Protein AF-D1C598-F1 (afdb_monomer_lite)

Organism: Sphaerobacter thermophilus (strain ATCC 49802 / DSM 20745 / KCCM 41009 / NCIMB 13125 / S 6022) (NCBI:txid479434)

Secondary structure (DSSP, 8-state):
-PPPSEEEEEE-TTS-B--EEEEEEPTT---EEEESS-EEEEEEE-HHHHHHHHHSSSPEEEEEE--TT-EEES-SEEEEPTT--EEEEEEE--SS-SSSEEEEEEEEEETTEEEEEEEEEEEEEEEEE-S--HHHH--SS-SSHHHH--B---HHHHHHH-SB-SSHHHHIIIIIHHHH-B--STTS-----HHHHHHHHHHHHTT-SPTT--HHHHHHHHHHGGGSHHHHHHHHHHHHS--HHHHHHHHHHHHHHHS---EEEEEEEEPTT-TTHHHHHHH--EEEEEEEEEESSSSEEEEEEE-TTS-SHHHHHT-EEEEETTTTEEEBTTTB-TT--SEEEEEEEHHHHHS--B-HHHHHHHHHH-GGGGT--GGG--S--STHHHHHHHHHHHHSTTS----

pLDDT: mean 83.51, std 17.12, range [23.81, 98.12]

Sequence (407 aa):
MGRSPLALAVTGADGAPLTRLRYANTPGTPAFRYHPDRIHVTATLGDVLATEGAGSQRGVQVRLTVPRGWLTLPGTTRFLPAGESSVSWTVYPRGLPGDYTVPLRVEVLRDGRVAASAETSVAVTVEAYSQFDPARHSLPFANTVADLGVVRPDPALFARTYRLTLLPQAFFRGLYGAVVLLGGESGAPHGGLCTGMARAALEQSLDALPPGANLLNEVIILHGRQLTDRALLSSAPWFFWPGPARAFRRFRADLLSSGRSDRCWDIGVPRPWRRDIARALVGEGHTVVPYGFRQESPDRVEVLVWDPNHPTGPGAAASILTLDLHGDTYGYRHRAALGERRTTIIAVRQAAYRRGRTALLASAASLLLYPASVGLTRRRLTIGGAVIAGATGITLAAARVTRRVAA

Radius of gyration: 28.73 Å; chains: 1; bounding box: 69×37×94 Å

Structure (mmCIF, N/CA/C/O backbone):
data_AF-D1C598-F1
#
_entry.id   AF-D1C598-F1
#
loop_
_atom_site.group_PDB
_atom_site.id
_atom_site.type_symbol
_atom_site.label_atom_id
_atom_site.label_alt_id
_atom_site.label_comp_id
_atom_site.label_asym_id
_atom_site.label_entity_id
_atom_site.label_seq_id
_atom_site.pdbx_PDB_ins_code
_atom_site.Cartn_x
_atom_site.Cartn_y
_atom_site.Cartn_z
_atom_site.occupancy
_atom_site.B_iso_or_equiv
_atom_site.auth_seq_id
_atom_site.auth_comp_id
_atom_site.auth_asym_id
_atom_site.auth_atom_id
_atom_site.pdbx_PDB_model_num
ATOM 1 N N . MET A 1 1 ? -39.957 11.927 28.111 1.00 38.91 1 MET A N 1
ATOM 2 C CA . MET A 1 1 ? -38.920 11.127 27.422 1.00 38.91 1 MET A CA 1
ATOM 3 C C . MET A 1 1 ? -38.295 10.206 28.457 1.00 38.91 1 MET A C 1
ATOM 5 O O . MET A 1 1 ? -37.627 10.704 29.353 1.00 38.91 1 MET A O 1
ATOM 9 N N . GLY A 1 2 ? -38.609 8.908 28.432 1.00 46.25 2 GLY A N 1
ATOM 10 C CA . GLY A 1 2 ? -38.077 7.959 29.418 1.00 46.25 2 GLY A CA 1
ATOM 11 C C . GLY A 1 2 ? -36.571 7.780 29.228 1.00 46.25 2 GLY A C 1
ATOM 12 O O . GLY A 1 2 ? -36.128 7.541 28.106 1.00 46.25 2 GLY A O 1
ATOM 13 N N . ARG A 1 3 ? -35.779 7.937 30.295 1.00 55.53 3 ARG A N 1
ATOM 14 C CA . ARG A 1 3 ? -34.347 7.599 30.272 1.00 55.53 3 ARG A CA 1
ATOM 15 C C . ARG A 1 3 ? -34.201 6.113 29.937 1.00 55.53 3 ARG A C 1
ATOM 17 O O . ARG A 1 3 ? -34.933 5.297 30.493 1.00 55.53 3 ARG A O 1
ATOM 24 N N . SER A 1 4 ? -33.269 5.777 29.039 1.00 65.94 4 SER A N 1
ATOM 25 C CA . SER A 1 4 ? -32.923 4.379 28.757 1.00 65.94 4 SER A CA 1
ATOM 26 C C . SER A 1 4 ? -32.610 3.673 30.080 1.00 65.94 4 SER A C 1
ATOM 28 O O . SER A 1 4 ? -31.831 4.216 30.868 1.00 65.94 4 SER A O 1
ATOM 30 N N . PRO A 1 5 ? -33.191 2.491 30.350 1.00 82.31 5 PRO A N 1
ATOM 31 C CA . PRO A 1 5 ? -32.990 1.790 31.615 1.00 82.31 5 PRO A CA 1
ATOM 32 C C . PRO A 1 5 ? -31.537 1.322 31.797 1.00 82.31 5 PRO A C 1
ATOM 34 O O . PRO A 1 5 ? -31.142 0.966 32.902 1.00 82.31 5 PRO A O 1
ATOM 37 N N . LEU A 1 6 ? -30.732 1.351 30.734 1.00 87.88 6 LEU A N 1
ATOM 38 C CA . LEU A 1 6 ? -29.313 1.029 30.741 1.00 87.88 6 LEU A CA 1
ATOM 39 C C . LEU A 1 6 ? -28.566 1.983 29.799 1.00 87.88 6 LEU A C 1
ATOM 41 O O . LEU A 1 6 ? -28.979 2.181 28.652 1.00 87.88 6 LEU A O 1
ATOM 45 N N . ALA A 1 7 ? -27.467 2.555 30.278 1.00 91.44 7 ALA A N 1
ATOM 46 C CA . ALA A 1 7 ? -26.546 3.377 29.501 1.00 91.44 7 ALA A CA 1
ATOM 47 C C . ALA A 1 7 ? -25.154 2.736 29.481 1.00 91.44 7 ALA A C 1
ATOM 49 O O . ALA A 1 7 ? -24.753 2.088 30.447 1.00 91.44 7 ALA A O 1
ATOM 50 N N . LEU A 1 8 ? -24.421 2.924 28.383 1.00 94.69 8 LEU A N 1
ATOM 51 C CA . LEU A 1 8 ? -23.086 2.368 28.182 1.00 94.69 8 LEU A CA 1
ATOM 52 C C . LEU A 1 8 ? -22.125 3.476 27.752 1.00 94.69 8 LEU A C 1
ATOM 54 O O . LEU A 1 8 ? -22.383 4.176 26.774 1.00 94.69 8 LEU A O 1
ATOM 58 N N . ALA A 1 9 ? -21.018 3.617 28.470 1.00 95.69 9 ALA A N 1
ATOM 59 C CA . ALA A 1 9 ? -19.952 4.560 28.168 1.00 95.69 9 ALA A CA 1
ATOM 60 C C . ALA A 1 9 ? -18.643 3.814 27.902 1.00 95.69 9 ALA A C 1
ATOM 62 O O . ALA A 1 9 ? -18.332 2.830 28.576 1.00 95.69 9 ALA A O 1
ATOM 63 N N . VAL A 1 10 ? -17.872 4.302 26.930 1.00 97.19 10 VAL A N 1
ATOM 64 C CA . VAL A 1 10 ? -16.530 3.802 26.616 1.00 97.19 10 VAL A CA 1
ATOM 65 C C . VAL A 1 10 ? -15.549 4.946 26.781 1.00 97.19 10 VAL A C 1
ATOM 67 O O . VAL A 1 10 ? -15.744 6.013 26.195 1.00 97.19 10 VAL A O 1
ATOM 70 N N . THR A 1 11 ? -14.502 4.730 27.566 1.00 97.19 11 THR A N 1
ATOM 71 C CA . THR A 1 11 ? -13.485 5.742 27.841 1.00 97.19 11 THR A CA 1
ATOM 72 C C . THR A 1 11 ? -12.070 5.205 27.658 1.00 97.19 11 THR A C 1
ATOM 74 O O . THR A 1 11 ? -11.814 3.997 27.720 1.00 97.19 11 THR A O 1
ATOM 77 N N . GLY A 1 12 ? -11.140 6.119 27.378 1.00 93.88 12 GLY A N 1
ATOM 78 C CA . GLY A 1 12 ? -9.707 5.852 27.392 1.00 93.88 12 GLY A CA 1
ATOM 79 C C . GLY A 1 12 ? -9.161 5.725 28.816 1.00 93.88 12 GLY A C 1
ATOM 80 O O . GLY A 1 12 ? -9.871 5.925 29.800 1.00 93.88 12 GLY A O 1
ATOM 81 N N . ALA A 1 13 ? -7.869 5.411 28.932 1.00 85.81 13 ALA A N 1
ATOM 82 C CA . ALA A 1 13 ? -7.179 5.333 30.226 1.00 85.81 13 ALA A CA 1
ATOM 83 C C . ALA A 1 13 ? -7.094 6.688 30.961 1.00 85.81 13 ALA A C 1
ATOM 85 O O . ALA A 1 13 ? -6.858 6.722 32.163 1.00 85.81 13 ALA A O 1
ATOM 86 N N . ASP A 1 14 ? -7.277 7.788 30.235 1.00 87.62 14 ASP A N 1
ATOM 87 C CA . ASP A 1 14 ? -7.369 9.163 30.730 1.00 87.62 14 ASP A CA 1
ATOM 88 C C . ASP A 1 14 ? -8.791 9.551 31.184 1.00 87.62 14 ASP A C 1
ATOM 90 O O . ASP A 1 14 ? -9.007 10.664 31.656 1.00 87.62 14 ASP A O 1
ATOM 94 N N . GLY A 1 15 ? -9.768 8.647 31.044 1.00 87.94 15 GLY A N 1
ATOM 95 C CA . GLY A 1 15 ? -11.169 8.884 31.385 1.00 87.94 15 GLY A CA 1
ATOM 96 C C . GLY A 1 15 ? -11.966 9.643 30.319 1.00 87.94 15 GLY A C 1
ATOM 97 O O . GLY A 1 15 ? -13.174 9.812 30.486 1.00 87.94 15 GLY A O 1
ATOM 98 N N . ALA A 1 16 ? -11.345 10.059 29.210 1.00 92.62 16 ALA A N 1
ATOM 99 C CA . ALA A 1 16 ? -12.038 10.761 28.134 1.00 92.62 16 ALA A CA 1
ATOM 100 C C . ALA A 1 16 ? -12.917 9.799 27.308 1.00 92.62 16 ALA A C 1
ATOM 102 O O . ALA A 1 16 ? -12.537 8.636 27.126 1.00 92.62 16 ALA A O 1
ATOM 103 N N . PRO A 1 17 ? -14.072 10.246 26.771 1.00 94.75 17 PRO A N 1
ATOM 104 C CA . PRO A 1 17 ? -14.890 9.435 25.874 1.00 94.75 17 PRO A CA 1
ATOM 105 C C . PRO A 1 17 ? -14.090 8.932 24.671 1.00 94.75 17 PRO A C 1
ATOM 107 O O . PRO A 1 17 ? -13.451 9.712 23.965 1.00 94.75 17 PRO A O 1
ATOM 110 N N . LEU A 1 18 ? -14.154 7.627 24.415 1.00 95.19 18 LEU A N 1
ATOM 111 C CA . LEU A 1 18 ? -13.424 6.988 23.329 1.00 95.19 18 LEU A CA 1
ATOM 112 C C . LEU A 1 18 ? -14.386 6.543 22.231 1.00 95.19 18 LEU A C 1
ATOM 114 O O . LEU A 1 18 ? -15.134 5.581 22.384 1.00 95.19 18 LEU A O 1
ATOM 118 N N . THR A 1 19 ? -14.316 7.217 21.089 1.00 93.88 19 THR A N 1
ATOM 119 C CA . THR A 1 19 ? -15.120 6.887 19.902 1.00 93.88 19 THR A CA 1
ATOM 120 C C . THR A 1 19 ? -14.336 6.103 18.855 1.00 93.88 19 THR A C 1
ATOM 122 O O . THR A 1 19 ? -14.935 5.529 17.944 1.00 93.88 19 THR A O 1
ATOM 125 N N . ARG A 1 20 ? -13.000 6.058 18.969 1.00 95.62 20 ARG A N 1
ATOM 126 C CA . ARG A 1 20 ? -12.125 5.439 17.974 1.00 95.62 20 ARG A CA 1
ATOM 127 C C . ARG A 1 20 ? -10.887 4.791 18.584 1.00 95.62 20 ARG A C 1
ATOM 129 O O . ARG A 1 20 ? -10.188 5.399 19.386 1.00 95.62 20 ARG A O 1
ATOM 136 N N . LEU A 1 21 ? -10.587 3.583 18.123 1.00 96.44 21 LEU A N 1
ATOM 137 C CA . LEU A 1 21 ? -9.339 2.866 18.349 1.00 96.44 21 LEU A CA 1
ATOM 138 C C . LEU A 1 21 ? -8.456 2.939 17.103 1.00 96.44 21 LEU A C 1
ATOM 140 O O . LEU A 1 21 ? -8.947 2.892 15.975 1.00 96.44 21 LEU A O 1
ATOM 144 N N . ARG A 1 22 ? -7.138 2.979 17.298 1.00 96.62 22 ARG A N 1
ATOM 145 C CA . ARG A 1 22 ? -6.170 2.811 16.208 1.00 96.62 22 ARG A CA 1
ATOM 146 C C . ARG A 1 22 ? -5.479 1.461 16.328 1.00 96.62 22 ARG A C 1
ATOM 148 O O . ARG A 1 22 ? -4.822 1.207 17.330 1.00 96.62 22 ARG A O 1
ATOM 155 N N . TYR A 1 23 ? -5.582 0.621 15.306 1.00 96.94 23 TYR A N 1
ATOM 156 C CA . TYR A 1 23 ? -4.812 -0.612 15.179 1.00 96.94 23 TYR A CA 1
ATOM 157 C C . TYR A 1 23 ? -3.626 -0.367 14.249 1.00 96.94 23 TYR A C 1
ATOM 159 O O . TYR A 1 23 ? -3.822 -0.164 13.051 1.00 96.94 23 TYR A O 1
ATOM 167 N N . ALA A 1 24 ? -2.412 -0.344 14.802 1.00 96.69 24 ALA A N 1
ATOM 168 C CA . ALA A 1 24 ? -1.221 0.045 14.057 1.00 96.69 24 ALA A CA 1
ATOM 169 C C . ALA A 1 24 ? 0.032 -0.731 14.455 1.00 96.69 24 ALA A C 1
ATOM 171 O O . ALA A 1 24 ? 0.164 -1.177 15.598 1.00 96.69 24 ALA A O 1
ATOM 172 N N . ASN A 1 25 ? 0.968 -0.848 13.515 1.00 95.06 25 ASN A N 1
ATOM 173 C CA . ASN A 1 25 ? 2.358 -1.179 13.803 1.00 95.06 25 ASN A CA 1
ATOM 174 C C . ASN A 1 25 ? 3.224 0.086 13.846 1.00 95.06 25 ASN A C 1
ATOM 176 O O . ASN A 1 25 ? 2.827 1.169 13.417 1.00 95.06 25 ASN A O 1
ATOM 180 N N . THR A 1 26 ? 4.437 -0.062 14.369 1.00 88.00 26 THR A N 1
ATOM 181 C CA . THR A 1 26 ? 5.490 0.943 14.190 1.00 88.00 26 THR A CA 1
ATOM 182 C C . THR A 1 26 ? 6.153 0.716 12.824 1.00 88.00 26 THR A C 1
ATOM 184 O O . THR A 1 26 ? 6.305 -0.444 12.433 1.00 88.00 26 THR A O 1
ATOM 187 N N . PRO A 1 27 ? 6.566 1.770 12.091 1.00 80.06 27 PRO A N 1
ATOM 188 C CA . PRO A 1 27 ? 7.313 1.610 10.844 1.00 80.06 27 PRO A CA 1
ATOM 189 C C . PRO A 1 27 ? 8.461 0.602 10.968 1.00 80.06 27 PRO A C 1
ATOM 191 O O . PRO A 1 27 ? 9.236 0.643 11.923 1.00 80.06 27 PRO A O 1
ATOM 194 N N . GLY A 1 28 ? 8.528 -0.337 10.022 1.00 69.69 28 GLY A N 1
ATOM 195 C CA . GLY A 1 28 ? 9.521 -1.411 9.992 1.00 69.69 28 GLY A CA 1
ATOM 196 C C . GLY A 1 28 ? 9.345 -2.551 10.997 1.00 69.69 28 GLY A C 1
ATOM 197 O O . GLY A 1 28 ? 10.156 -3.477 10.972 1.00 69.69 28 GLY A O 1
ATOM 198 N N . THR A 1 29 ? 8.307 -2.553 11.843 1.00 81.94 29 THR A N 1
ATOM 199 C CA . THR A 1 29 ? 8.044 -3.665 12.771 1.00 81.94 29 THR A CA 1
ATOM 200 C C . THR A 1 29 ? 6.800 -4.461 12.364 1.00 81.94 29 THR A C 1
ATOM 202 O O . THR A 1 29 ? 5.806 -3.882 11.935 1.00 81.94 29 THR A O 1
ATOM 205 N N . PRO A 1 30 ? 6.787 -5.797 12.509 1.00 83.38 30 PRO A N 1
ATOM 206 C CA . PRO A 1 30 ? 5.591 -6.603 12.245 1.00 83.38 30 PRO A CA 1
ATOM 207 C C . PRO A 1 30 ? 4.564 -6.559 13.388 1.00 83.38 30 PRO A C 1
ATOM 209 O O . PRO A 1 30 ? 3.509 -7.178 13.291 1.00 83.38 30 PRO A O 1
ATOM 212 N N . ALA A 1 31 ? 4.878 -5.890 14.501 1.00 90.38 31 ALA A N 1
ATOM 213 C CA . ALA A 1 31 ? 4.077 -5.939 15.715 1.00 90.38 31 ALA A CA 1
ATOM 214 C C . ALA A 1 31 ? 2.943 -4.908 15.670 1.00 90.38 31 ALA A C 1
ATOM 216 O O . ALA A 1 31 ? 3.176 -3.710 15.832 1.00 90.38 31 ALA A O 1
ATOM 217 N N . PHE A 1 32 ? 1.712 -5.390 15.496 1.00 94.62 32 PHE A N 1
ATOM 218 C CA . PHE A 1 32 ? 0.503 -4.571 15.548 1.00 94.62 32 PHE A CA 1
ATOM 219 C C . PHE A 1 32 ? -0.125 -4.575 16.939 1.00 94.62 32 PHE A C 1
ATOM 221 O O . PHE A 1 32 ? -0.185 -5.608 17.610 1.00 94.62 32 PHE A O 1
ATOM 228 N N . ARG A 1 33 ? -0.656 -3.425 17.349 1.00 95.12 33 ARG A N 1
ATOM 229 C CA . ARG A 1 33 ? -1.389 -3.265 18.607 1.00 95.12 33 ARG A CA 1
ATOM 230 C C . ARG A 1 33 ? -2.468 -2.199 18.484 1.00 95.12 33 ARG A C 1
ATOM 232 O O . ARG A 1 33 ? -2.413 -1.338 17.604 1.00 95.12 33 ARG A O 1
ATOM 239 N N . TYR A 1 34 ? -3.435 -2.265 19.389 1.00 96.25 34 TYR A N 1
ATOM 240 C CA . TYR A 1 34 ? -4.419 -1.206 19.548 1.00 96.25 34 TYR A CA 1
ATOM 241 C C . TYR A 1 34 ? -3.844 -0.045 20.357 1.00 96.25 34 TYR A C 1
ATOM 243 O O . TYR A 1 34 ? -2.989 -0.226 21.225 1.00 96.25 34 TYR A O 1
ATOM 251 N N . HIS A 1 35 ? -4.335 1.147 20.045 1.00 94.62 35 HIS A N 1
ATOM 252 C CA . HIS A 1 35 ? -4.045 2.392 20.724 1.00 94.62 35 HIS A CA 1
ATOM 253 C C . HIS A 1 35 ? -5.368 3.117 21.038 1.00 94.62 35 HIS A C 1
ATOM 255 O O . HIS A 1 35 ? -6.092 3.449 20.092 1.00 94.62 35 HIS A O 1
ATOM 261 N N . PRO A 1 36 ? -5.670 3.374 22.328 1.00 94.88 36 PRO A N 1
ATOM 262 C CA . PRO A 1 36 ? -4.969 2.829 23.501 1.00 94.88 36 PRO A CA 1
ATOM 263 C C . PRO A 1 36 ? -5.017 1.286 23.562 1.00 94.88 36 PRO A C 1
ATOM 265 O O . PRO A 1 36 ? -5.830 0.647 22.896 1.00 94.88 36 PRO A O 1
ATOM 268 N N . ASP A 1 37 ? -4.114 0.688 24.340 1.00 94.31 37 ASP A N 1
ATOM 269 C CA . ASP A 1 37 ? -3.998 -0.769 24.534 1.00 94.31 37 ASP A CA 1
ATOM 270 C C . ASP A 1 37 ? -5.020 -1.330 25.539 1.00 94.31 37 ASP A C 1
ATOM 272 O O . ASP A 1 37 ? -5.243 -2.542 25.610 1.00 94.31 37 ASP A O 1
ATOM 276 N N . ARG A 1 38 ? -5.661 -0.433 26.292 1.00 95.44 38 ARG A N 1
ATOM 277 C CA . ARG A 1 38 ? -6.778 -0.700 27.194 1.00 95.44 38 ARG A CA 1
ATOM 278 C C . ARG A 1 38 ? -7.837 0.390 27.085 1.00 95.44 38 ARG A C 1
ATOM 280 O O . ARG A 1 38 ? -7.517 1.560 26.881 1.00 95.44 38 ARG A O 1
ATOM 287 N N . ILE A 1 39 ? -9.086 -0.011 27.266 1.00 96.88 39 ILE A N 1
ATOM 288 C CA . ILE A 1 39 ? -10.255 0.866 27.331 1.00 96.88 39 ILE A CA 1
ATOM 289 C C . ILE A 1 39 ? -11.077 0.510 28.564 1.00 96.88 39 ILE A C 1
ATOM 291 O O . ILE A 1 39 ? -11.006 -0.618 29.063 1.00 96.88 39 ILE A O 1
ATOM 295 N N . HIS A 1 40 ? -11.885 1.450 29.025 1.00 97.44 40 HIS A N 1
ATOM 296 C CA . HIS A 1 40 ? -12.841 1.216 30.093 1.00 97.44 40 HIS A CA 1
ATOM 297 C C . HIS A 1 40 ? -14.250 1.235 29.526 1.00 97.44 40 HIS A C 1
ATOM 299 O O . HIS A 1 40 ? -14.606 2.103 28.733 1.00 97.44 40 HIS A O 1
ATOM 305 N N . VAL A 1 41 ? -15.041 0.242 29.914 1.00 97.25 41 VAL A N 1
ATOM 306 C CA . VAL A 1 41 ? -16.451 0.144 29.545 1.00 97.25 41 VAL A CA 1
ATOM 307 C C . VAL A 1 41 ? -17.248 0.217 30.831 1.00 97.25 41 VAL A C 1
ATOM 309 O O . VAL A 1 41 ? -17.055 -0.625 31.703 1.00 97.25 41 VAL A O 1
ATOM 312 N N . THR A 1 42 ? -18.124 1.208 30.947 1.00 96.12 42 THR A N 1
ATOM 313 C CA . THR A 1 42 ? -18.947 1.435 32.138 1.00 96.12 42 THR A CA 1
ATOM 314 C C . THR A 1 42 ? -20.411 1.350 31.753 1.00 96.12 42 THR A C 1
ATOM 316 O O . THR A 1 42 ? -20.865 2.077 30.870 1.00 96.12 42 THR A O 1
ATOM 319 N N . ALA A 1 43 ? -21.150 0.468 32.415 1.00 94.81 43 ALA A N 1
ATOM 320 C CA . ALA A 1 43 ? -22.594 0.385 32.293 1.00 94.81 43 ALA A CA 1
ATOM 321 C C . ALA A 1 43 ? -23.255 1.050 33.501 1.00 94.81 43 ALA A C 1
ATOM 323 O O . ALA A 1 43 ? -22.897 0.737 34.635 1.00 94.81 43 ALA A O 1
ATOM 324 N N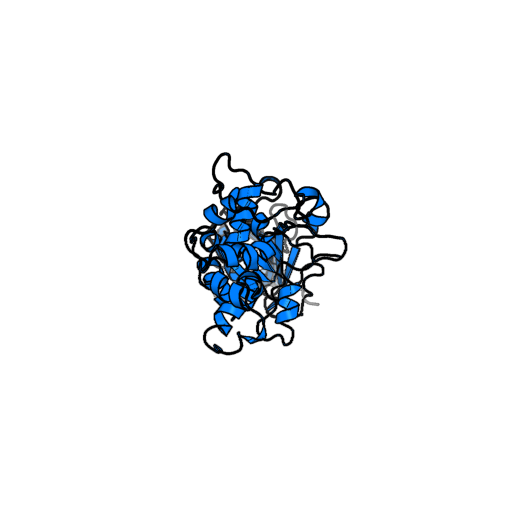 . THR A 1 44 ? -24.234 1.917 33.251 1.00 92.81 44 THR A N 1
ATOM 325 C CA . THR A 1 44 ? -25.022 2.604 34.282 1.00 92.81 44 THR A CA 1
ATOM 326 C C . THR A 1 44 ? -26.478 2.178 34.168 1.00 92.81 44 THR A C 1
ATOM 328 O O . THR A 1 44 ? -27.099 2.341 33.116 1.00 92.81 44 THR A O 1
ATOM 331 N N . LEU A 1 45 ? -27.020 1.614 35.242 1.00 88.19 45 LEU A N 1
ATOM 332 C CA . LEU A 1 45 ? -28.406 1.177 35.342 1.00 88.19 45 LEU A CA 1
ATOM 333 C C . LEU A 1 45 ? -29.275 2.360 35.781 1.00 88.19 45 LEU A C 1
ATOM 335 O O . LEU A 1 45 ? -28.914 3.105 36.688 1.00 88.19 45 LEU A O 1
ATOM 339 N N . GLY A 1 46 ? -30.428 2.527 35.136 1.00 81.31 46 GLY A N 1
ATOM 340 C CA . GLY A 1 46 ? -31.436 3.496 35.551 1.00 81.31 46 GLY A CA 1
ATOM 341 C C . GLY A 1 46 ? -32.119 3.085 36.856 1.00 81.31 46 GLY A C 1
ATOM 342 O O . GLY A 1 46 ? -32.155 1.903 37.206 1.00 81.31 46 GLY A O 1
ATOM 343 N N . ASP A 1 47 ? -32.713 4.065 37.539 1.00 70.25 47 ASP A N 1
ATOM 344 C CA . ASP A 1 47 ? -33.246 3.924 38.901 1.00 70.25 47 ASP A CA 1
ATOM 345 C C . ASP A 1 47 ? -34.202 2.737 39.066 1.00 70.25 47 ASP A C 1
ATOM 347 O O . ASP A 1 47 ? -34.115 2.035 40.066 1.00 70.25 47 ASP A O 1
ATOM 351 N N . VAL A 1 48 ? -35.048 2.447 38.069 1.00 65.38 48 VAL A N 1
ATOM 352 C CA . VAL A 1 48 ? -35.990 1.308 38.081 1.00 65.38 48 VAL A CA 1
ATOM 353 C C . VAL A 1 48 ? -35.261 -0.038 38.175 1.00 65.38 48 VAL A C 1
ATOM 355 O O . VAL A 1 48 ? -35.646 -0.905 38.954 1.00 65.38 48 VAL A O 1
ATOM 358 N N . LEU A 1 49 ? -34.166 -0.215 37.427 1.00 66.38 49 LEU A N 1
ATOM 359 C CA . LEU A 1 49 ? -33.393 -1.457 37.475 1.00 66.38 49 LEU A CA 1
ATOM 360 C C . LEU A 1 49 ? -32.550 -1.573 38.752 1.00 66.38 49 LEU A C 1
ATOM 362 O O . LEU A 1 49 ? -32.312 -2.696 39.204 1.00 66.38 49 LEU A O 1
ATOM 366 N N . ALA A 1 50 ? -32.115 -0.438 39.308 1.00 61.38 50 ALA A N 1
ATOM 367 C CA . ALA A 1 50 ? -31.291 -0.364 40.513 1.00 61.38 50 ALA A CA 1
ATOM 368 C C . ALA A 1 50 ? -32.105 -0.555 41.811 1.00 61.38 50 ALA A C 1
ATOM 370 O O . ALA A 1 50 ? -31.663 -1.262 42.715 1.00 61.38 50 ALA A O 1
ATOM 371 N N . THR A 1 51 ? -33.309 0.025 41.899 1.00 58.19 51 THR A N 1
ATOM 372 C CA . THR A 1 51 ? -34.174 -0.031 43.098 1.00 58.19 51 THR A CA 1
ATOM 373 C C . THR A 1 51 ? -34.921 -1.352 43.253 1.00 58.19 51 THR A C 1
ATOM 375 O O . THR A 1 51 ? -35.051 -1.835 44.374 1.00 58.19 51 THR A O 1
ATOM 378 N N . GLU A 1 52 ? -35.332 -2.013 42.167 1.00 55.12 52 GLU A N 1
ATOM 379 C CA . GLU A 1 52 ? -35.912 -3.366 42.252 1.00 55.12 52 GLU A CA 1
ATOM 380 C C . GLU A 1 52 ? -34.909 -4.407 42.787 1.00 55.12 52 GLU A C 1
ATOM 382 O O . GLU A 1 52 ? -35.306 -5.375 43.432 1.00 55.12 52 GLU A O 1
ATOM 387 N N . GLY A 1 53 ? -33.604 -4.185 42.583 1.00 51.75 53 GLY A N 1
ATOM 388 C CA . GLY A 1 53 ? -32.539 -5.010 43.160 1.00 51.75 53 GLY A CA 1
ATOM 389 C C . GLY A 1 53 ? -32.326 -4.792 44.662 1.00 51.75 53 GLY A C 1
ATOM 390 O O . GLY A 1 53 ? -31.755 -5.656 45.317 1.00 51.75 53 GLY A O 1
ATOM 391 N N . ALA A 1 54 ? -32.804 -3.679 45.232 1.00 51.12 54 ALA A N 1
ATOM 392 C CA . ALA A 1 54 ? -32.711 -3.408 46.669 1.00 51.12 54 ALA A CA 1
ATOM 393 C C . ALA A 1 54 ? -33.710 -4.240 47.496 1.00 51.12 54 ALA A C 1
ATOM 395 O O . ALA A 1 54 ? -33.462 -4.504 48.671 1.00 51.12 54 ALA A O 1
ATOM 396 N N . GLY A 1 55 ? -34.817 -4.684 46.884 1.00 49.47 55 GLY A N 1
ATOM 397 C CA . GLY A 1 55 ? -35.808 -5.566 47.515 1.00 49.47 55 GLY A CA 1
ATOM 398 C C . GLY A 1 55 ? -35.445 -7.055 47.467 1.00 49.47 55 GLY A C 1
ATOM 399 O O . GLY A 1 55 ? -35.949 -7.841 48.267 1.00 49.47 55 GLY A O 1
ATOM 400 N N . SER A 1 56 ? -34.551 -7.460 46.559 1.00 53.12 56 SER A N 1
ATOM 401 C CA . SER A 1 56 ? -34.071 -8.836 46.426 1.00 53.12 56 SER A CA 1
ATOM 402 C C . SER A 1 56 ? -32.656 -8.970 46.991 1.00 53.12 56 SER A C 1
ATOM 404 O O . SER A 1 56 ? -31.735 -8.343 46.487 1.00 53.12 56 SER A O 1
ATOM 406 N N . GLN A 1 57 ? -32.414 -9.862 47.957 1.00 49.97 57 GLN A N 1
ATOM 407 C CA . GLN A 1 57 ? -31.050 -10.146 48.456 1.00 49.97 57 GLN A CA 1
ATOM 408 C C . GLN A 1 57 ? -30.073 -10.695 47.386 1.00 49.97 57 GLN A C 1
ATOM 410 O O . GLN A 1 57 ? -28.900 -10.927 47.675 1.00 49.97 57 GLN A O 1
ATOM 415 N N . ARG A 1 58 ? -30.530 -10.937 46.150 1.00 56.34 58 ARG A N 1
ATOM 416 C CA . ARG A 1 58 ? -29.707 -11.430 45.041 1.00 56.34 58 ARG A CA 1
ATOM 417 C C . ARG A 1 58 ? -29.254 -10.264 44.165 1.00 56.34 58 ARG A C 1
ATOM 419 O O . ARG A 1 58 ? -30.079 -9.573 43.579 1.00 56.34 58 ARG A O 1
ATOM 426 N N . GLY A 1 59 ? -27.937 -10.084 44.058 1.00 65.38 59 GLY A N 1
ATOM 427 C CA . GLY A 1 59 ? -27.335 -9.124 43.132 1.00 65.38 59 GLY A CA 1
ATOM 428 C C . GLY A 1 59 ? -27.721 -9.402 41.677 1.00 65.38 59 GLY A C 1
ATOM 429 O O . GLY A 1 59 ? -27.992 -10.541 41.291 1.00 65.38 59 GLY A O 1
ATOM 430 N N . VAL A 1 60 ? -27.734 -8.353 40.858 1.00 81.62 60 VAL A N 1
ATOM 431 C CA . VAL A 1 60 ? -28.104 -8.447 39.443 1.00 81.62 60 VAL A CA 1
ATOM 432 C C . VAL A 1 60 ? -26.885 -8.871 38.630 1.00 81.62 60 VAL A C 1
ATOM 434 O O . VAL A 1 60 ? -25.798 -8.315 38.785 1.00 81.62 60 VAL A O 1
ATOM 437 N N . GLN A 1 61 ? -27.042 -9.853 37.746 1.00 90.00 61 GLN A N 1
ATOM 438 C CA . GLN A 1 61 ? -25.949 -10.284 36.883 1.00 90.00 61 GLN A CA 1
ATOM 439 C C . GLN A 1 61 ? -25.865 -9.364 35.661 1.00 90.00 61 GLN A C 1
ATOM 441 O O . GLN A 1 61 ? -26.853 -9.143 34.968 1.00 90.00 61 GLN A O 1
ATOM 446 N N . VAL A 1 62 ? -24.678 -8.846 35.364 1.00 92.50 62 VAL A N 1
ATOM 447 C CA . VAL A 1 62 ? -24.422 -7.993 34.200 1.00 92.50 62 VAL A CA 1
ATOM 448 C C . VAL A 1 62 ? -23.355 -8.646 33.329 1.00 92.50 62 VAL A C 1
ATOM 450 O O . VAL A 1 62 ? -22.308 -9.079 33.818 1.00 92.50 62 VAL A O 1
ATOM 453 N N . ARG A 1 63 ? -23.626 -8.753 32.028 1.00 95.81 63 ARG A N 1
ATOM 454 C CA . ARG A 1 63 ? -22.768 -9.412 31.043 1.00 95.81 63 ARG A CA 1
ATOM 455 C C . ARG A 1 63 ? -22.322 -8.422 29.975 1.00 95.81 63 ARG A C 1
ATOM 457 O O . ARG A 1 63 ? -23.155 -7.864 29.273 1.00 95.81 63 ARG A O 1
ATOM 464 N N . LEU A 1 64 ? -21.013 -8.272 29.818 1.00 97.25 64 LEU A N 1
ATOM 465 C CA . LEU A 1 64 ? -20.372 -7.570 28.715 1.00 97.25 64 LEU A CA 1
ATOM 466 C C . LEU A 1 64 ? -20.008 -8.566 27.606 1.00 97.25 64 LEU A C 1
ATOM 468 O O . LEU A 1 64 ? -19.338 -9.570 27.847 1.00 97.25 64 LEU A O 1
ATOM 472 N N . THR A 1 65 ? -20.407 -8.249 26.381 1.00 96.88 65 THR A N 1
ATOM 473 C CA . THR A 1 65 ? -19.988 -8.929 25.157 1.00 96.88 65 THR A CA 1
ATOM 474 C C . THR A 1 65 ? -19.011 -8.032 24.407 1.00 96.88 65 THR A C 1
ATOM 476 O O . THR A 1 65 ? -19.334 -6.891 24.073 1.00 96.88 65 THR A O 1
ATOM 479 N N . VAL A 1 66 ? -17.818 -8.565 24.147 1.00 95.38 66 VAL A N 1
ATOM 480 C CA . VAL A 1 66 ? -16.740 -7.923 23.380 1.00 95.38 66 VAL A CA 1
ATOM 481 C C . VAL A 1 66 ? -16.365 -8.794 22.178 1.00 95.38 66 VAL A C 1
ATOM 483 O O . VAL A 1 66 ? -16.689 -9.988 22.171 1.00 95.38 66 VAL A O 1
ATOM 486 N N . PRO A 1 67 ? -15.654 -8.253 21.172 1.00 94.44 67 PRO A N 1
ATOM 487 C CA . PRO A 1 67 ? -15.125 -9.059 20.082 1.00 94.44 67 PRO A CA 1
ATOM 488 C C . PRO A 1 67 ? -14.299 -10.247 20.554 1.00 94.44 67 PRO A C 1
ATOM 490 O O . PRO A 1 67 ? -13.586 -10.202 21.560 1.00 94.44 67 PRO A O 1
ATOM 493 N N . ARG A 1 68 ? -14.341 -11.314 19.757 1.00 91.06 68 ARG A N 1
ATOM 494 C CA . ARG A 1 68 ? -13.577 -12.528 20.023 1.00 91.06 68 ARG A CA 1
ATOM 495 C C . ARG A 1 68 ? -12.085 -12.209 20.167 1.00 91.06 68 ARG A C 1
ATOM 497 O O . ARG A 1 68 ? -11.479 -11.605 19.288 1.00 91.06 68 ARG A O 1
ATOM 504 N N . GLY A 1 69 ? -11.492 -12.683 21.260 1.00 90.69 69 GLY A N 1
ATOM 505 C CA . GLY A 1 69 ? -10.065 -12.532 21.555 1.00 90.69 69 GLY A CA 1
ATOM 506 C C . GLY A 1 69 ? -9.710 -11.289 22.372 1.00 90.69 69 GLY A C 1
ATOM 507 O O . GLY A 1 69 ? -8.596 -11.227 22.890 1.00 90.69 69 GLY A O 1
ATOM 508 N N . TRP A 1 70 ? -10.632 -10.335 22.541 1.00 95.31 70 TRP A N 1
ATOM 509 C CA . TRP A 1 70 ? -10.443 -9.236 23.486 1.00 95.31 70 TRP A CA 1
ATOM 510 C C . TRP A 1 70 ? -10.509 -9.773 24.914 1.00 95.31 70 TRP A C 1
ATOM 512 O O . TRP A 1 70 ? -11.316 -10.651 25.221 1.00 95.31 70 TRP A O 1
ATOM 522 N N . LEU A 1 71 ? -9.642 -9.257 25.785 1.00 96.12 71 LEU A N 1
ATOM 523 C CA . LEU A 1 71 ? -9.634 -9.654 27.190 1.00 96.12 71 LEU A CA 1
ATOM 524 C C . LEU A 1 71 ? -10.402 -8.645 28.027 1.00 96.12 71 LEU A C 1
ATOM 526 O O . LEU A 1 71 ? -10.284 -7.443 27.816 1.00 96.12 71 LEU A O 1
ATOM 530 N N . THR A 1 72 ? -11.134 -9.136 29.017 1.00 97.12 72 THR A N 1
ATOM 531 C CA . THR A 1 72 ? -11.893 -8.312 29.959 1.00 97.12 72 THR A CA 1
ATOM 532 C C . THR A 1 72 ? -11.461 -8.647 31.376 1.00 97.12 72 THR A C 1
ATOM 534 O O . THR A 1 72 ? -11.465 -9.822 31.745 1.00 97.12 72 THR A O 1
ATOM 537 N N . LEU A 1 73 ? -11.140 -7.638 32.180 1.00 95.50 73 LEU A N 1
ATOM 538 C CA . LEU A 1 73 ? -10.912 -7.784 33.613 1.00 95.50 73 LEU A CA 1
ATOM 539 C C . LEU A 1 73 ? -12.077 -7.163 34.396 1.00 95.50 73 LEU A C 1
ATOM 541 O O . LEU A 1 73 ? -12.515 -6.063 34.044 1.00 95.50 73 LEU A O 1
ATOM 545 N N . PRO A 1 74 ? -12.575 -7.838 35.451 1.00 92.62 74 PRO A N 1
ATOM 546 C CA . PRO A 1 74 ? -12.132 -9.147 35.965 1.00 92.62 74 PRO A CA 1
ATOM 547 C C . PRO A 1 74 ? -12.743 -10.362 35.233 1.00 92.62 74 PRO A C 1
ATOM 549 O O . PRO A 1 74 ? -12.473 -11.501 35.589 1.00 92.62 74 PRO A O 1
ATOM 552 N N . GLY A 1 75 ? -13.573 -10.132 34.220 1.00 93.88 75 GLY A N 1
ATOM 553 C CA . GLY A 1 75 ? -14.243 -11.152 33.415 1.00 93.88 75 GLY A CA 1
ATOM 554 C C . GLY A 1 75 ? -15.422 -10.524 32.677 1.00 93.88 75 GLY A C 1
ATOM 555 O O . GLY A 1 75 ? -15.759 -9.368 32.928 1.00 93.88 75 GLY A O 1
ATOM 556 N N . THR A 1 76 ? -16.072 -11.256 31.777 1.00 94.19 76 THR A N 1
ATOM 557 C CA . THR A 1 76 ? -17.204 -10.728 30.992 1.00 94.19 76 THR A CA 1
ATOM 558 C C . THR A 1 76 ? -18.488 -10.610 31.806 1.00 94.19 76 THR A C 1
ATOM 560 O O . THR A 1 76 ? -19.385 -9.855 31.450 1.00 94.19 76 THR A O 1
ATOM 563 N N . THR A 1 77 ? -18.595 -11.347 32.908 1.00 94.19 77 THR A N 1
ATOM 564 C CA . THR A 1 77 ? -19.774 -11.369 33.772 1.00 94.19 77 THR A CA 1
ATOM 565 C C . THR A 1 77 ? -19.429 -10.820 35.144 1.00 94.19 77 THR A C 1
ATOM 567 O O . THR A 1 77 ? -18.406 -11.168 35.732 1.00 94.19 77 THR A O 1
ATOM 570 N N . ARG A 1 78 ? -20.301 -9.958 35.658 1.00 91.38 78 ARG A N 1
ATOM 571 C CA . ARG A 1 78 ? -20.204 -9.346 36.980 1.00 91.38 78 ARG A CA 1
ATOM 572 C C . ARG A 1 78 ? -21.533 -9.502 37.701 1.00 91.38 78 ARG A C 1
ATOM 574 O O . ARG A 1 78 ? -22.577 -9.571 37.061 1.00 91.38 78 ARG A O 1
ATOM 581 N N . PHE A 1 79 ? -21.478 -9.527 39.022 1.00 87.44 79 PHE A N 1
ATOM 582 C CA . PHE A 1 79 ? -22.652 -9.354 39.864 1.00 87.44 79 PHE A CA 1
ATOM 583 C C . PHE A 1 79 ? -22.589 -7.950 40.441 1.00 87.44 79 PHE A C 1
ATOM 585 O O . PHE A 1 79 ? -21.562 -7.569 41.000 1.00 87.44 79 PHE A O 1
ATOM 592 N N . LEU A 1 80 ? -23.658 -7.189 40.244 1.00 85.12 80 LEU A N 1
ATOM 593 C CA . LEU A 1 80 ? -23.827 -5.861 40.801 1.00 85.12 80 LEU A CA 1
ATOM 594 C C . LEU A 1 80 ? -24.532 -6.002 42.161 1.00 85.12 80 LEU A C 1
ATOM 596 O O . LEU A 1 80 ? -25.649 -6.537 42.195 1.00 85.12 80 LEU A O 1
ATOM 600 N N . PRO A 1 81 ? -23.892 -5.598 43.272 1.00 78.00 81 PRO A N 1
ATOM 601 C CA . PRO A 1 81 ? -24.521 -5.585 44.587 1.00 78.00 81 PRO A CA 1
ATOM 602 C C . PRO A 1 81 ? -25.763 -4.691 44.624 1.00 78.00 81 PRO A C 1
ATOM 604 O O . PRO A 1 81 ? -25.893 -3.740 43.852 1.00 78.00 81 PRO A O 1
ATOM 607 N N . ALA A 1 82 ? -26.672 -4.980 45.554 1.00 71.94 82 ALA A N 1
ATOM 608 C CA . ALA A 1 82 ? -27.821 -4.119 45.804 1.00 71.94 82 ALA A CA 1
ATOM 609 C C . ALA A 1 82 ? -27.357 -2.705 46.204 1.00 71.94 82 ALA A C 1
ATOM 611 O O . ALA A 1 82 ? -26.478 -2.554 47.050 1.00 71.94 82 ALA A O 1
ATOM 612 N N . GLY A 1 83 ? -27.952 -1.675 45.595 1.00 72.56 83 GLY A N 1
ATOM 613 C CA . GLY A 1 83 ? -27.619 -0.269 45.851 1.00 72.56 83 GLY A CA 1
ATOM 614 C C . GLY A 1 83 ? -26.515 0.317 44.962 1.00 72.56 83 GLY A C 1
ATOM 615 O O . GLY A 1 83 ? -26.385 1.538 44.906 1.00 72.56 83 GLY A O 1
ATOM 616 N N . GLU A 1 84 ? -25.768 -0.500 44.216 1.00 83.00 84 GLU A N 1
ATOM 617 C CA . GLU A 1 84 ? -24.869 0.007 43.176 1.00 83.00 84 GLU A CA 1
ATOM 618 C C . GLU A 1 84 ? -25.632 0.237 41.863 1.00 83.00 84 GLU A C 1
ATOM 620 O O . GLU A 1 84 ? -26.474 -0.565 41.458 1.00 83.00 84 GLU A O 1
ATOM 625 N N . SER A 1 85 ? -25.326 1.337 41.171 1.00 87.12 85 SER A N 1
ATOM 626 C CA . SER A 1 85 ? -25.965 1.713 39.900 1.00 87.12 85 SER A CA 1
ATOM 627 C C . SER A 1 85 ? -25.031 1.608 38.695 1.00 87.12 85 SER A C 1
ATOM 629 O O . SER A 1 85 ? -25.461 1.841 37.566 1.00 87.12 85 SER A O 1
ATOM 631 N N . SER A 1 86 ? -23.763 1.239 38.896 1.00 90.94 86 SER A N 1
ATOM 632 C CA . SER A 1 86 ? -22.784 1.160 37.813 1.00 90.94 86 SER A CA 1
ATOM 633 C C . SER A 1 86 ? -21.810 0.004 37.965 1.00 90.94 86 SER A C 1
ATOM 635 O O . SER A 1 86 ? -21.346 -0.277 39.064 1.00 90.94 86 SER A O 1
ATOM 637 N N . VAL A 1 87 ? -21.423 -0.596 36.842 1.00 92.88 87 VAL A N 1
ATOM 638 C CA . VAL A 1 87 ? -20.356 -1.599 36.769 1.00 92.88 87 VAL A CA 1
ATOM 639 C C . VAL A 1 87 ? -19.391 -1.256 35.645 1.00 92.88 87 VAL A C 1
ATOM 641 O O . VAL A 1 87 ? -19.810 -0.853 34.559 1.00 92.88 87 VAL A O 1
ATOM 644 N N . SER A 1 88 ? -18.100 -1.458 35.901 1.00 94.25 88 SER A N 1
ATOM 645 C CA . SER A 1 88 ? -17.038 -1.150 34.947 1.00 94.25 88 SER A CA 1
ATOM 646 C C . SER A 1 88 ? -16.156 -2.357 34.653 1.00 94.25 88 SER A C 1
ATOM 648 O O . SER A 1 88 ? -15.878 -3.183 35.527 1.00 94.25 88 SER A O 1
ATOM 650 N N . TRP A 1 89 ? -15.670 -2.411 33.417 1.00 97.06 89 TRP A N 1
ATOM 651 C CA . TRP A 1 89 ? -14.680 -3.368 32.940 1.00 97.06 89 TRP A CA 1
ATOM 652 C C . TRP A 1 89 ? -13.457 -2.641 32.406 1.00 97.06 89 TRP A C 1
ATOM 654 O O . TRP A 1 89 ? -13.577 -1.610 31.743 1.00 97.06 89 TRP A O 1
ATOM 664 N N . THR A 1 90 ? -12.288 -3.240 32.612 1.00 97.44 90 THR A N 1
ATOM 665 C CA . THR A 1 90 ? -11.096 -2.911 31.825 1.00 97.44 90 THR A CA 1
ATOM 666 C C . THR A 1 90 ? -10.997 -3.913 30.688 1.00 97.44 90 THR A C 1
ATOM 668 O O . THR A 1 90 ? -10.923 -5.121 30.921 1.00 97.44 90 THR A O 1
ATOM 671 N N . VAL A 1 91 ? -11.004 -3.420 29.456 1.00 97.38 91 VAL A N 1
ATOM 672 C CA . VAL A 1 91 ? -10.969 -4.234 28.243 1.00 97.38 91 VAL A CA 1
ATOM 673 C C . VAL A 1 91 ? -9.643 -4.003 27.530 1.00 97.38 91 VAL A C 1
ATOM 675 O O . VAL A 1 91 ? -9.228 -2.863 27.351 1.00 97.38 91 VAL A O 1
ATOM 678 N N . TYR A 1 92 ? -8.986 -5.080 27.109 1.00 97.12 92 TYR A N 1
ATOM 679 C CA . TYR A 1 92 ? -7.750 -5.058 26.329 1.00 97.12 92 TYR A CA 1
ATOM 680 C C . TYR A 1 92 ? -8.049 -5.551 24.912 1.00 97.12 92 TYR A C 1
ATOM 682 O O . TYR A 1 92 ? -8.162 -6.770 24.702 1.00 97.12 92 TYR A O 1
ATOM 690 N N . PRO A 1 93 ? -8.189 -4.634 23.940 1.00 96.19 93 PRO A N 1
ATOM 691 C CA . PRO A 1 93 ? -8.347 -4.988 22.540 1.00 96.19 93 PRO A CA 1
ATOM 692 C C . PRO A 1 93 ? -7.173 -5.825 22.022 1.00 96.19 93 PRO A C 1
ATOM 694 O O . PRO A 1 93 ? -6.005 -5.513 22.265 1.00 96.19 93 PRO A O 1
ATOM 697 N N . ARG A 1 94 ? -7.470 -6.910 21.300 1.00 93.75 94 ARG A N 1
ATOM 698 C CA . ARG A 1 94 ? -6.466 -7.836 20.747 1.00 93.75 94 ARG A CA 1
ATOM 699 C C . ARG A 1 94 ? -6.902 -8.411 19.405 1.00 93.75 94 ARG A C 1
ATOM 701 O O . ARG A 1 94 ? -8.080 -8.385 19.060 1.00 93.75 94 ARG A O 1
ATOM 708 N N . GLY A 1 95 ? -5.929 -8.953 18.675 1.00 91.44 95 GLY A N 1
ATOM 709 C CA . GLY A 1 95 ? -6.144 -9.570 17.366 1.00 91.44 95 GLY A CA 1
ATOM 710 C C . GLY A 1 95 ? -6.392 -8.557 16.247 1.00 91.44 95 GLY A C 1
ATOM 711 O O . GLY A 1 95 ? -6.555 -7.361 16.485 1.00 91.44 95 GLY A O 1
ATOM 712 N N . LEU A 1 96 ? -6.393 -9.045 15.008 1.00 90.50 96 LEU A N 1
ATOM 713 C CA . LEU A 1 96 ? -6.734 -8.226 13.848 1.00 90.50 96 LEU A CA 1
ATOM 714 C C . LEU A 1 96 ? -8.196 -7.747 13.964 1.00 90.50 96 LEU A C 1
ATOM 716 O O . LEU A 1 96 ? -9.056 -8.576 14.276 1.00 90.50 96 LEU A O 1
ATOM 720 N N . PRO A 1 97 ? -8.504 -6.462 13.698 1.00 91.06 97 PRO A N 1
ATOM 721 C CA . PRO A 1 97 ? -9.884 -5.996 13.630 1.00 91.06 97 PRO A CA 1
ATOM 722 C C . PRO A 1 97 ? -10.669 -6.798 12.586 1.00 91.06 97 PRO A C 1
ATOM 724 O O . PRO A 1 97 ? -10.236 -6.916 11.437 1.00 91.06 97 PRO A O 1
ATOM 727 N N . GLY A 1 98 ? -11.810 -7.360 12.994 1.00 85.62 98 GLY A N 1
ATOM 728 C CA . GLY A 1 98 ? -12.731 -8.040 12.078 1.00 85.62 98 GLY A CA 1
ATOM 729 C C . GLY A 1 98 ? -13.534 -7.064 11.215 1.00 85.62 98 GLY A C 1
ATOM 730 O O . GLY A 1 98 ? -13.909 -7.411 10.100 1.00 85.62 98 GLY A O 1
ATOM 731 N N . ASP A 1 99 ? -13.743 -5.848 11.723 1.00 90.69 99 ASP A N 1
ATOM 732 C CA . ASP A 1 99 ? -14.471 -4.759 11.076 1.00 90.69 99 ASP A CA 1
ATOM 733 C C . ASP A 1 99 ? -13.902 -3.397 11.532 1.00 90.69 99 ASP A C 1
ATOM 735 O O . ASP A 1 99 ? -13.086 -3.324 12.458 1.00 90.69 99 ASP A O 1
ATOM 739 N N . TYR A 1 100 ? -14.334 -2.319 10.884 1.00 93.69 100 TYR A N 1
ATOM 740 C CA . TYR A 1 100 ? -13.975 -0.926 11.164 1.00 93.69 100 TYR A CA 1
ATOM 741 C C . TYR A 1 100 ? -14.911 -0.274 12.184 1.00 93.69 100 TYR A C 1
ATOM 743 O O . TYR A 1 100 ? -14.710 0.872 12.578 1.00 93.69 100 TYR A O 1
ATOM 751 N N . THR A 1 101 ? -15.941 -0.991 12.621 1.00 94.00 101 THR A N 1
ATOM 752 C CA . THR A 1 101 ? -16.821 -0.600 13.720 1.00 94.00 101 THR A CA 1
ATOM 753 C C . THR A 1 101 ? -17.031 -1.810 14.612 1.00 94.00 101 THR A C 1
ATOM 755 O O . THR A 1 101 ? -17.476 -2.864 14.169 1.00 94.00 101 THR A O 1
ATOM 758 N N . VAL A 1 102 ? -16.646 -1.671 15.874 1.00 92.31 102 VAL A N 1
ATOM 759 C CA . VAL A 1 102 ? -16.629 -2.759 16.842 1.00 92.31 102 VAL A CA 1
ATOM 760 C C . VAL A 1 102 ? -17.799 -2.594 17.806 1.00 92.31 102 VAL A C 1
ATOM 762 O O . VAL A 1 102 ? -17.791 -1.623 18.567 1.00 92.31 102 VAL A O 1
ATOM 765 N N . PRO A 1 103 ? -18.777 -3.516 17.815 1.00 93.62 103 PRO A N 1
ATOM 766 C CA . PRO A 1 103 ? -19.879 -3.462 18.762 1.00 93.62 103 PRO A CA 1
ATOM 767 C C . PRO A 1 103 ? -19.427 -3.920 20.154 1.00 93.62 103 PRO A C 1
ATOM 769 O O . PRO A 1 103 ? -18.682 -4.892 20.312 1.00 93.62 103 PRO A O 1
ATOM 772 N N . LEU A 1 104 ? -19.915 -3.219 21.171 1.00 95.50 104 LEU A N 1
ATOM 773 C CA . LEU A 1 104 ? -19.793 -3.548 22.584 1.00 95.50 104 LEU A CA 1
ATOM 774 C C . LEU A 1 104 ? -21.200 -3.565 23.164 1.00 95.50 104 LEU A C 1
ATOM 776 O O . LEU A 1 104 ? -21.900 -2.553 23.142 1.00 95.50 104 LEU A O 1
ATOM 780 N N . ARG A 1 105 ? -21.614 -4.714 23.692 1.00 96.69 105 ARG A N 1
ATOM 781 C CA . ARG A 1 105 ? -22.975 -4.910 24.192 1.00 96.69 105 ARG A CA 1
ATOM 782 C C . ARG A 1 105 ? -22.949 -5.290 25.655 1.00 96.69 105 ARG A C 1
ATOM 784 O O . ARG A 1 105 ? -22.211 -6.191 26.046 1.00 96.69 105 ARG A O 1
ATOM 791 N N . VAL A 1 106 ? -23.785 -4.639 26.449 1.00 96.44 106 VAL A N 1
ATOM 792 C CA . VAL A 1 106 ? -24.029 -5.002 27.841 1.00 96.44 106 VAL A CA 1
ATOM 793 C C . VAL A 1 106 ? -25.461 -5.479 27.993 1.00 96.44 106 VAL A C 1
ATOM 795 O O . VAL A 1 106 ? -26.389 -4.887 27.449 1.00 96.44 106 VAL A O 1
ATOM 798 N N . GLU A 1 107 ? -25.632 -6.557 28.745 1.00 94.94 107 GLU A N 1
ATOM 799 C CA . GLU A 1 107 ? -26.922 -7.145 29.073 1.00 94.94 107 GLU A CA 1
ATOM 800 C C . GLU A 1 107 ? -27.052 -7.299 30.580 1.00 94.94 107 GLU A C 1
ATOM 802 O O . GLU A 1 107 ? -26.134 -7.761 31.258 1.00 94.94 107 GLU A O 1
ATOM 807 N N . VAL A 1 108 ? -28.219 -6.943 31.093 1.00 91.12 108 VAL A N 1
ATOM 808 C CA . VAL A 1 108 ? -28.614 -7.170 32.477 1.00 91.12 108 VAL A CA 1
ATOM 809 C C . VAL A 1 108 ? -29.461 -8.437 32.507 1.00 91.12 108 VAL A C 1
ATOM 811 O O . VAL A 1 108 ? -30.480 -8.521 31.821 1.00 91.12 108 VAL A O 1
ATOM 814 N N . LEU A 1 109 ? -29.025 -9.428 33.278 1.00 88.94 109 LEU A N 1
ATOM 815 C CA . LEU A 1 109 ? -29.660 -10.732 33.423 1.00 88.94 109 LEU A CA 1
ATOM 816 C C . LEU A 1 109 ? -30.366 -10.825 34.781 1.00 88.94 109 LEU A C 1
ATOM 818 O O . LEU A 1 109 ? -29.764 -10.580 35.829 1.00 88.94 109 LEU A O 1
ATOM 822 N N . ARG A 1 110 ? -31.637 -11.228 34.756 1.00 81.56 110 ARG A N 1
ATOM 823 C CA . ARG A 1 110 ? -32.454 -11.542 35.934 1.00 81.56 110 ARG A CA 1
ATOM 824 C C . ARG A 1 110 ? -33.081 -12.913 35.741 1.00 81.56 110 ARG A C 1
ATOM 826 O O . ARG A 1 110 ? -33.665 -13.173 34.692 1.00 81.56 110 ARG A O 1
ATOM 833 N N . ASP A 1 111 ? -32.881 -13.807 36.705 1.00 79.50 111 ASP A N 1
ATOM 834 C CA . ASP A 1 111 ? -33.332 -15.206 36.638 1.00 79.50 111 ASP A CA 1
ATOM 835 C C . ASP A 1 111 ? -32.960 -15.900 35.312 1.00 79.50 111 ASP A C 1
ATOM 837 O O . ASP A 1 111 ? -33.740 -16.635 34.707 1.00 79.50 111 ASP A O 1
ATOM 841 N N . GLY A 1 112 ? -31.753 -15.607 34.813 1.00 77.94 112 GLY A N 1
ATOM 842 C CA . GLY A 1 112 ? -31.231 -16.147 33.554 1.00 77.94 112 GLY A CA 1
ATOM 843 C C . GLY A 1 112 ? -31.813 -15.530 32.274 1.00 77.94 112 GLY A C 1
ATOM 844 O O . GLY A 1 112 ? -31.419 -15.941 31.183 1.00 77.94 112 GLY A O 1
ATOM 845 N N . ARG A 1 113 ? -32.709 -14.538 32.366 1.00 84.00 113 ARG A N 1
ATOM 846 C CA . ARG A 1 113 ? -33.313 -13.833 31.221 1.00 84.00 113 ARG A CA 1
ATOM 847 C C . ARG A 1 113 ? -32.771 -12.413 31.080 1.00 84.00 113 ARG A C 1
ATOM 849 O O . ARG A 1 113 ? -32.472 -11.755 32.071 1.00 84.00 113 ARG A O 1
ATOM 856 N N . VAL A 1 114 ? -32.661 -11.929 29.842 1.00 89.06 114 VAL A N 1
ATOM 857 C CA . VAL A 1 114 ? -32.238 -10.548 29.551 1.00 89.06 114 VAL A CA 1
ATOM 858 C C . VAL A 1 114 ? -33.368 -9.590 29.926 1.00 89.06 114 VAL A C 1
ATOM 860 O O . VAL A 1 114 ? -34.421 -9.601 29.297 1.00 89.06 114 VAL A O 1
ATOM 863 N N . ALA A 1 115 ? -33.144 -8.773 30.952 1.00 87.56 115 ALA A N 1
ATOM 864 C CA . ALA A 1 115 ? -34.079 -7.751 31.421 1.00 87.56 115 ALA A CA 1
ATOM 865 C C . ALA A 1 115 ? -33.862 -6.402 30.717 1.00 87.56 115 ALA A C 1
ATOM 867 O O . ALA A 1 115 ? -34.809 -5.655 30.492 1.00 87.56 115 ALA A O 1
ATOM 868 N N . ALA A 1 116 ? -32.614 -6.094 30.358 1.00 89.69 116 ALA A N 1
ATOM 869 C CA . ALA A 1 116 ? -32.254 -4.912 29.585 1.00 89.69 116 ALA A CA 1
ATOM 870 C C . ALA A 1 116 ? -30.960 -5.154 28.805 1.00 89.69 116 ALA A C 1
ATOM 872 O O . ALA A 1 116 ? -30.116 -5.954 29.215 1.00 89.69 116 ALA A O 1
ATOM 873 N N . SER A 1 117 ? -30.783 -4.430 27.703 1.00 93.25 117 SER A N 1
ATOM 874 C CA . SER A 1 117 ? -29.547 -4.437 26.925 1.00 93.25 117 SER A CA 1
ATOM 875 C C . SER A 1 117 ? -29.227 -3.049 26.392 1.00 93.25 117 SER A C 1
ATOM 877 O O . SER A 1 117 ? -30.132 -2.305 26.022 1.00 93.25 117 SER A O 1
ATOM 879 N N . ALA A 1 118 ? -27.942 -2.733 26.315 1.00 94.94 118 ALA A N 1
ATOM 880 C CA . ALA A 1 118 ? -27.424 -1.525 25.700 1.00 94.94 118 ALA A CA 1
ATOM 881 C C . ALA A 1 118 ? -26.256 -1.908 24.800 1.00 94.94 118 ALA A C 1
ATOM 883 O O . ALA A 1 118 ? -25.469 -2.798 25.129 1.00 94.94 118 ALA A O 1
ATOM 884 N N . GLU A 1 119 ? -26.142 -1.227 23.672 1.00 95.00 119 GLU A N 1
ATOM 885 C CA . GLU A 1 119 ? -25.064 -1.429 22.719 1.00 95.00 119 GLU A CA 1
ATOM 886 C C . GLU A 1 119 ? -24.451 -0.080 22.368 1.00 95.00 119 GLU A C 1
ATOM 888 O O . GLU A 1 119 ? -25.142 0.932 22.255 1.00 95.00 119 GLU A O 1
ATOM 893 N N . THR A 1 120 ? -23.135 -0.076 22.228 1.00 94.69 120 THR A N 1
ATOM 894 C CA . THR A 1 120 ? -22.371 1.035 21.677 1.00 94.69 120 THR A CA 1
ATOM 895 C C . THR A 1 120 ? -21.341 0.478 20.714 1.00 94.69 120 THR A C 1
ATOM 897 O O . THR A 1 120 ? -21.067 -0.723 20.705 1.00 94.69 120 THR A O 1
ATOM 900 N N . SER A 1 121 ? -20.747 1.342 19.906 1.00 94.31 121 SER A N 1
ATOM 901 C CA . SER A 1 121 ? -19.738 0.934 18.945 1.00 94.31 121 SER A CA 1
ATOM 902 C C . SER A 1 121 ? -18.529 1.847 18.982 1.00 94.31 121 SER A C 1
ATOM 904 O O . SER A 1 121 ? -18.667 3.062 19.109 1.00 94.31 121 SER A O 1
ATOM 906 N N . VAL A 1 122 ? -17.350 1.260 18.801 1.00 95.12 122 VAL A N 1
ATOM 907 C CA . VAL A 1 122 ? -16.086 1.989 18.693 1.00 95.12 122 VAL A CA 1
ATOM 908 C C . VAL A 1 122 ? -15.559 1.840 17.271 1.00 95.12 122 VAL A C 1
ATOM 910 O O . VAL A 1 122 ? -15.405 0.722 16.779 1.00 95.12 122 VAL A O 1
ATOM 913 N N . ALA A 1 123 ? -15.280 2.955 16.599 1.00 96.94 123 ALA A N 1
ATOM 914 C CA . ALA A 1 123 ? -14.670 2.930 15.274 1.00 96.94 123 ALA A CA 1
ATOM 915 C C . ALA A 1 123 ? -13.222 2.424 15.358 1.00 96.94 123 ALA A C 1
ATOM 917 O O . ALA A 1 123 ? -12.538 2.643 16.357 1.00 96.94 123 ALA A O 1
ATOM 918 N N . VAL A 1 124 ? -12.716 1.789 14.304 1.00 97.31 124 VAL A N 1
ATOM 919 C CA . VAL A 1 124 ? -11.328 1.325 14.232 1.00 97.31 124 VAL A CA 1
ATOM 920 C C . VAL A 1 124 ? -10.659 1.880 12.982 1.00 97.31 124 VAL A C 1
ATOM 922 O O . VAL A 1 124 ? -11.057 1.564 11.864 1.00 97.31 124 VAL A O 1
ATOM 925 N N . THR A 1 125 ? -9.595 2.660 13.168 1.00 97.69 125 THR A N 1
ATOM 926 C CA . THR A 1 125 ? -8.658 2.982 12.086 1.00 97.69 125 THR A CA 1
ATOM 927 C C . THR A 1 125 ? -7.570 1.919 12.043 1.00 97.69 125 THR A C 1
ATOM 929 O O . THR A 1 125 ? -6.890 1.680 13.042 1.00 97.69 125 THR A O 1
ATOM 932 N N . VAL A 1 126 ? -7.369 1.310 10.878 1.00 97.19 126 VAL A N 1
ATOM 933 C CA . VAL A 1 126 ? -6.237 0.420 10.613 1.00 97.19 126 VAL A CA 1
ATOM 934 C C . VAL A 1 126 ? -5.144 1.220 9.923 1.00 97.19 126 VAL A C 1
ATOM 936 O O . VAL A 1 126 ? -5.342 1.708 8.810 1.00 97.19 126 VAL A O 1
ATOM 939 N N . GLU A 1 127 ? -3.986 1.317 10.563 1.00 96.88 127 GLU A N 1
ATOM 940 C CA . GLU A 1 127 ? -2.774 1.859 9.956 1.00 96.88 127 GLU A CA 1
ATOM 941 C C . GLU A 1 127 ? -1.729 0.758 9.859 1.00 96.88 127 GLU A C 1
ATOM 943 O O . GLU A 1 127 ? -1.530 -0.011 10.795 1.00 96.88 127 GLU A O 1
ATOM 948 N N . ALA A 1 128 ? -1.046 0.663 8.728 1.00 95.94 128 ALA A N 1
ATOM 949 C CA . ALA A 1 128 ? 0.085 -0.241 8.616 1.00 95.94 128 ALA A CA 1
ATOM 950 C C . ALA A 1 128 ? 1.213 0.413 7.843 1.00 95.94 128 ALA A C 1
ATOM 952 O O . ALA A 1 128 ? 0.975 1.086 6.843 1.00 95.94 128 ALA A O 1
ATOM 953 N N . TYR A 1 129 ? 2.435 0.144 8.275 1.00 96.00 129 TYR A N 1
ATOM 954 C CA . TYR A 1 129 ? 3.657 0.675 7.699 1.00 96.00 129 TYR A CA 1
ATOM 955 C C . TYR A 1 129 ? 4.598 -0.478 7.349 1.00 96.00 129 TYR A C 1
ATOM 957 O O . TYR A 1 129 ? 4.700 -1.465 8.074 1.00 96.00 129 TYR A O 1
ATOM 965 N N . SER A 1 130 ? 5.268 -0.368 6.212 1.00 95.44 130 SER A N 1
ATOM 966 C CA . SER A 1 130 ? 6.280 -1.315 5.754 1.00 95.44 130 SER A CA 1
ATOM 967 C C . SER A 1 130 ? 7.652 -1.002 6.359 1.00 95.44 130 SER A C 1
ATOM 969 O O . SER A 1 130 ? 7.803 -0.076 7.156 1.00 95.44 130 SER A O 1
ATOM 971 N N . GLN A 1 131 ? 8.673 -1.743 5.931 1.00 94.38 131 GLN A N 1
ATOM 972 C CA . GLN A 1 131 ? 10.076 -1.435 6.208 1.00 94.38 131 GLN A CA 1
ATOM 973 C C . GLN A 1 131 ? 10.597 -0.191 5.479 1.00 94.38 131 GLN A C 1
ATOM 975 O O . GLN A 1 131 ? 11.641 0.343 5.841 1.00 94.38 131 GLN A O 1
ATOM 980 N N . PHE A 1 132 ? 9.899 0.262 4.439 1.00 94.75 132 PHE A N 1
ATOM 981 C CA . PHE A 1 132 ? 10.318 1.424 3.678 1.00 94.75 132 PHE A CA 1
ATOM 982 C C . PHE A 1 132 ? 10.034 2.710 4.467 1.00 94.75 132 PHE A C 1
ATOM 984 O O . PHE A 1 132 ? 8.899 3.162 4.570 1.00 94.75 132 PHE A O 1
ATOM 991 N N . ASP A 1 133 ? 11.089 3.298 5.015 1.00 92.19 133 ASP A N 1
ATOM 992 C CA . ASP A 1 133 ? 11.126 4.666 5.537 1.00 92.19 133 ASP A CA 1
ATOM 993 C C . ASP A 1 133 ? 11.609 5.652 4.448 1.00 92.19 133 ASP A C 1
ATOM 995 O O . ASP A 1 133 ? 12.781 5.579 4.061 1.00 92.19 133 ASP A O 1
ATOM 999 N N . PRO A 1 134 ? 10.761 6.577 3.953 1.00 91.06 134 PRO A N 1
ATOM 1000 C CA . PRO A 1 134 ? 11.170 7.595 2.989 1.00 91.06 134 PRO A CA 1
ATOM 1001 C C . PRO A 1 134 ? 12.346 8.459 3.456 1.00 91.06 134 PRO A C 1
ATOM 1003 O O . PRO A 1 134 ? 13.1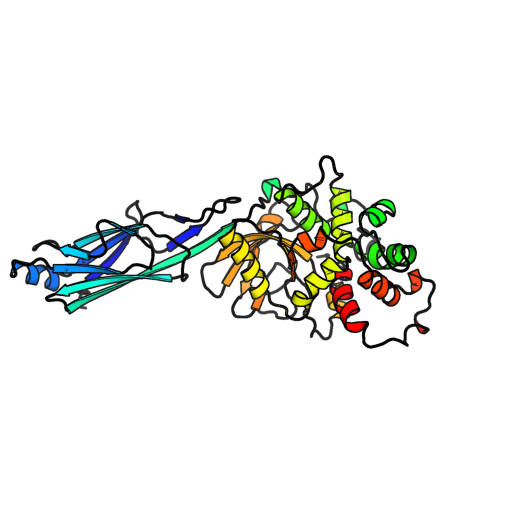63 8.846 2.629 1.00 91.06 134 PRO A O 1
ATOM 1006 N N . ALA A 1 135 ? 12.493 8.742 4.751 1.00 89.12 135 ALA A N 1
ATOM 1007 C CA . ALA A 1 135 ? 13.603 9.560 5.240 1.00 89.12 135 ALA A CA 1
ATOM 1008 C C . ALA A 1 135 ? 14.960 8.845 5.115 1.00 89.12 135 ALA A C 1
ATOM 1010 O O . ALA A 1 135 ? 15.993 9.499 4.999 1.00 89.12 135 ALA A O 1
ATOM 1011 N N . ARG A 1 136 ? 14.964 7.505 5.125 1.00 90.56 136 ARG A N 1
ATOM 1012 C CA . ARG A 1 136 ? 16.184 6.677 5.100 1.00 90.56 136 ARG A CA 1
ATOM 1013 C C . ARG A 1 136 ? 16.474 6.043 3.746 1.00 90.56 136 ARG A C 1
ATOM 1015 O O . ARG A 1 136 ? 17.636 5.834 3.412 1.00 90.56 136 ARG A O 1
ATOM 1022 N N . HIS A 1 137 ? 15.433 5.691 2.993 1.00 93.19 137 HIS A N 1
ATOM 1023 C CA . HIS A 1 137 ? 15.552 4.894 1.767 1.00 93.19 137 HIS A CA 1
ATOM 1024 C C . HIS A 1 137 ? 15.247 5.684 0.491 1.00 93.19 137 HIS A C 1
ATOM 1026 O O . HIS A 1 137 ? 15.281 5.110 -0.597 1.00 93.19 137 HIS A O 1
ATOM 1032 N N . SER A 1 138 ? 14.934 6.981 0.599 1.00 91.38 138 SER A N 1
ATOM 1033 C CA . SER A 1 138 ? 14.867 7.845 -0.582 1.00 91.38 138 SER A CA 1
ATOM 1034 C C . SER A 1 138 ? 16.222 7.915 -1.272 1.00 91.38 138 SER A C 1
ATOM 1036 O O . SER A 1 138 ? 17.269 7.966 -0.628 1.00 91.38 138 SER A O 1
ATOM 1038 N N . LEU A 1 139 ? 16.185 7.979 -2.600 1.00 91.00 139 LEU A N 1
ATOM 1039 C CA . LEU A 1 139 ? 17.368 8.286 -3.392 1.00 91.00 139 LEU A CA 1
ATOM 1040 C C . LEU A 1 139 ? 17.682 9.789 -3.296 1.00 91.00 139 LEU A C 1
ATOM 1042 O O . LEU A 1 139 ? 16.756 10.591 -3.158 1.00 91.00 139 LEU A O 1
ATOM 1046 N N . PRO A 1 140 ? 18.960 10.191 -3.408 1.00 88.81 140 PRO A N 1
ATOM 1047 C CA . PRO A 1 140 ? 19.375 11.587 -3.254 1.00 88.81 140 PRO A CA 1
ATOM 1048 C C . PRO A 1 140 ? 19.062 12.471 -4.475 1.00 88.81 140 PRO A C 1
ATOM 1050 O O . PRO A 1 140 ? 19.477 13.622 -4.514 1.00 88.81 140 PRO A O 1
ATOM 1053 N N . PHE A 1 141 ? 18.364 11.937 -5.476 1.00 89.50 141 PHE A N 1
ATOM 1054 C CA . PHE A 1 141 ? 18.022 12.606 -6.729 1.00 89.50 141 PHE A CA 1
ATOM 1055 C C . PHE A 1 141 ? 16.567 12.308 -7.098 1.00 89.50 141 PHE A C 1
ATOM 1057 O O . PHE A 1 141 ? 16.056 11.223 -6.806 1.00 89.50 141 PHE A O 1
ATOM 1064 N N . ALA A 1 142 ? 15.908 13.257 -7.758 1.00 89.19 142 ALA A N 1
ATOM 1065 C CA . ALA A 1 142 ? 14.608 13.075 -8.386 1.00 89.19 142 ALA A CA 1
ATOM 1066 C C . ALA A 1 142 ? 14.748 12.523 -9.813 1.00 89.19 142 ALA A C 1
ATOM 1068 O O . ALA A 1 142 ? 15.795 12.607 -10.451 1.00 89.19 142 ALA A O 1
ATOM 1069 N N . ASN A 1 143 ? 13.664 11.957 -10.340 1.00 88.19 143 ASN A N 1
ATOM 1070 C CA . ASN A 1 143 ? 13.584 11.487 -11.722 1.00 88.19 143 ASN A CA 1
ATOM 1071 C C . ASN A 1 143 ? 13.459 12.668 -12.708 1.00 88.19 143 ASN A C 1
ATOM 1073 O O . ASN A 1 143 ? 12.425 12.860 -13.351 1.00 88.19 143 ASN A O 1
ATOM 1077 N N . THR A 1 144 ? 14.501 13.490 -12.798 1.00 85.38 144 THR A N 1
ATOM 1078 C CA . THR A 1 144 ? 14.562 14.681 -13.649 1.00 85.38 144 THR A CA 1
ATOM 1079 C C . THR A 1 144 ? 15.924 14.773 -14.329 1.00 85.38 144 THR A C 1
ATOM 1081 O O . THR A 1 144 ? 16.925 14.276 -13.820 1.00 85.38 144 THR A O 1
ATOM 1084 N N . VAL A 1 145 ? 15.981 15.443 -15.484 1.00 86.12 145 VAL A N 1
ATOM 1085 C CA . VAL A 1 145 ? 17.260 15.735 -16.158 1.00 86.12 145 VAL A CA 1
ATOM 1086 C C . VAL A 1 145 ? 18.135 16.663 -15.304 1.00 86.12 145 VAL A C 1
ATOM 1088 O O . VAL A 1 145 ? 19.354 16.570 -15.378 1.00 86.12 145 VAL A O 1
ATOM 1091 N N . ALA A 1 146 ? 17.531 17.531 -14.486 1.00 86.19 146 ALA A N 1
ATOM 1092 C CA . ALA A 1 146 ? 18.263 18.437 -13.601 1.00 86.19 146 ALA A CA 1
ATOM 1093 C C . ALA A 1 146 ? 19.083 17.680 -12.543 1.00 86.19 146 ALA A C 1
ATOM 1095 O O . ALA A 1 146 ? 20.233 18.038 -12.304 1.00 86.19 146 ALA A O 1
ATOM 1096 N N . ASP A 1 147 ? 18.524 16.610 -11.974 1.00 87.06 147 ASP A N 1
ATOM 1097 C CA . ASP A 1 147 ? 19.179 15.860 -10.898 1.00 87.06 147 ASP A CA 1
ATOM 1098 C C . ASP A 1 147 ? 20.040 14.705 -11.429 1.00 87.06 147 ASP A C 1
ATOM 1100 O O . ASP A 1 147 ? 21.099 14.407 -10.881 1.00 87.06 147 ASP A O 1
ATOM 1104 N N . LEU A 1 148 ? 19.593 14.031 -12.495 1.00 87.25 148 LEU A N 1
ATOM 1105 C CA . LEU A 1 148 ? 20.253 12.836 -13.041 1.00 87.25 148 LEU A CA 1
ATOM 1106 C C . LEU A 1 148 ? 21.189 13.127 -14.218 1.00 87.25 148 LEU A C 1
ATOM 1108 O O . LEU A 1 148 ? 21.962 12.255 -14.621 1.00 87.25 148 LEU A O 1
ATOM 1112 N N . GLY A 1 149 ? 21.098 14.319 -14.805 1.00 88.06 149 GLY A N 1
ATOM 1113 C CA . GLY A 1 149 ? 21.697 14.615 -16.099 1.00 88.06 149 GLY A CA 1
ATOM 1114 C C . GLY A 1 149 ? 21.034 13.850 -17.250 1.00 88.06 149 GLY A C 1
ATOM 1115 O O . GLY A 1 149 ? 20.002 13.187 -17.111 1.00 88.06 149 GLY A O 1
ATOM 1116 N N . VAL A 1 150 ? 21.644 13.951 -18.433 1.00 89.12 150 VAL A N 1
ATOM 1117 C CA . VAL A 1 150 ? 21.232 13.163 -19.601 1.00 89.12 150 VAL A CA 1
ATOM 1118 C C . VAL A 1 150 ? 21.753 11.738 -19.443 1.00 89.12 150 VAL A C 1
ATOM 1120 O O . VAL A 1 150 ? 22.962 11.511 -19.465 1.00 89.12 150 VAL A O 1
ATOM 1123 N N . VAL A 1 151 ? 20.846 10.766 -19.356 1.00 89.69 151 VAL A N 1
ATOM 1124 C CA . VAL A 1 151 ? 21.200 9.343 -19.290 1.00 89.69 151 VAL A CA 1
ATOM 1125 C C . VAL A 1 151 ? 21.017 8.722 -20.661 1.00 89.69 151 VAL A C 1
ATOM 1127 O O . VAL A 1 151 ? 19.933 8.775 -21.242 1.00 89.69 151 VAL A O 1
ATOM 1130 N N . ARG A 1 152 ? 22.081 8.108 -21.181 1.00 90.44 152 ARG A N 1
ATOM 1131 C CA . ARG A 1 152 ? 22.055 7.358 -22.439 1.00 90.44 152 ARG A CA 1
ATOM 1132 C C . ARG A 1 152 ? 22.202 5.856 -22.179 1.00 90.44 152 ARG A C 1
ATOM 1134 O O . ARG A 1 152 ? 22.799 5.465 -21.179 1.00 90.44 152 ARG A O 1
ATOM 1141 N N . PRO A 1 153 ? 21.689 5.004 -23.081 1.00 88.81 153 PRO A N 1
ATOM 1142 C CA . PRO A 1 153 ? 21.888 3.562 -22.994 1.00 88.81 153 PRO A CA 1
ATOM 1143 C C . PRO A 1 153 ? 23.380 3.209 -23.036 1.00 88.81 153 PRO A C 1
ATOM 1145 O O . PRO A 1 153 ? 24.083 3.590 -23.970 1.00 88.81 153 PRO A O 1
ATOM 1148 N N . ASP A 1 154 ? 23.841 2.446 -22.048 1.00 94.69 154 ASP A N 1
ATOM 1149 C CA . ASP A 1 154 ? 25.228 1.985 -21.932 1.00 94.69 154 ASP A CA 1
ATOM 1150 C C . ASP A 1 154 ? 25.323 0.477 -22.275 1.00 94.69 154 ASP A C 1
ATOM 1152 O O . ASP A 1 154 ? 24.581 -0.325 -21.684 1.00 94.69 154 ASP A O 1
ATOM 1156 N N . PRO A 1 155 ? 26.203 0.058 -23.212 1.00 96.19 155 PRO A N 1
ATOM 1157 C CA . PRO A 1 155 ? 26.397 -1.352 -23.565 1.00 96.19 155 PRO A CA 1
ATOM 1158 C C . PRO A 1 155 ? 26.826 -2.257 -22.398 1.00 96.19 155 PRO A C 1
ATOM 1160 O O . PRO A 1 155 ? 26.367 -3.398 -22.305 1.00 96.19 155 PRO A O 1
ATOM 1163 N N . ALA A 1 156 ? 27.671 -1.770 -21.488 1.00 96.50 156 ALA A N 1
ATOM 1164 C CA . ALA A 1 156 ? 28.115 -2.512 -20.313 1.00 96.50 156 ALA A CA 1
ATOM 1165 C C . ALA A 1 156 ? 26.955 -2.731 -19.331 1.00 96.50 156 ALA A C 1
ATOM 1167 O O . ALA A 1 156 ? 26.757 -3.844 -18.835 1.00 96.50 156 ALA A O 1
ATOM 1168 N N . LEU A 1 157 ? 26.123 -1.709 -19.098 1.00 96.31 157 LEU A N 1
ATOM 1169 C CA . LEU A 1 157 ? 24.922 -1.853 -18.264 1.00 96.31 157 LEU A CA 1
ATOM 1170 C C . LEU A 1 157 ? 23.872 -2.757 -18.922 1.00 96.31 157 LEU A C 1
ATOM 1172 O O . LEU A 1 157 ? 23.235 -3.557 -18.233 1.00 96.31 157 LEU A O 1
ATOM 1176 N N . PHE A 1 158 ? 23.738 -2.717 -20.248 1.00 96.69 158 PHE A N 1
ATOM 1177 C CA . PHE A 1 158 ? 22.883 -3.644 -20.991 1.00 96.69 158 PHE A CA 1
ATOM 1178 C C . PHE A 1 158 ? 23.324 -5.103 -20.803 1.00 96.69 158 PHE A C 1
ATOM 1180 O O . PHE A 1 158 ? 22.495 -5.955 -20.476 1.00 96.69 158 PHE A O 1
ATOM 1187 N N . ALA A 1 159 ? 24.624 -5.393 -20.915 1.00 96.00 159 ALA A N 1
ATOM 1188 C CA . ALA A 1 159 ? 25.177 -6.730 -20.680 1.00 96.00 159 ALA A CA 1
ATOM 1189 C C . ALA A 1 159 ? 25.035 -7.187 -19.211 1.00 96.00 159 ALA A C 1
ATOM 1191 O O . ALA A 1 159 ? 24.791 -8.363 -18.920 1.00 96.00 159 ALA A O 1
ATOM 1192 N N . ARG A 1 160 ? 25.115 -6.260 -18.246 1.00 94.69 160 ARG A N 1
ATOM 1193 C CA . ARG A 1 160 ? 24.792 -6.549 -16.834 1.00 94.69 160 ARG A CA 1
ATOM 1194 C C . ARG A 1 160 ? 23.298 -6.821 -16.628 1.00 94.69 160 ARG A C 1
ATOM 1196 O O . ARG A 1 160 ? 22.937 -7.665 -15.805 1.00 94.69 160 ARG A O 1
ATOM 1203 N N . THR A 1 161 ? 22.433 -6.169 -17.398 1.00 95.75 161 THR A N 1
ATOM 1204 C CA . THR A 1 161 ? 20.975 -6.332 -17.328 1.00 95.75 161 THR A CA 1
ATOM 1205 C C . THR A 1 161 ? 20.538 -7.675 -17.912 1.00 95.75 161 THR A C 1
ATOM 1207 O O . THR A 1 161 ? 19.846 -8.439 -17.233 1.00 95.75 161 THR A O 1
ATOM 1210 N N . TYR A 1 162 ? 21.001 -8.022 -19.116 1.00 96.50 162 TYR A N 1
ATOM 1211 C CA . TYR A 1 162 ? 20.562 -9.216 -19.839 1.00 96.50 162 TYR A CA 1
ATOM 1212 C C . TYR A 1 162 ? 21.700 -10.194 -20.115 1.00 96.50 162 TYR A C 1
ATOM 1214 O O . TYR A 1 162 ? 22.783 -9.827 -20.547 1.00 96.50 162 TYR A O 1
ATOM 1222 N N . ARG A 1 163 ? 21.414 -11.477 -19.907 1.00 94.88 163 ARG A N 1
ATOM 1223 C CA . ARG A 1 163 ? 22.228 -12.616 -20.326 1.00 94.88 163 ARG A CA 1
ATOM 1224 C C . ARG A 1 163 ? 21.808 -13.126 -21.707 1.00 94.88 163 ARG A C 1
ATOM 1226 O O . ARG A 1 163 ? 22.655 -13.617 -22.439 1.00 94.88 163 ARG A O 1
ATOM 1233 N N . LEU A 1 164 ? 20.518 -13.044 -22.047 1.00 95.56 164 LEU A N 1
ATOM 1234 C CA . LEU A 1 164 ? 19.983 -13.578 -23.302 1.00 95.56 164 LEU A CA 1
ATOM 1235 C C . LEU A 1 164 ? 18.905 -12.658 -23.888 1.00 95.56 164 LEU A C 1
ATOM 1237 O O . LEU A 1 164 ? 17.928 -12.324 -23.215 1.00 95.56 164 LEU A O 1
ATOM 1241 N N . THR A 1 165 ? 19.084 -12.275 -25.152 1.00 94.38 165 THR A N 1
ATOM 1242 C CA . THR A 1 165 ? 18.180 -11.416 -25.936 1.00 94.38 165 THR A CA 1
ATOM 1243 C C . THR A 1 165 ? 18.183 -11.869 -27.398 1.00 94.38 165 THR A C 1
ATOM 1245 O O . THR A 1 165 ? 19.130 -12.528 -27.831 1.00 94.38 165 THR A O 1
ATOM 1248 N N . LEU A 1 166 ? 17.139 -11.535 -28.161 1.00 91.06 166 LEU A N 1
ATOM 1249 C CA . LEU A 1 166 ? 17.133 -11.739 -29.616 1.00 91.06 166 LEU A CA 1
ATOM 1250 C C . LEU A 1 166 ? 17.726 -10.500 -30.285 1.00 91.06 166 LEU A C 1
ATOM 1252 O O . LEU A 1 166 ? 17.333 -9.387 -29.950 1.00 91.06 166 LEU A O 1
ATOM 1256 N N . LEU A 1 167 ? 18.642 -10.689 -31.239 1.00 90.88 167 LEU A N 1
ATOM 1257 C CA . LEU A 1 167 ? 19.303 -9.595 -31.968 1.00 90.88 167 LEU A CA 1
ATOM 1258 C C . LEU A 1 167 ? 19.776 -8.462 -31.021 1.00 90.88 167 LEU A C 1
ATOM 1260 O O . LEU A 1 167 ? 19.273 -7.338 -31.101 1.00 90.88 167 LEU A O 1
ATOM 1264 N N . PRO A 1 168 ? 20.742 -8.732 -30.116 1.00 92.31 168 PRO A N 1
ATOM 1265 C CA . PRO A 1 168 ? 21.066 -7.854 -28.987 1.00 92.31 168 PRO A CA 1
ATOM 1266 C C . PRO A 1 168 ? 21.354 -6.401 -29.380 1.00 92.31 168 PRO A C 1
ATOM 1268 O O . PRO A 1 168 ? 20.893 -5.479 -28.714 1.00 92.31 168 PRO A O 1
ATOM 1271 N N . GLN A 1 169 ? 22.063 -6.184 -30.492 1.00 93.31 169 GLN A N 1
ATOM 1272 C CA . GLN A 1 169 ? 22.374 -4.841 -30.995 1.00 93.31 169 GLN A CA 1
ATOM 1273 C C . GLN A 1 169 ? 21.116 -4.068 -31.413 1.00 93.31 169 GLN A C 1
ATOM 1275 O O . GLN A 1 169 ? 20.995 -2.874 -31.136 1.00 93.31 169 GLN A O 1
ATOM 1280 N N . ALA A 1 170 ? 20.163 -4.744 -32.055 1.00 88.12 170 ALA A N 1
ATOM 1281 C CA . ALA A 1 170 ? 18.916 -4.135 -32.494 1.00 88.12 170 ALA A CA 1
ATOM 1282 C C . ALA A 1 170 ? 17.957 -3.872 -31.331 1.00 88.12 170 ALA A C 1
ATOM 1284 O O . ALA A 1 170 ? 17.261 -2.855 -31.332 1.00 88.12 170 ALA A O 1
ATOM 1285 N N . PHE A 1 171 ? 17.938 -4.754 -30.327 1.00 89.56 171 PHE A N 1
ATOM 1286 C CA . PHE A 1 171 ? 17.192 -4.531 -29.091 1.00 89.56 171 PHE A CA 1
ATOM 1287 C C . PHE A 1 171 ? 17.789 -3.375 -28.274 1.00 89.56 171 PHE A C 1
ATOM 1289 O O . PHE A 1 171 ? 17.045 -2.506 -27.819 1.00 89.56 171 PHE A O 1
ATOM 1296 N N . PHE A 1 172 ? 19.122 -3.313 -28.168 1.00 91.81 172 PHE A N 1
ATOM 1297 C CA . PHE A 1 172 ? 19.858 -2.227 -27.516 1.00 91.81 172 PHE A CA 1
ATOM 1298 C C . PHE A 1 172 ? 19.561 -0.865 -28.155 1.00 91.81 172 PHE A C 1
ATOM 1300 O O . PHE A 1 172 ? 19.176 0.068 -27.457 1.00 91.81 172 PHE A O 1
ATOM 1307 N N . ARG A 1 173 ? 19.683 -0.758 -29.487 1.00 87.62 173 ARG A N 1
ATOM 1308 C CA . ARG A 1 173 ? 19.381 0.476 -30.241 1.00 87.62 173 ARG A CA 1
ATOM 1309 C C . ARG A 1 173 ? 17.882 0.784 -30.327 1.00 87.62 173 ARG A C 1
ATOM 1311 O O . ARG A 1 173 ? 17.510 1.920 -30.594 1.00 87.62 173 ARG A O 1
ATOM 1318 N N . GLY A 1 174 ? 17.039 -0.234 -30.169 1.00 86.06 174 GLY A N 1
ATOM 1319 C CA . GLY A 1 174 ? 15.587 -0.142 -30.240 1.00 86.06 174 GLY A CA 1
ATOM 1320 C C . GLY A 1 174 ? 14.961 0.086 -28.868 1.00 86.06 174 GLY A C 1
ATOM 1321 O O . GLY A 1 174 ? 15.147 1.130 -28.243 1.00 86.06 174 GLY A O 1
ATOM 1322 N N . LEU A 1 175 ? 14.183 -0.896 -28.411 1.00 83.81 175 LEU A N 1
ATOM 1323 C CA . LEU A 1 175 ? 13.322 -0.758 -27.241 1.00 83.81 175 LEU A CA 1
ATOM 1324 C C . LEU A 1 175 ? 14.083 -0.482 -25.939 1.00 83.81 175 LEU A C 1
ATOM 1326 O O . LEU A 1 175 ? 13.649 0.370 -25.171 1.00 83.81 175 LEU A O 1
ATOM 1330 N N . TYR A 1 176 ? 15.215 -1.151 -25.694 1.00 88.06 176 TYR A N 1
ATOM 1331 C CA . TYR A 1 176 ? 16.018 -0.869 -24.499 1.00 88.06 176 TYR A CA 1
ATOM 1332 C C . TYR A 1 176 ? 16.510 0.578 -24.504 1.00 88.06 176 TYR A C 1
ATOM 1334 O O . TYR A 1 176 ? 16.378 1.282 -23.503 1.00 88.06 176 TYR A O 1
ATOM 1342 N N . GLY A 1 177 ? 17.023 1.027 -25.651 1.00 86.69 177 GLY A N 1
ATOM 1343 C CA . GLY A 1 177 ? 17.541 2.373 -25.799 1.00 86.69 177 GLY A CA 1
ATOM 1344 C C . GLY A 1 177 ? 16.474 3.438 -25.570 1.00 86.69 177 GLY A C 1
ATOM 1345 O O . GLY A 1 177 ? 16.718 4.415 -24.872 1.00 86.69 177 GLY A O 1
ATOM 1346 N N . ALA A 1 178 ? 15.266 3.209 -26.085 1.00 81.06 178 ALA A N 1
ATOM 1347 C CA . ALA A 1 178 ? 14.133 4.104 -25.882 1.00 81.06 178 ALA A CA 1
ATOM 1348 C C . ALA A 1 178 ? 13.640 4.156 -24.426 1.00 81.06 178 ALA A C 1
ATOM 1350 O O . ALA A 1 178 ? 13.124 5.187 -24.006 1.00 81.06 178 ALA A O 1
ATOM 1351 N N . VAL A 1 179 ? 13.771 3.058 -23.677 1.00 82.88 179 VAL A N 1
ATOM 1352 C CA . VAL A 1 179 ? 13.322 2.963 -22.281 1.00 82.88 179 VAL A CA 1
ATOM 1353 C C . VAL A 1 179 ? 14.323 3.600 -21.317 1.00 82.88 179 VAL A C 1
ATOM 1355 O O . VAL A 1 179 ? 13.915 4.320 -20.418 1.00 82.88 179 VAL A O 1
ATOM 1358 N N . VAL A 1 180 ? 15.624 3.360 -21.502 1.00 86.50 180 VAL A N 1
ATOM 1359 C CA . VAL A 1 180 ? 16.676 3.849 -20.586 1.00 86.50 180 VAL A CA 1
ATOM 1360 C C . VAL A 1 180 ? 17.056 5.312 -20.831 1.00 86.50 180 VAL A C 1
ATOM 1362 O O . VAL A 1 180 ? 17.636 5.951 -19.956 1.00 86.50 180 VAL A O 1
ATOM 1365 N N . LEU A 1 181 ? 16.743 5.858 -22.005 1.00 85.50 181 LEU A N 1
ATOM 1366 C CA . LEU A 1 181 ? 17.060 7.244 -22.331 1.00 85.50 181 LEU A CA 1
ATOM 1367 C C . LEU A 1 181 ? 16.324 8.229 -21.403 1.00 85.50 181 LEU A C 1
ATOM 1369 O O . LEU A 1 181 ? 15.095 8.251 -21.361 1.00 85.50 181 LEU A O 1
ATOM 1373 N N . LEU A 1 182 ? 17.083 9.113 -20.755 1.00 82.69 182 LEU A N 1
ATOM 1374 C CA . LEU A 1 182 ? 16.589 10.302 -20.061 1.00 82.69 182 LEU A CA 1
ATOM 1375 C C . LEU A 1 182 ? 17.214 11.542 -20.713 1.00 82.69 182 LEU A C 1
ATOM 1377 O O . LEU A 1 182 ? 18.426 11.728 -20.648 1.00 82.69 182 LEU A O 1
ATOM 1381 N N . GLY A 1 183 ? 16.394 12.378 -21.351 1.00 73.88 183 GLY A N 1
ATOM 1382 C CA . GLY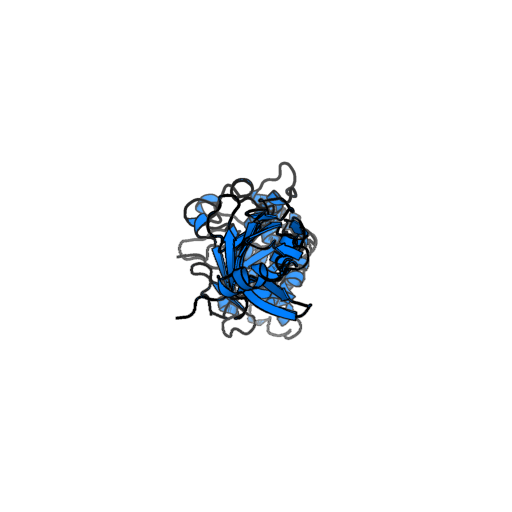 A 1 183 ? 16.818 13.612 -22.029 1.00 73.88 183 GLY A CA 1
ATOM 1383 C C . GLY A 1 183 ? 16.319 13.735 -23.477 1.00 73.88 183 GLY A C 1
ATOM 1384 O O . GLY A 1 183 ? 15.855 12.761 -24.068 1.00 73.88 183 GLY A O 1
ATOM 1385 N N . GLY A 1 184 ? 16.404 14.947 -24.039 1.00 63.28 184 GLY A N 1
ATOM 1386 C CA . GLY A 1 184 ? 16.019 15.291 -25.415 1.00 63.28 184 GLY A CA 1
ATOM 1387 C C . GLY A 1 184 ? 16.062 16.808 -25.665 1.00 63.28 184 GLY A C 1
ATOM 1388 O O . GLY A 1 184 ? 16.110 17.578 -24.710 1.00 63.28 184 GLY A O 1
ATOM 1389 N N . GLU A 1 185 ? 16.059 17.239 -26.932 1.00 53.50 185 GLU A N 1
AT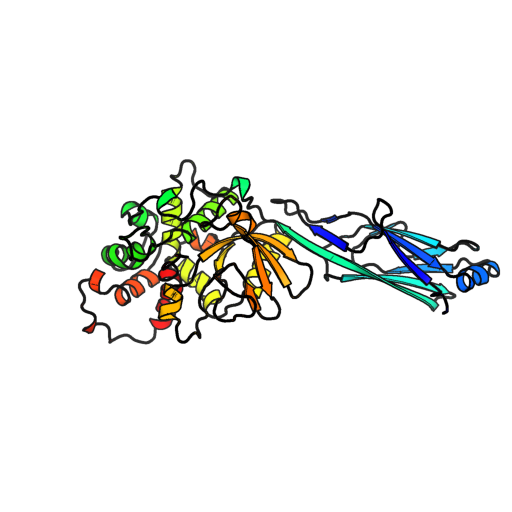OM 1390 C CA . GLU A 1 185 ? 15.874 18.656 -27.295 1.00 53.50 185 GLU A CA 1
ATOM 1391 C C . GLU A 1 185 ? 14.486 19.155 -26.851 1.00 53.50 185 GLU A C 1
ATOM 1393 O O . GLU A 1 185 ? 13.543 18.362 -26.741 1.00 53.50 185 GLU A O 1
ATOM 1398 N N . SER A 1 186 ? 14.346 20.462 -26.602 1.00 42.81 186 SER A N 1
ATOM 1399 C CA . SER A 1 186 ? 13.076 21.102 -26.231 1.00 42.81 186 SER A CA 1
ATOM 1400 C C . SER A 1 186 ? 11.938 20.653 -27.160 1.00 42.81 186 SER A C 1
ATOM 1402 O O . SER A 1 186 ? 11.932 20.965 -28.346 1.00 42.81 186 SER A O 1
ATOM 1404 N N . GLY A 1 187 ? 10.973 19.896 -26.623 1.00 42.47 187 GLY A N 1
ATOM 1405 C CA . GLY A 1 187 ? 9.827 19.358 -27.374 1.00 42.47 187 GLY A CA 1
ATOM 1406 C C . GLY A 1 187 ? 9.876 17.855 -27.696 1.00 42.47 187 GLY A C 1
ATOM 1407 O O . GLY A 1 187 ? 8.839 17.283 -28.045 1.00 42.47 187 GLY A O 1
ATOM 1408 N N . ALA A 1 188 ? 11.012 17.174 -27.514 1.00 42.66 188 ALA A N 1
ATOM 1409 C CA . ALA A 1 188 ? 11.097 15.713 -27.580 1.00 42.66 188 ALA A CA 1
ATOM 1410 C C . ALA A 1 188 ? 10.667 15.066 -26.241 1.00 42.66 188 ALA A C 1
ATOM 1412 O O . ALA A 1 188 ? 10.853 15.656 -25.174 1.00 42.66 188 ALA A O 1
ATOM 1413 N N . PRO A 1 189 ? 10.066 13.857 -26.244 1.00 44.50 189 PRO A N 1
ATOM 1414 C CA . PRO A 1 189 ? 9.666 13.188 -25.009 1.00 44.50 189 PRO A CA 1
ATOM 1415 C C . PRO A 1 189 ? 10.881 12.941 -24.109 1.00 44.50 189 PRO A C 1
ATOM 1417 O O . PRO A 1 189 ? 11.810 12.240 -24.497 1.00 44.50 189 PRO A O 1
ATOM 1420 N N . HIS A 1 190 ? 10.842 13.496 -22.901 1.00 57.59 190 HIS A N 1
ATOM 1421 C CA . HIS A 1 190 ? 11.806 13.201 -21.853 1.00 57.59 190 HIS A CA 1
ATOM 1422 C C . HIS A 1 190 ? 11.409 11.832 -21.287 1.00 57.59 190 HIS A C 1
ATOM 1424 O O . HIS A 1 190 ? 10.298 11.688 -20.772 1.00 57.59 190 HIS A O 1
ATOM 1430 N N . GLY A 1 191 ? 12.242 10.805 -21.480 1.00 62.31 191 GLY A N 1
ATOM 1431 C CA . GLY A 1 191 ? 12.057 9.522 -20.796 1.00 62.31 191 GLY A CA 1
ATOM 1432 C C . GLY A 1 191 ? 12.192 9.680 -19.278 1.00 62.31 191 GLY A C 1
ATOM 1433 O O . GLY A 1 191 ? 12.345 10.789 -18.770 1.00 62.31 191 GLY A O 1
ATOM 1434 N N . GLY A 1 192 ? 12.118 8.584 -18.530 1.00 76.00 192 GLY A N 1
ATOM 1435 C CA . GLY A 1 192 ? 12.193 8.631 -17.072 1.00 76.00 192 GLY A CA 1
ATOM 1436 C C . GLY A 1 192 ? 12.646 7.304 -16.497 1.00 76.00 192 GLY A C 1
ATOM 1437 O O . GLY A 1 192 ? 12.179 6.257 -16.926 1.00 76.00 192 GLY A O 1
ATOM 1438 N N . LEU A 1 193 ? 13.511 7.354 -15.489 1.00 87.25 193 LEU A N 1
ATOM 1439 C CA . LEU A 1 193 ? 14.030 6.192 -14.774 1.00 87.25 193 LEU A CA 1
ATOM 1440 C C . LEU A 1 193 ? 13.187 5.838 -13.537 1.00 87.25 193 LEU A C 1
ATOM 1442 O O . LEU A 1 193 ? 13.644 5.069 -12.691 1.00 87.25 193 LEU A O 1
ATOM 1446 N N . CYS A 1 194 ? 11.950 6.345 -13.425 1.00 89.12 194 CYS A N 1
ATOM 1447 C CA . CYS A 1 194 ? 11.100 6.188 -12.237 1.00 89.12 194 CYS A CA 1
ATOM 1448 C C . CYS A 1 194 ? 10.947 4.726 -11.788 1.00 89.12 194 CYS A C 1
ATOM 1450 O O . CYS A 1 194 ? 11.093 4.446 -10.600 1.00 89.12 194 CYS A O 1
ATOM 1452 N N . THR A 1 195 ? 10.772 3.775 -12.717 1.00 90.88 195 THR A N 1
ATOM 1453 C CA . THR A 1 195 ? 10.748 2.339 -12.387 1.00 90.88 195 THR A CA 1
ATOM 1454 C C . THR A 1 195 ? 12.050 1.893 -11.734 1.00 90.88 195 THR A C 1
ATOM 1456 O O . THR A 1 195 ? 12.025 1.210 -10.720 1.00 90.88 195 THR A O 1
ATOM 1459 N N . GLY A 1 196 ? 13.203 2.299 -12.271 1.00 93.38 196 GLY A N 1
ATOM 1460 C CA . GLY A 1 196 ? 14.499 1.912 -11.719 1.00 93.38 196 GLY A CA 1
ATOM 1461 C C . GLY A 1 196 ? 14.729 2.521 -10.347 1.00 93.38 196 GLY A C 1
ATOM 1462 O O . GLY A 1 196 ? 15.206 1.839 -9.450 1.00 93.38 196 GLY A O 1
ATOM 1463 N N . MET A 1 197 ? 14.317 3.774 -10.170 1.00 95.06 197 MET A N 1
ATOM 1464 C CA . MET A 1 197 ? 14.431 4.499 -8.910 1.00 95.06 197 MET A CA 1
ATOM 1465 C C . MET A 1 197 ? 13.552 3.902 -7.812 1.00 95.06 197 MET A C 1
ATOM 1467 O O . MET A 1 197 ? 14.053 3.604 -6.735 1.00 95.06 197 MET A O 1
ATOM 1471 N N . ALA A 1 198 ? 12.271 3.647 -8.091 1.00 95.50 198 ALA A N 1
ATOM 1472 C CA . ALA A 1 198 ? 11.367 2.959 -7.166 1.00 95.50 198 ALA A CA 1
ATOM 1473 C C . ALA A 1 198 ? 11.900 1.583 -6.767 1.00 95.50 198 ALA A C 1
ATOM 1475 O O . ALA A 1 198 ? 11.903 1.223 -5.590 1.00 95.50 198 ALA A O 1
ATOM 1476 N N . ARG A 1 199 ? 12.407 0.828 -7.743 1.00 95.94 199 ARG A N 1
ATOM 1477 C CA . ARG A 1 199 ? 12.968 -0.501 -7.504 1.00 95.94 199 ARG A CA 1
ATOM 1478 C C . ARG A 1 199 ? 14.267 -0.422 -6.699 1.00 95.94 199 ARG A C 1
ATOM 1480 O O . ARG A 1 199 ? 14.424 -1.227 -5.792 1.00 95.94 1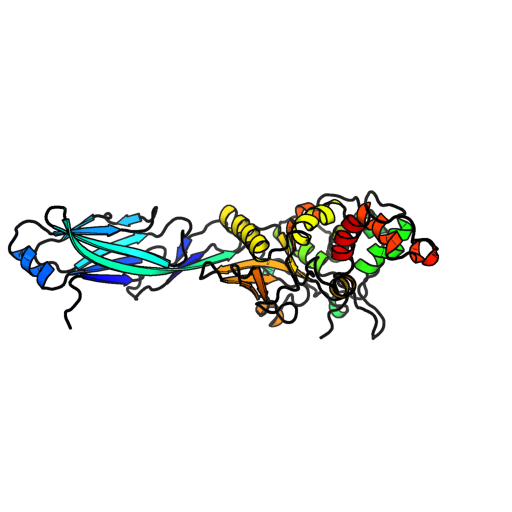99 ARG A O 1
ATOM 1487 N N . ALA A 1 200 ? 15.160 0.527 -6.979 1.00 95.69 200 ALA A N 1
ATOM 1488 C CA . ALA A 1 200 ? 16.416 0.710 -6.246 1.00 95.69 200 ALA A CA 1
ATOM 1489 C C . ALA A 1 200 ? 16.181 1.177 -4.803 1.00 95.69 200 ALA A C 1
ATOM 1491 O O . ALA A 1 200 ? 16.766 0.615 -3.882 1.00 95.69 200 ALA A O 1
ATOM 1492 N N . ALA A 1 201 ? 15.271 2.132 -4.594 1.00 95.62 201 ALA A N 1
ATOM 1493 C CA . ALA A 1 201 ? 14.865 2.573 -3.262 1.00 95.62 201 ALA A CA 1
ATOM 1494 C C . ALA A 1 201 ? 14.272 1.402 -2.454 1.00 95.62 201 ALA A C 1
ATOM 1496 O O . ALA A 1 201 ? 14.583 1.207 -1.278 1.00 95.62 201 ALA A O 1
ATOM 1497 N N . LEU A 1 202 ? 13.454 0.561 -3.098 1.00 96.06 202 LEU A N 1
ATOM 1498 C CA . LEU A 1 202 ? 12.929 -0.642 -2.462 1.00 96.06 202 LEU A CA 1
ATOM 1499 C C . LEU A 1 202 ? 14.041 -1.653 -2.127 1.00 96.06 202 LEU A C 1
ATOM 1501 O O . LEU A 1 202 ? 14.016 -2.196 -1.026 1.00 96.06 202 LEU A O 1
ATOM 1505 N N . GLU A 1 203 ? 15.029 -1.880 -3.005 1.00 95.12 203 GLU A N 1
ATOM 1506 C CA . GLU A 1 203 ? 16.208 -2.712 -2.682 1.00 95.12 203 GLU A CA 1
ATOM 1507 C C . GLU A 1 203 ? 16.991 -2.162 -1.486 1.00 95.12 203 GLU A C 1
ATOM 1509 O O . GLU A 1 203 ? 17.443 -2.949 -0.657 1.00 95.12 203 GLU A O 1
ATOM 1514 N N . GLN A 1 204 ? 17.118 -0.835 -1.367 1.00 93.62 204 GLN A N 1
ATOM 1515 C CA . GLN A 1 204 ? 17.763 -0.197 -0.219 1.00 93.62 204 GLN A CA 1
ATOM 1516 C C . GLN A 1 204 ? 17.019 -0.533 1.077 1.00 93.62 204 GLN A C 1
ATOM 1518 O O . GLN A 1 204 ? 17.641 -0.963 2.037 1.00 93.62 204 GLN A O 1
ATOM 1523 N N . SER A 1 205 ? 15.683 -0.455 1.084 1.00 93.81 205 SER A N 1
ATOM 1524 C CA . SER A 1 205 ? 14.871 -0.858 2.250 1.00 93.81 205 SER A CA 1
ATOM 1525 C C . SER A 1 205 ? 14.883 -2.363 2.552 1.00 93.81 205 SER A C 1
ATOM 1527 O O . SER A 1 205 ? 14.389 -2.810 3.588 1.00 93.81 205 SER A O 1
ATOM 1529 N N . LEU A 1 206 ? 15.361 -3.174 1.608 1.00 93.00 206 LEU A N 1
ATOM 1530 C CA . LEU A 1 206 ? 15.467 -4.625 1.734 1.00 93.00 206 LEU A CA 1
ATOM 1531 C C . LEU A 1 206 ? 16.905 -5.080 2.018 1.00 93.00 206 LEU A C 1
ATOM 1533 O O . LEU A 1 206 ? 17.131 -6.290 2.032 1.00 93.00 206 LEU A O 1
ATOM 1537 N N . ASP A 1 207 ? 17.841 -4.143 2.215 1.00 90.94 207 ASP A N 1
ATOM 1538 C CA . ASP A 1 207 ? 19.278 -4.395 2.380 1.00 90.94 207 ASP A CA 1
ATOM 1539 C C . ASP A 1 207 ? 19.848 -5.292 1.268 1.00 90.94 207 ASP A C 1
ATOM 1541 O O . ASP A 1 207 ? 20.630 -6.215 1.497 1.00 90.94 207 ASP A O 1
ATOM 1545 N N . ALA A 1 208 ? 19.390 -5.061 0.036 1.00 91.25 208 ALA A N 1
ATOM 1546 C CA . ALA A 1 208 ? 19.639 -5.947 -1.098 1.00 91.25 208 ALA A CA 1
ATOM 1547 C C . ALA A 1 208 ? 20.391 -5.280 -2.263 1.00 91.25 208 ALA A C 1
ATOM 1549 O O . ALA A 1 208 ? 20.661 -5.938 -3.275 1.00 91.25 208 ALA A O 1
ATOM 1550 N N . LEU A 1 209 ? 20.776 -4.007 -2.117 1.00 87.44 209 LEU A N 1
ATOM 1551 C CA . LEU A 1 209 ? 21.727 -3.363 -3.023 1.00 87.44 209 LEU A CA 1
ATOM 1552 C C . LEU A 1 209 ? 23.136 -3.957 -2.839 1.00 87.44 209 LEU A C 1
ATOM 1554 O O . LEU A 1 209 ? 23.534 -4.238 -1.707 1.00 87.44 209 LEU A O 1
ATOM 1558 N N . PRO A 1 210 ? 23.922 -4.142 -3.917 1.00 83.94 210 PRO A N 1
ATOM 1559 C CA . PRO A 1 210 ? 25.289 -4.626 -3.777 1.00 83.94 210 PRO A CA 1
ATOM 1560 C C . PRO A 1 210 ? 26.169 -3.597 -3.035 1.00 83.94 210 PRO A C 1
ATOM 1562 O O . PRO A 1 210 ? 26.086 -2.403 -3.342 1.00 83.94 210 PRO A O 1
ATOM 1565 N N . PRO A 1 211 ? 27.042 -4.025 -2.102 1.00 80.88 211 PRO A N 1
ATOM 1566 C CA . PRO A 1 211 ? 27.962 -3.124 -1.410 1.00 80.88 211 PRO A CA 1
ATOM 1567 C C . PRO A 1 211 ? 28.843 -2.342 -2.390 1.00 80.88 211 PRO A C 1
ATOM 1569 O O . PRO A 1 211 ? 29.404 -2.920 -3.320 1.00 80.88 211 PRO A O 1
ATOM 1572 N N . GLY A 1 212 ? 28.954 -1.025 -2.195 1.00 82.44 212 GLY A N 1
ATOM 1573 C CA . GLY A 1 212 ? 29.767 -0.148 -3.048 1.00 82.44 212 GLY A CA 1
ATOM 1574 C C . GLY A 1 212 ? 29.251 0.018 -4.484 1.00 82.44 212 GLY A C 1
ATOM 1575 O O . GLY A 1 212 ? 29.959 0.580 -5.320 1.00 82.44 212 GLY A O 1
ATOM 1576 N N . ALA A 1 213 ? 28.043 -0.463 -4.802 1.00 85.00 213 ALA A N 1
ATOM 1577 C CA . ALA A 1 213 ? 27.474 -0.281 -6.128 1.00 85.00 213 ALA A CA 1
ATOM 1578 C C . ALA A 1 213 ? 27.246 1.202 -6.434 1.00 85.00 213 ALA A C 1
ATOM 1580 O O . ALA A 1 213 ? 26.747 1.966 -5.607 1.00 85.00 213 ALA A O 1
ATOM 1581 N N . ASN A 1 214 ? 27.548 1.598 -7.670 1.00 92.94 214 ASN A N 1
ATOM 1582 C CA . ASN A 1 214 ? 27.114 2.892 -8.171 1.00 92.94 214 ASN A CA 1
ATOM 1583 C C . ASN A 1 214 ? 25.579 2.892 -8.272 1.00 92.94 214 ASN A C 1
ATOM 1585 O O . ASN A 1 214 ? 24.999 2.144 -9.062 1.00 92.94 214 ASN A O 1
ATOM 1589 N N . LEU A 1 215 ? 24.936 3.737 -7.466 1.00 92.56 215 LEU A N 1
ATOM 1590 C CA . LEU A 1 215 ? 23.483 3.771 -7.315 1.00 92.56 215 LEU A CA 1
ATOM 1591 C C . LEU A 1 215 ? 22.754 4.063 -8.632 1.00 92.56 215 LEU A C 1
ATOM 1593 O O . LEU A 1 215 ? 21.755 3.414 -8.934 1.00 92.56 215 LEU A O 1
ATOM 1597 N N . LEU A 1 216 ? 23.273 4.986 -9.446 1.00 93.31 216 LEU A N 1
ATOM 1598 C CA . LEU A 1 216 ? 22.689 5.310 -10.748 1.00 93.31 216 LEU A CA 1
ATOM 1599 C C . LEU A 1 216 ? 22.772 4.119 -11.713 1.00 93.31 216 LEU A C 1
ATOM 1601 O O . LEU A 1 216 ? 21.804 3.815 -12.408 1.00 93.31 216 LEU A O 1
ATOM 1605 N N . ASN A 1 217 ? 23.886 3.385 -11.710 1.00 95.38 217 ASN A N 1
ATOM 1606 C CA . ASN A 1 217 ? 24.014 2.170 -12.515 1.00 95.38 217 ASN A CA 1
ATOM 1607 C C . ASN A 1 217 ? 22.998 1.100 -12.093 1.00 95.38 217 ASN A C 1
ATOM 1609 O O . ASN A 1 217 ? 22.414 0.443 -12.955 1.00 95.38 217 ASN A O 1
ATOM 1613 N N . GLU A 1 218 ? 22.755 0.931 -10.790 1.00 95.00 218 GLU A N 1
ATOM 1614 C CA . GLU A 1 218 ? 21.732 -0.001 -10.301 1.00 95.00 218 GLU A CA 1
ATOM 1615 C C . GLU A 1 218 ? 20.316 0.460 -10.660 1.00 95.00 218 GLU A C 1
ATOM 1617 O O . GLU A 1 218 ? 19.502 -0.363 -11.082 1.00 95.00 218 GLU A O 1
ATOM 1622 N N . VAL A 1 219 ? 20.036 1.766 -10.598 1.00 95.19 219 VAL A N 1
ATOM 1623 C CA . VAL A 1 219 ? 18.784 2.353 -11.101 1.00 95.19 219 VAL A CA 1
ATOM 1624 C C . VAL A 1 219 ? 18.591 2.016 -12.578 1.00 95.19 219 VAL A C 1
ATOM 1626 O O . VAL A 1 219 ? 17.538 1.501 -12.944 1.00 95.19 219 VAL A O 1
ATOM 1629 N N . ILE A 1 220 ? 19.599 2.238 -13.426 1.00 94.62 220 ILE A N 1
ATOM 1630 C CA . ILE A 1 220 ? 19.522 1.955 -14.867 1.00 94.62 220 ILE A CA 1
ATOM 1631 C C . ILE A 1 220 ? 19.304 0.460 -15.127 1.00 94.62 220 ILE A C 1
ATOM 1633 O O . ILE A 1 220 ? 18.448 0.093 -15.934 1.00 94.62 220 ILE A O 1
ATOM 1637 N N . ILE A 1 221 ? 20.029 -0.414 -14.421 1.00 95.44 221 ILE A N 1
ATOM 1638 C CA . ILE A 1 221 ? 19.868 -1.867 -14.549 1.00 95.44 221 ILE A CA 1
ATOM 1639 C C . ILE A 1 221 ? 18.453 -2.281 -14.148 1.00 95.44 221 ILE A C 1
ATOM 1641 O O . ILE A 1 221 ? 17.774 -2.963 -14.915 1.00 95.44 221 ILE A O 1
ATOM 1645 N N . LEU A 1 222 ? 17.976 -1.867 -12.972 1.00 94.69 222 LEU A N 1
ATOM 1646 C CA . LEU A 1 222 ? 16.634 -2.206 -12.491 1.00 94.69 222 LEU A CA 1
ATOM 1647 C C . LEU A 1 222 ? 15.539 -1.618 -13.384 1.00 94.69 222 LEU A C 1
ATOM 1649 O O . LEU A 1 222 ? 14.522 -2.279 -13.604 1.00 94.69 222 LEU A O 1
ATOM 1653 N N . HIS A 1 223 ? 15.767 -0.432 -13.953 1.00 93.31 223 HIS A N 1
ATOM 1654 C CA . HIS A 1 223 ? 14.885 0.157 -14.953 1.00 93.31 223 HIS A CA 1
ATOM 1655 C C . HIS A 1 223 ? 14.834 -0.716 -16.208 1.00 93.31 223 HIS A C 1
ATOM 1657 O O . HIS A 1 223 ? 13.755 -1.089 -16.656 1.00 93.31 223 HIS A O 1
ATOM 1663 N N . GLY A 1 224 ? 15.984 -1.132 -16.744 1.00 92.62 224 GLY A N 1
ATOM 1664 C CA . GLY A 1 224 ? 16.049 -2.048 -17.881 1.00 92.62 224 GLY A CA 1
ATOM 1665 C C . GLY A 1 224 ? 15.335 -3.374 -17.603 1.00 92.62 224 GLY A C 1
ATOM 1666 O O . GLY A 1 224 ? 14.603 -3.877 -18.453 1.00 92.62 224 GLY A O 1
ATOM 1667 N N . ARG A 1 225 ? 15.450 -3.913 -16.382 1.00 94.38 225 ARG A N 1
ATOM 1668 C CA . ARG A 1 225 ? 14.851 -5.208 -16.021 1.00 94.38 225 ARG A CA 1
ATOM 1669 C C . ARG A 1 225 ? 13.323 -5.258 -16.098 1.00 94.38 225 ARG A C 1
ATOM 1671 O O . ARG A 1 225 ? 12.782 -6.365 -16.124 1.00 94.38 225 ARG A O 1
ATOM 1678 N N . GLN A 1 226 ? 12.632 -4.125 -16.239 1.00 90.56 226 GLN A N 1
ATOM 1679 C CA . GLN A 1 226 ? 11.198 -4.104 -16.555 1.00 90.56 226 GLN A CA 1
ATOM 1680 C C . GLN A 1 226 ? 10.858 -4.808 -17.884 1.00 90.56 226 GLN A C 1
ATOM 1682 O O . GLN A 1 226 ? 9.747 -5.298 -18.055 1.00 90.56 226 GLN A O 1
ATOM 1687 N N . LEU A 1 227 ? 11.829 -4.921 -18.797 1.00 91.31 227 LEU A N 1
ATOM 1688 C CA . LEU A 1 227 ? 11.694 -5.619 -20.079 1.00 91.31 227 LEU A CA 1
ATOM 1689 C C . LEU A 1 227 ? 12.087 -7.104 -20.010 1.00 91.31 227 LEU A C 1
ATOM 1691 O O . LEU A 1 227 ? 12.086 -7.788 -21.033 1.00 91.31 227 LEU A O 1
ATOM 1695 N N . THR A 1 228 ? 12.464 -7.621 -18.837 1.00 93.81 228 THR A N 1
ATOM 1696 C CA . THR A 1 228 ? 12.783 -9.049 -18.706 1.00 93.81 228 THR A CA 1
ATOM 1697 C C . THR A 1 228 ? 11.529 -9.902 -18.837 1.00 93.81 228 THR A C 1
ATOM 1699 O O . THR A 1 228 ? 10.452 -9.519 -18.381 1.00 93.81 228 THR A O 1
ATOM 1702 N N . ASP A 1 229 ? 11.676 -11.109 -19.384 1.00 91.81 229 ASP A N 1
ATOM 1703 C CA . ASP A 1 229 ? 10.554 -12.036 -19.569 1.00 91.81 229 ASP A CA 1
ATOM 1704 C C . ASP A 1 229 ? 9.847 -12.310 -18.235 1.00 91.81 229 ASP A C 1
ATOM 1706 O O . ASP A 1 229 ? 8.623 -12.350 -18.164 1.00 91.81 229 ASP A O 1
ATOM 1710 N N . ARG A 1 230 ? 10.611 -12.421 -17.139 1.00 94.00 230 ARG A N 1
ATOM 1711 C CA . ARG A 1 230 ? 10.047 -12.638 -15.803 1.00 94.00 230 ARG A CA 1
ATOM 1712 C C . ARG A 1 230 ? 9.229 -11.442 -15.318 1.00 94.00 230 ARG A C 1
ATOM 1714 O O . ARG A 1 230 ? 8.143 -11.661 -14.780 1.00 94.00 230 ARG A O 1
ATOM 1721 N N . ALA A 1 231 ? 9.719 -10.212 -15.483 1.00 90.81 231 ALA A N 1
ATOM 1722 C CA . ALA A 1 231 ? 8.976 -9.011 -15.104 1.00 90.81 231 ALA A CA 1
ATOM 1723 C C . ALA A 1 231 ? 7.694 -8.871 -15.939 1.00 90.81 231 ALA A C 1
ATOM 1725 O O . ALA A 1 231 ? 6.616 -8.676 -15.374 1.00 90.81 231 ALA A O 1
ATOM 1726 N N . LEU A 1 232 ? 7.781 -9.087 -17.255 1.00 89.56 232 LEU A N 1
ATOM 1727 C CA . LEU A 1 232 ? 6.635 -9.047 -18.168 1.00 89.56 232 LEU A CA 1
ATOM 1728 C C . LEU A 1 232 ? 5.581 -10.100 -17.804 1.00 89.56 232 LEU A C 1
ATOM 1730 O O . LEU A 1 232 ? 4.415 -9.768 -17.593 1.00 89.56 232 LEU A O 1
ATOM 1734 N N . LEU A 1 233 ? 5.984 -11.362 -17.641 1.00 89.94 233 LEU A N 1
ATOM 1735 C CA . LEU A 1 233 ? 5.074 -12.451 -17.271 1.00 89.94 233 LEU A CA 1
ATOM 1736 C C . LEU A 1 233 ? 4.475 -12.259 -15.873 1.00 89.94 233 LEU A C 1
ATOM 1738 O O . LEU A 1 233 ? 3.314 -12.593 -15.655 1.00 89.94 233 LEU A O 1
ATOM 1742 N N . SER A 1 234 ? 5.227 -11.675 -14.936 1.00 90.69 234 SER A N 1
ATOM 1743 C CA . SER A 1 234 ? 4.707 -11.345 -13.601 1.00 90.69 234 SER A CA 1
ATOM 1744 C C . SER A 1 234 ? 3.713 -10.181 -13.631 1.00 90.69 234 SER A C 1
ATOM 1746 O O . SER A 1 234 ? 2.837 -10.107 -12.769 1.00 90.69 234 SER A O 1
ATOM 1748 N N . SER A 1 235 ? 3.831 -9.288 -14.616 1.00 88.44 235 SER A N 1
ATOM 1749 C CA . SER A 1 235 ? 2.937 -8.143 -14.829 1.00 88.44 235 SER A CA 1
ATOM 1750 C C . SER A 1 235 ? 1.655 -8.532 -15.568 1.00 88.44 235 SER A C 1
ATOM 1752 O O . SER A 1 235 ? 0.602 -7.944 -15.321 1.00 88.44 235 SER A O 1
ATOM 1754 N N . ALA A 1 236 ? 1.704 -9.554 -16.428 1.00 86.19 236 ALA A N 1
ATOM 1755 C CA . ALA A 1 236 ? 0.587 -9.954 -17.285 1.00 86.19 236 ALA A CA 1
ATOM 1756 C C . ALA A 1 236 ? -0.747 -10.168 -16.534 1.00 86.19 236 ALA A C 1
ATOM 1758 O O . ALA A 1 236 ? -1.758 -9.612 -16.970 1.00 86.19 236 ALA A O 1
ATOM 1759 N N . PRO A 1 237 ? -0.800 -10.858 -15.373 1.00 88.88 237 PRO A N 1
ATOM 1760 C CA . PRO A 1 237 ? -2.060 -11.041 -14.654 1.00 88.88 237 PRO A CA 1
ATOM 1761 C C . PRO A 1 237 ? -2.658 -9.735 -14.119 1.00 88.88 237 PRO A C 1
ATOM 1763 O O . PRO A 1 237 ? -3.864 -9.654 -13.889 1.00 88.88 237 PRO A O 1
ATOM 1766 N N . TRP A 1 238 ? -1.832 -8.718 -13.865 1.00 86.50 238 TRP A N 1
ATOM 1767 C CA . TRP A 1 238 ? -2.266 -7.381 -13.444 1.00 86.50 238 TRP A CA 1
ATOM 1768 C C . TRP A 1 238 ? -2.786 -6.550 -14.594 1.00 86.50 238 TRP A C 1
ATOM 1770 O O . TRP A 1 238 ? -3.709 -5.768 -14.404 1.00 86.50 238 TRP A O 1
ATOM 1780 N N . PHE A 1 239 ? -2.229 -6.754 -15.778 1.00 84.56 239 PHE A N 1
ATOM 1781 C CA . PHE A 1 239 ? -2.687 -6.074 -16.968 1.00 84.56 239 PHE A CA 1
ATOM 1782 C C . PHE A 1 239 ? -4.020 -6.641 -17.473 1.00 84.56 239 PHE A C 1
ATOM 1784 O O . PHE A 1 239 ? -4.943 -5.871 -17.710 1.00 84.56 239 PHE A O 1
ATOM 1791 N N . PHE A 1 240 ? -4.158 -7.969 -17.583 1.00 83.50 240 PHE A N 1
ATOM 1792 C CA . PHE A 1 240 ? -5.373 -8.600 -18.129 1.00 83.50 240 PHE A CA 1
ATOM 1793 C C . PHE A 1 240 ? -6.529 -8.717 -17.134 1.00 83.50 240 PHE A C 1
ATOM 1795 O O . PHE A 1 240 ? -7.686 -8.675 -17.541 1.00 83.50 240 PHE A O 1
ATOM 1802 N N . TRP A 1 241 ? -6.230 -8.790 -15.835 1.00 87.25 241 TRP A N 1
ATOM 1803 C CA . TRP A 1 241 ? -7.228 -8.716 -14.764 1.00 87.25 241 TRP A CA 1
ATOM 1804 C C . TRP A 1 241 ? -6.894 -7.551 -13.829 1.00 87.25 241 TRP A C 1
ATOM 1806 O O . TRP A 1 241 ? -6.431 -7.770 -12.701 1.00 87.25 241 TRP A O 1
ATOM 1816 N N . PRO A 1 242 ? -7.059 -6.312 -14.322 1.00 86.25 242 PRO A N 1
ATOM 1817 C CA . PRO A 1 242 ? -6.706 -5.105 -13.592 1.00 86.25 242 PRO A CA 1
ATOM 1818 C C . PRO A 1 242 ? -7.613 -4.905 -12.384 1.00 86.25 242 PRO A C 1
ATOM 1820 O O . PRO A 1 242 ? -8.821 -5.116 -12.471 1.00 86.25 242 PRO A O 1
ATOM 1823 N N . GLY A 1 243 ? -7.016 -4.479 -11.270 1.00 91.25 243 GLY A N 1
ATOM 1824 C CA . GLY A 1 243 ? -7.758 -4.198 -10.048 1.00 91.25 243 GLY A CA 1
ATOM 1825 C C . GLY A 1 243 ? -6.926 -3.479 -8.990 1.00 91.25 243 GLY A C 1
ATOM 1826 O O . GLY A 1 243 ? -6.166 -4.147 -8.276 1.00 91.25 243 GLY A O 1
ATOM 1827 N N . PRO A 1 244 ? -7.060 -2.146 -8.846 1.00 95.06 244 PRO A N 1
ATOM 1828 C CA . PRO A 1 244 ? -6.496 -1.392 -7.727 1.00 95.06 244 PRO A CA 1
ATOM 1829 C C . PRO A 1 244 ? -6.829 -2.015 -6.366 1.00 95.06 244 PRO A C 1
ATOM 1831 O O . PRO A 1 244 ? -5.941 -2.166 -5.524 1.00 95.06 244 PRO A O 1
ATOM 1834 N N . ALA A 1 245 ? -8.059 -2.505 -6.177 1.00 96.44 245 ALA A N 1
ATOM 1835 C CA . ALA A 1 245 ? -8.449 -3.166 -4.936 1.00 96.44 245 ALA A CA 1
ATOM 1836 C C . ALA A 1 245 ? -7.657 -4.467 -4.711 1.00 96.44 245 ALA A C 1
ATOM 1838 O O . ALA A 1 245 ? -7.273 -4.799 -3.589 1.00 96.44 245 ALA A O 1
ATOM 1839 N N . ARG A 1 246 ? -7.339 -5.203 -5.786 1.00 96.31 246 ARG A N 1
ATOM 1840 C CA . ARG A 1 246 ? -6.491 -6.403 -5.717 1.00 96.31 246 ARG A CA 1
ATOM 1841 C C . ARG A 1 246 ? -5.044 -6.058 -5.368 1.00 96.31 246 ARG A C 1
ATOM 1843 O O . ARG A 1 246 ? -4.430 -6.794 -4.593 1.00 96.31 246 ARG A O 1
ATOM 1850 N N . ALA A 1 247 ? -4.503 -4.973 -5.926 1.00 96.69 247 ALA A N 1
ATOM 1851 C CA . ALA A 1 247 ? -3.155 -4.493 -5.616 1.00 96.69 247 ALA A CA 1
ATOM 1852 C C . ALA A 1 247 ? -3.037 -4.152 -4.127 1.00 96.69 247 ALA A C 1
ATOM 1854 O O . ALA A 1 247 ? -2.143 -4.662 -3.445 1.00 96.69 247 ALA A O 1
ATOM 1855 N N . PHE A 1 248 ? -4.015 -3.410 -3.604 1.00 97.81 248 PHE A N 1
ATOM 1856 C CA . PHE A 1 248 ? -4.094 -3.092 -2.186 1.00 97.81 248 PHE A CA 1
ATOM 1857 C C . PHE A 1 248 ? -4.261 -4.326 -1.303 1.00 97.81 248 PHE A C 1
ATOM 1859 O O . PHE A 1 248 ? -3.492 -4.492 -0.366 1.00 97.81 248 PHE A O 1
ATOM 1866 N N . ARG A 1 249 ? -5.190 -5.243 -1.609 1.00 96.88 249 ARG A N 1
ATOM 1867 C CA . ARG A 1 249 ? -5.381 -6.460 -0.796 1.00 96.88 249 ARG A CA 1
ATOM 1868 C C . ARG A 1 249 ? -4.098 -7.281 -0.660 1.00 96.88 249 ARG A C 1
ATOM 1870 O O . ARG A 1 249 ? -3.839 -7.823 0.410 1.00 96.88 249 ARG A O 1
ATOM 1877 N N . ARG A 1 250 ? -3.280 -7.362 -1.718 1.00 97.12 250 ARG A N 1
ATOM 1878 C CA . ARG A 1 250 ? -1.975 -8.041 -1.661 1.00 97.12 250 ARG A CA 1
ATOM 1879 C C . ARG A 1 250 ? -0.981 -7.289 -0.776 1.00 97.12 250 ARG A C 1
ATOM 1881 O O . ARG A 1 250 ? -0.356 -7.933 0.052 1.00 97.12 250 ARG A O 1
ATOM 1888 N N . PHE A 1 251 ? -0.883 -5.969 -0.926 1.00 97.56 251 PHE A N 1
ATOM 1889 C CA . PHE A 1 251 ? -0.027 -5.123 -0.089 1.00 97.56 251 PHE A CA 1
ATOM 1890 C C . PHE A 1 251 ? -0.427 -5.175 1.394 1.00 97.56 251 PHE A C 1
ATOM 1892 O O . PHE A 1 251 ? 0.407 -5.459 2.248 1.00 97.56 251 PHE A O 1
ATOM 1899 N N . ARG A 1 252 ? -1.721 -5.003 1.694 1.00 96.56 252 ARG A N 1
ATOM 1900 C CA . ARG A 1 252 ? -2.295 -5.129 3.040 1.00 96.56 252 ARG A CA 1
ATOM 1901 C C . ARG A 1 252 ? -1.965 -6.482 3.659 1.00 96.56 252 ARG A C 1
ATOM 1903 O O . ARG A 1 252 ? -1.569 -6.529 4.817 1.00 96.56 252 ARG A O 1
ATOM 1910 N N . ALA A 1 253 ? -2.109 -7.569 2.899 1.00 95.56 253 ALA A N 1
ATOM 1911 C CA . ALA A 1 253 ? -1.769 -8.901 3.384 1.00 95.56 253 ALA A CA 1
ATOM 1912 C C . ALA A 1 253 ? -0.283 -9.017 3.755 1.00 95.56 253 ALA A C 1
ATOM 1914 O O . ALA A 1 253 ? 0.007 -9.532 4.828 1.00 95.56 253 ALA A O 1
ATOM 1915 N N . ASP A 1 254 ? 0.639 -8.505 2.927 1.00 95.00 254 ASP A N 1
ATOM 1916 C CA . ASP A 1 254 ? 2.074 -8.567 3.238 1.00 95.00 254 ASP A CA 1
ATOM 1917 C C . ASP A 1 254 ? 2.414 -7.786 4.525 1.00 95.00 254 ASP A C 1
ATOM 1919 O O . ASP A 1 254 ? 3.150 -8.289 5.383 1.00 95.00 254 ASP A O 1
ATOM 1923 N N . LEU A 1 255 ? 1.836 -6.586 4.692 1.00 94.94 255 LEU A N 1
ATOM 1924 C CA . LEU A 1 255 ? 2.061 -5.761 5.882 1.00 94.94 255 LEU A CA 1
ATOM 1925 C C . LEU A 1 255 ? 1.492 -6.402 7.144 1.00 94.94 255 LEU A C 1
ATOM 1927 O O . LEU A 1 255 ? 2.204 -6.506 8.136 1.00 94.94 255 LEU A O 1
ATOM 1931 N N . LEU A 1 256 ? 0.246 -6.872 7.108 1.00 92.44 256 LEU A N 1
ATOM 1932 C CA . LEU A 1 256 ? -0.382 -7.486 8.279 1.00 92.44 256 LEU A CA 1
ATOM 1933 C C . LEU A 1 256 ? 0.271 -8.819 8.667 1.00 92.44 256 LEU A C 1
ATOM 1935 O O . LEU A 1 256 ? 0.251 -9.176 9.839 1.00 92.44 256 LEU A O 1
ATOM 1939 N N . SER A 1 257 ? 0.851 -9.558 7.712 1.00 90.38 257 SER A N 1
ATOM 1940 C CA . SER A 1 257 ? 1.511 -10.834 8.010 1.00 90.38 257 SER A CA 1
ATOM 1941 C C . SER A 1 257 ? 2.963 -10.688 8.458 1.00 90.38 257 SER A C 1
ATOM 1943 O O . SER A 1 257 ? 3.449 -11.524 9.210 1.00 90.38 257 SER A O 1
ATOM 1945 N N . SER A 1 258 ? 3.690 -9.696 7.934 1.00 90.31 258 SER A N 1
ATOM 1946 C CA . SER A 1 258 ? 5.155 -9.639 8.072 1.00 90.31 258 SER A CA 1
ATOM 1947 C C . SER A 1 258 ? 5.728 -8.262 8.390 1.00 90.31 258 SER A C 1
ATOM 1949 O O . SER A 1 258 ? 6.937 -8.146 8.571 1.00 90.31 258 SER A O 1
ATOM 1951 N N . GLY A 1 259 ? 4.907 -7.209 8.415 1.00 91.44 259 GLY A N 1
ATOM 1952 C CA . GLY A 1 259 ? 5.373 -5.821 8.517 1.00 91.44 259 GLY A CA 1
ATOM 1953 C C . GLY A 1 259 ? 6.214 -5.358 7.323 1.00 91.44 259 GLY A C 1
ATOM 1954 O O . GLY A 1 259 ? 6.823 -4.293 7.380 1.00 91.44 259 GLY A O 1
ATOM 1955 N N . ARG A 1 260 ? 6.295 -6.152 6.246 1.00 93.88 260 ARG A N 1
ATOM 1956 C CA . ARG A 1 260 ? 7.166 -5.901 5.093 1.00 93.88 260 ARG A CA 1
ATOM 1957 C C . ARG A 1 260 ? 6.407 -6.032 3.782 1.00 93.88 260 ARG A C 1
ATOM 1959 O O . ARG A 1 260 ? 5.489 -6.834 3.664 1.00 93.88 260 ARG A O 1
ATOM 1966 N N . SER A 1 261 ? 6.828 -5.276 2.773 1.00 95.44 261 SER A N 1
ATOM 1967 C CA . SER A 1 261 ? 6.347 -5.404 1.394 1.00 95.44 261 SER A CA 1
ATOM 1968 C C . SER A 1 261 ? 7.511 -5.282 0.420 1.00 95.44 261 SER A C 1
ATOM 1970 O O . SER A 1 261 ? 8.360 -4.408 0.558 1.00 95.44 261 SER A O 1
ATOM 1972 N N . ASP A 1 262 ? 7.532 -6.144 -0.592 1.00 96.12 262 ASP A N 1
ATOM 1973 C CA . ASP A 1 262 ? 8.497 -6.120 -1.691 1.00 96.12 262 ASP A CA 1
ATOM 1974 C C . ASP A 1 262 ? 7.848 -5.683 -3.013 1.00 96.12 262 ASP A C 1
ATOM 1976 O O . ASP A 1 262 ? 8.300 -6.075 -4.084 1.00 96.12 262 ASP A O 1
ATOM 1980 N N . ARG A 1 263 ? 6.754 -4.918 -2.985 1.00 96.19 263 ARG A N 1
ATOM 1981 C CA . ARG A 1 263 ? 6.045 -4.490 -4.201 1.00 96.19 263 ARG A CA 1
ATOM 1982 C C . ARG A 1 263 ? 6.225 -3.007 -4.452 1.00 96.19 263 ARG A C 1
ATOM 1984 O O . ARG A 1 263 ? 5.936 -2.203 -3.578 1.00 96.19 263 ARG A O 1
ATOM 1991 N N . CYS A 1 264 ? 6.581 -2.667 -5.685 1.00 95.69 264 CYS A N 1
ATOM 1992 C CA . CYS A 1 264 ? 6.295 -1.349 -6.240 1.00 95.69 264 CYS A CA 1
ATOM 1993 C C . CYS A 1 264 ? 4.974 -1.404 -7.004 1.00 95.69 264 CYS A C 1
ATOM 1995 O O . CYS A 1 264 ? 4.545 -2.479 -7.448 1.00 95.69 264 CYS A O 1
ATOM 1997 N N . TRP A 1 265 ? 4.345 -0.245 -7.144 1.00 95.50 265 TRP A N 1
ATOM 1998 C CA . TRP A 1 265 ? 3.113 -0.068 -7.893 1.00 95.50 265 TRP A CA 1
ATOM 1999 C C . TRP A 1 265 ? 3.390 0.750 -9.143 1.00 95.50 265 TRP A C 1
ATOM 2001 O O . TRP A 1 265 ? 3.769 1.914 -9.039 1.00 95.50 265 TRP A O 1
ATOM 2011 N N . ASP A 1 266 ? 3.154 0.152 -10.307 1.00 92.00 266 ASP A N 1
ATOM 2012 C CA . ASP A 1 266 ? 3.059 0.904 -11.550 1.00 92.00 266 ASP A CA 1
ATOM 2013 C C . ASP A 1 266 ? 1.623 1.430 -11.631 1.00 92.00 266 ASP A C 1
ATOM 2015 O O . ASP A 1 266 ? 0.666 0.667 -11.787 1.00 92.00 266 ASP A O 1
ATOM 2019 N N . ILE A 1 267 ? 1.468 2.733 -11.433 1.00 91.06 267 ILE A N 1
ATOM 2020 C CA . ILE A 1 267 ? 0.200 3.456 -11.484 1.00 91.06 267 ILE A CA 1
ATOM 2021 C C . ILE A 1 267 ? 0.059 4.161 -12.826 1.00 91.06 267 ILE A C 1
ATOM 2023 O O . ILE A 1 267 ? 1.032 4.378 -13.538 1.00 91.06 267 ILE A O 1
ATOM 2027 N N . GLY A 1 268 ? -1.161 4.552 -13.165 1.00 86.38 268 GLY A N 1
ATOM 2028 C CA . GLY A 1 268 ? -1.477 5.210 -14.429 1.00 86.38 268 GLY A CA 1
ATOM 2029 C C . GLY A 1 268 ? -1.480 4.232 -15.595 1.00 86.38 268 GLY A C 1
ATOM 2030 O O . GLY A 1 268 ? -1.499 4.668 -16.730 1.00 86.38 268 GLY A O 1
ATOM 2031 N N . VAL A 1 269 ? -1.462 2.921 -15.339 1.00 85.25 269 VAL A N 1
ATOM 2032 C CA . VAL A 1 269 ? -1.392 1.918 -16.400 1.00 85.25 269 VAL A CA 1
ATOM 2033 C C . VAL A 1 269 ? -2.748 1.844 -17.104 1.00 85.25 269 VAL A C 1
ATOM 2035 O O . VAL A 1 269 ? -3.743 1.529 -16.451 1.00 85.25 269 VAL A O 1
ATOM 2038 N N . PRO A 1 270 ? -2.838 2.093 -18.417 1.00 82.69 270 PRO A N 1
ATOM 2039 C CA . PRO A 1 270 ? -4.085 1.962 -19.163 1.00 82.69 270 PRO A CA 1
ATOM 2040 C C . PRO A 1 270 ? -4.660 0.544 -19.083 1.00 82.69 270 PRO A C 1
ATOM 2042 O O . PRO A 1 270 ? -3.946 -0.441 -19.272 1.00 82.69 270 PRO A O 1
ATOM 2045 N N . ARG A 1 271 ? -5.971 0.424 -18.857 1.00 83.12 271 ARG A N 1
ATOM 2046 C CA . ARG A 1 271 ? -6.660 -0.878 -18.892 1.00 83.12 271 ARG A CA 1
ATOM 2047 C C . ARG A 1 271 ? -6.721 -1.431 -20.333 1.00 83.12 271 ARG A C 1
ATOM 2049 O O . ARG A 1 271 ? -6.898 -0.651 -21.274 1.00 83.12 271 ARG A O 1
ATOM 2056 N N . PRO A 1 272 ? -6.615 -2.762 -20.532 1.00 77.75 272 PRO A N 1
ATOM 2057 C CA . PRO A 1 272 ? -6.408 -3.376 -21.851 1.00 77.75 272 PRO A CA 1
ATOM 2058 C C . PRO A 1 272 ? -7.560 -3.172 -22.844 1.00 77.75 272 PRO A C 1
ATOM 2060 O O . PRO A 1 272 ? -7.351 -3.229 -24.050 1.00 77.75 272 PRO A O 1
ATOM 2063 N N . TRP A 1 273 ? -8.772 -2.910 -22.354 1.00 79.31 273 TRP A N 1
ATOM 2064 C CA . TRP A 1 273 ? -9.967 -2.678 -23.176 1.00 79.31 273 TRP A CA 1
ATOM 2065 C C . TRP A 1 273 ? -10.104 -1.241 -23.697 1.00 79.31 273 TRP A C 1
ATOM 2067 O O . TRP A 1 273 ? -11.100 -0.907 -24.341 1.00 79.31 273 TRP A O 1
ATOM 2077 N N . ARG A 1 274 ? -9.145 -0.355 -23.409 1.00 74.50 274 ARG A N 1
ATOM 2078 C CA . ARG A 1 274 ? -9.174 1.018 -23.918 1.00 74.50 274 ARG A CA 1
ATOM 2079 C C . ARG A 1 274 ? -9.014 1.054 -25.433 1.00 74.50 274 ARG A C 1
ATOM 2081 O O . ARG A 1 274 ? -8.075 0.493 -25.989 1.00 74.50 274 ARG A O 1
ATOM 2088 N N . ARG A 1 275 ? -9.883 1.821 -26.098 1.00 74.69 275 ARG A N 1
ATOM 2089 C CA . ARG A 1 275 ? -9.798 2.068 -27.549 1.00 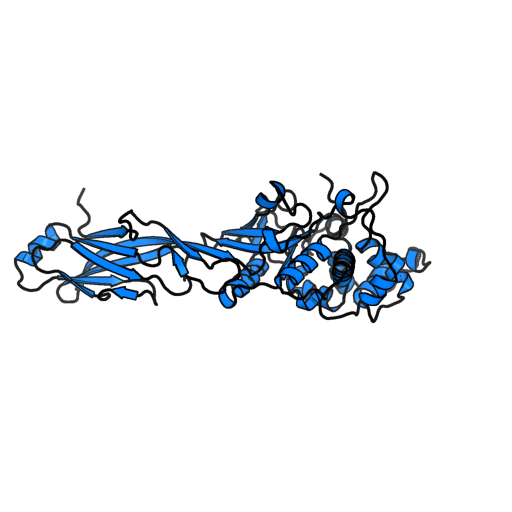74.69 275 ARG A CA 1
ATOM 2090 C C . ARG A 1 275 ? -8.529 2.835 -27.937 1.00 74.69 275 ARG A C 1
ATOM 2092 O O . ARG A 1 275 ? -8.004 2.645 -29.026 1.00 74.69 275 ARG A O 1
ATOM 2099 N N . ASP A 1 276 ? -8.019 3.680 -27.042 1.00 72.88 276 ASP A N 1
ATOM 2100 C CA . ASP A 1 276 ? -6.834 4.522 -27.235 1.00 72.88 276 ASP A CA 1
ATOM 2101 C C . ASP A 1 276 ? -5.551 3.920 -26.641 1.00 72.88 276 ASP A C 1
ATOM 2103 O O . ASP A 1 276 ? -4.557 4.630 -26.485 1.00 72.88 276 ASP A O 1
ATOM 2107 N N . ILE A 1 277 ? -5.537 2.620 -26.326 1.00 68.25 277 ILE A N 1
ATOM 2108 C CA . ILE A 1 277 ? -4.462 1.982 -25.558 1.00 68.25 277 ILE A CA 1
ATOM 2109 C C . ILE A 1 277 ? -3.061 2.234 -26.124 1.00 68.25 277 ILE A C 1
ATOM 2111 O O . ILE A 1 277 ? -2.147 2.547 -25.375 1.00 68.25 277 ILE A O 1
ATOM 2115 N N . ALA A 1 278 ? -2.879 2.205 -27.445 1.00 61.19 278 ALA A N 1
ATOM 2116 C CA . ALA A 1 278 ? -1.568 2.436 -28.051 1.00 61.19 278 ALA A CA 1
ATOM 2117 C C . ALA A 1 278 ? -1.026 3.859 -27.816 1.00 61.19 278 ALA A C 1
ATOM 2119 O O . ALA A 1 278 ? 0.191 4.037 -27.805 1.00 61.19 278 ALA A O 1
ATOM 2120 N N . ARG A 1 279 ? -1.910 4.855 -27.647 1.00 59.50 279 ARG A N 1
ATOM 2121 C CA . ARG A 1 279 ? -1.575 6.248 -27.308 1.00 59.50 279 ARG A CA 1
ATOM 2122 C C . ARG A 1 279 ? -1.464 6.430 -25.794 1.00 59.50 279 ARG A C 1
ATOM 2124 O O . ARG A 1 279 ? -0.547 7.095 -25.331 1.00 59.50 279 ARG A O 1
ATOM 2131 N N . ALA A 1 280 ? -2.364 5.811 -25.038 1.00 57.97 280 ALA A N 1
ATOM 2132 C CA . ALA A 1 280 ? -2.393 5.869 -23.583 1.00 57.97 280 ALA A CA 1
ATOM 2133 C C . ALA A 1 280 ? -1.158 5.219 -22.955 1.00 57.97 280 ALA A C 1
ATOM 2135 O O . ALA A 1 280 ? -0.527 5.817 -22.098 1.00 57.97 280 ALA A O 1
ATOM 2136 N N . LEU A 1 281 ? -0.752 4.043 -23.452 1.00 58.81 281 LEU A N 1
ATOM 2137 C CA . LEU A 1 281 ? 0.448 3.345 -22.983 1.00 58.81 281 LEU A CA 1
ATOM 2138 C C . LEU A 1 281 ? 1.693 4.191 -23.180 1.00 58.81 281 LEU A C 1
ATOM 2140 O O . LEU A 1 281 ? 2.654 3.981 -22.470 1.00 58.81 281 LEU A O 1
ATOM 2144 N N . VAL A 1 282 ? 1.678 5.103 -24.157 1.00 49.16 282 VAL A N 1
ATOM 2145 C CA . VAL A 1 282 ? 2.755 6.058 -24.393 1.00 49.16 282 VAL A CA 1
ATOM 2146 C C . VAL A 1 282 ? 2.716 7.157 -23.336 1.00 49.16 282 VAL A C 1
ATOM 2148 O O . VAL A 1 282 ? 3.751 7.457 -22.785 1.00 49.16 282 VAL A O 1
ATOM 2151 N N . GLY A 1 283 ? 1.554 7.739 -23.040 1.00 51.12 283 GLY A N 1
ATOM 2152 C CA . GLY A 1 283 ? 1.422 8.906 -22.156 1.00 51.12 283 GLY A CA 1
ATOM 2153 C C . GLY A 1 283 ? 1.380 8.624 -20.649 1.00 51.12 283 GLY A C 1
ATOM 2154 O O . GLY A 1 283 ? 1.569 9.532 -19.841 1.00 51.12 283 GLY A O 1
ATOM 2155 N N . GLU A 1 284 ? 1.026 7.399 -20.267 1.00 58.06 284 GLU A N 1
ATOM 2156 C CA . GLU A 1 284 ? 0.501 7.111 -18.938 1.00 58.06 284 GLU A CA 1
ATOM 2157 C C . GLU A 1 284 ? 1.255 5.949 -18.295 1.00 58.06 284 GLU A C 1
ATOM 2159 O O . GLU A 1 284 ? 1.117 4.792 -18.685 1.00 58.06 284 GLU A O 1
ATOM 2164 N N . GLY A 1 285 ? 2.038 6.272 -17.273 1.00 69.50 285 GLY A N 1
ATOM 2165 C CA . GLY A 1 285 ? 2.409 5.338 -16.230 1.00 69.50 285 GLY A CA 1
ATOM 2166 C C . GLY A 1 285 ? 3.593 5.830 -15.404 1.00 69.50 285 GLY A C 1
ATOM 2167 O O . GLY A 1 285 ? 4.356 6.711 -15.802 1.00 69.50 285 GLY A O 1
ATOM 2168 N N . HIS A 1 286 ? 3.662 5.351 -14.170 1.00 86.06 286 HIS A N 1
ATOM 2169 C CA . HIS A 1 286 ? 4.597 5.849 -13.174 1.00 86.06 286 HIS A CA 1
ATOM 2170 C C . HIS A 1 286 ? 4.792 4.808 -12.086 1.00 86.06 286 HIS A C 1
ATOM 2172 O O . HIS A 1 286 ? 3.818 4.205 -11.652 1.00 86.06 286 HIS A O 1
ATOM 2178 N N . THR A 1 287 ? 6.021 4.587 -11.630 1.00 92.06 287 THR A N 1
ATOM 2179 C CA . THR A 1 287 ? 6.271 3.623 -10.551 1.00 92.06 287 THR A CA 1
ATOM 2180 C C . THR A 1 287 ? 6.440 4.342 -9.224 1.00 92.06 287 THR A C 1
ATOM 2182 O O . THR A 1 287 ? 7.262 5.248 -9.114 1.00 92.06 287 THR A O 1
ATOM 2185 N N . VAL A 1 288 ? 5.707 3.896 -8.208 1.00 94.81 288 VAL A N 1
ATOM 2186 C CA . VAL A 1 288 ? 5.809 4.380 -6.826 1.00 94.81 288 VAL A CA 1
ATOM 2187 C C . VAL A 1 288 ? 6.081 3.224 -5.864 1.00 94.81 288 VAL A C 1
ATOM 2189 O O . VAL A 1 288 ? 5.808 2.058 -6.175 1.00 94.81 288 VAL A O 1
ATOM 2192 N N . VAL A 1 289 ? 6.608 3.533 -4.679 1.00 97.06 289 VAL A N 1
ATOM 2193 C CA . VAL A 1 289 ? 6.817 2.548 -3.606 1.00 97.06 289 VAL A CA 1
ATOM 2194 C C . VAL A 1 289 ? 5.746 2.751 -2.531 1.00 97.06 289 VAL A C 1
ATOM 2196 O O . VAL A 1 289 ? 5.849 3.706 -1.763 1.00 97.06 289 VAL A O 1
ATOM 2199 N N . PRO A 1 290 ? 4.705 1.901 -2.453 1.00 97.38 290 PRO A N 1
ATOM 2200 C CA . PRO A 1 290 ? 3.760 1.952 -1.345 1.00 97.38 290 PRO A CA 1
ATOM 2201 C C . PRO A 1 290 ? 4.457 1.524 -0.055 1.00 97.38 290 PRO A C 1
ATOM 2203 O O . PRO A 1 290 ? 5.024 0.432 0.019 1.00 97.38 290 PRO A O 1
ATOM 2206 N N . TYR A 1 291 ? 4.401 2.377 0.964 1.00 96.06 291 TYR A N 1
ATOM 2207 C CA . TYR A 1 291 ? 5.095 2.132 2.227 1.00 96.06 291 TYR A CA 1
ATOM 2208 C C . TYR A 1 291 ? 4.188 2.142 3.451 1.00 96.06 291 TYR A C 1
ATOM 2210 O O . TYR A 1 291 ? 4.621 1.700 4.512 1.00 96.06 291 TYR A O 1
ATOM 2218 N N . GLY A 1 292 ? 2.934 2.565 3.323 1.00 96.38 292 GLY A N 1
ATOM 2219 C CA . GLY A 1 292 ? 1.948 2.403 4.382 1.00 96.38 292 GLY A CA 1
ATOM 2220 C C . GLY A 1 292 ? 0.526 2.647 3.905 1.00 96.38 292 GLY A C 1
ATOM 2221 O O . GLY A 1 292 ? 0.308 3.011 2.751 1.00 96.38 292 GLY A O 1
ATOM 2222 N N . PHE A 1 293 ? -0.452 2.429 4.775 1.00 97.50 293 PHE A N 1
ATOM 2223 C CA . PHE A 1 293 ? -1.843 2.772 4.504 1.00 97.50 293 PHE A CA 1
ATOM 2224 C C . PHE A 1 293 ? -2.590 3.192 5.769 1.00 97.50 293 PHE A C 1
ATOM 2226 O O . PHE A 1 293 ? -2.224 2.781 6.869 1.00 97.50 293 PHE A O 1
ATOM 2233 N N . ARG A 1 294 ? -3.669 3.955 5.578 1.00 97.12 294 ARG A N 1
ATOM 2234 C CA . ARG A 1 294 ? -4.679 4.308 6.577 1.00 97.12 294 ARG A CA 1
ATOM 2235 C C . ARG A 1 294 ? -6.058 3.935 6.044 1.00 97.12 294 ARG A C 1
ATOM 2237 O O . ARG A 1 294 ? -6.471 4.417 4.990 1.00 97.12 294 ARG A O 1
ATOM 2244 N N . GLN A 1 295 ? -6.765 3.070 6.763 1.00 97.44 295 GLN A N 1
ATOM 2245 C CA . GLN A 1 295 ? -8.082 2.581 6.372 1.00 97.44 295 GLN A CA 1
ATOM 2246 C C . GLN A 1 295 ? -9.076 2.720 7.524 1.00 97.44 295 GLN A C 1
ATOM 2248 O O . GLN A 1 295 ? -8.852 2.191 8.611 1.00 97.44 295 GLN A O 1
ATOM 2253 N N . GLU A 1 296 ? -10.179 3.413 7.263 1.00 95.69 296 GLU A N 1
ATOM 2254 C CA . GLU A 1 296 ? -11.221 3.708 8.260 1.00 95.69 296 GLU A CA 1
ATOM 2255 C C . GLU A 1 296 ? -12.567 3.059 7.923 1.00 95.69 296 GLU A C 1
ATOM 2257 O O . GLU A 1 296 ? -13.482 3.077 8.737 1.00 95.69 296 GLU A O 1
ATOM 2262 N N . SER A 1 297 ? -12.696 2.495 6.721 1.00 94.44 297 SER A N 1
ATOM 2263 C CA . SER A 1 297 ? -13.891 1.802 6.250 1.00 94.44 297 SER A CA 1
ATOM 2264 C C . SER A 1 297 ? -13.500 0.644 5.323 1.00 94.44 297 SER A C 1
ATOM 2266 O O . SER A 1 297 ? -12.387 0.636 4.779 1.00 94.44 297 SER A O 1
ATOM 2268 N N . PRO A 1 298 ? -14.387 -0.341 5.098 1.00 93.75 298 PRO A N 1
ATOM 2269 C CA . PRO A 1 298 ? -14.088 -1.453 4.197 1.00 93.75 298 PRO A CA 1
ATOM 2270 C C . PRO A 1 298 ? -13.913 -1.010 2.737 1.00 93.75 298 PRO A C 1
ATOM 2272 O O . PRO A 1 298 ? -13.202 -1.678 1.987 1.00 93.75 298 PRO A O 1
ATOM 2275 N N . ASP A 1 299 ? -14.492 0.131 2.358 1.00 95.12 299 ASP A N 1
ATOM 2276 C CA . ASP A 1 299 ? -14.592 0.560 0.962 1.00 95.12 299 ASP A CA 1
ATOM 2277 C C . ASP A 1 299 ? -13.525 1.570 0.546 1.00 95.12 299 ASP A C 1
ATOM 2279 O O . ASP A 1 299 ? -13.263 1.713 -0.645 1.00 95.12 299 ASP A O 1
ATOM 2283 N N . ARG A 1 300 ? -12.885 2.276 1.485 1.00 96.06 300 ARG A N 1
ATOM 2284 C CA . ARG A 1 300 ? -11.936 3.342 1.145 1.00 96.06 300 ARG A CA 1
ATOM 2285 C C . ARG A 1 300 ? -10.655 3.257 1.951 1.00 96.06 300 ARG A C 1
ATOM 2287 O O . ARG A 1 300 ? -10.680 3.096 3.167 1.00 96.06 300 ARG A O 1
ATOM 2294 N N . VAL A 1 301 ? -9.529 3.430 1.265 1.00 97.81 301 VAL A N 1
ATOM 2295 C CA . VAL A 1 301 ? -8.201 3.444 1.883 1.00 97.81 301 VAL A CA 1
ATOM 2296 C C . VAL A 1 301 ? -7.320 4.531 1.286 1.00 97.81 301 VAL A C 1
ATOM 2298 O O . VAL A 1 301 ? -7.371 4.812 0.089 1.00 97.81 301 VAL A O 1
ATOM 2301 N N . GLU A 1 302 ? -6.483 5.115 2.130 1.00 97.88 302 GLU A N 1
ATOM 2302 C CA . GLU A 1 302 ? -5.366 5.956 1.727 1.00 97.88 302 GLU A CA 1
ATOM 2303 C C . GLU A 1 302 ? -4.072 5.157 1.824 1.00 97.88 302 GLU A C 1
ATOM 2305 O O . GLU A 1 302 ? -3.811 4.498 2.827 1.00 97.88 302 GLU A O 1
ATOM 2310 N N . VAL A 1 303 ? -3.252 5.208 0.784 1.00 98.12 303 VAL A N 1
ATOM 2311 C CA . VAL A 1 303 ? -1.974 4.511 0.694 1.00 98.12 303 VAL A CA 1
ATOM 2312 C C . VAL A 1 303 ? -0.882 5.556 0.575 1.00 98.12 303 VAL A C 1
ATOM 2314 O O . VAL A 1 303 ? -0.864 6.351 -0.362 1.00 98.12 303 VAL A O 1
ATOM 2317 N N . LEU A 1 304 ? 0.032 5.543 1.534 1.00 95.88 304 LEU A N 1
ATOM 2318 C CA . LEU A 1 304 ? 1.219 6.378 1.535 1.00 95.88 304 LEU A CA 1
ATOM 2319 C C . LEU A 1 304 ? 2.218 5.793 0.540 1.00 95.88 304 LEU A C 1
ATOM 2321 O O . LEU A 1 304 ? 2.548 4.601 0.620 1.00 95.88 304 LEU A O 1
ATOM 2325 N N . VAL A 1 305 ? 2.691 6.613 -0.396 1.00 96.38 305 VAL A N 1
ATOM 2326 C CA . VAL A 1 305 ? 3.658 6.177 -1.403 1.00 96.38 305 VAL A CA 1
ATOM 2327 C C . VAL A 1 305 ? 4.858 7.103 -1.468 1.00 96.38 305 VAL A C 1
ATOM 2329 O O . VAL A 1 305 ? 4.747 8.310 -1.290 1.00 96.38 305 VAL A O 1
ATOM 2332 N N . TRP A 1 306 ? 6.022 6.536 -1.750 1.00 95.38 306 TRP A N 1
ATOM 2333 C CA . TRP A 1 306 ? 7.181 7.309 -2.162 1.00 95.38 306 TRP A CA 1
ATOM 2334 C C . TRP A 1 306 ? 7.198 7.427 -3.684 1.00 95.38 306 TRP A C 1
ATOM 2336 O O . TRP A 1 306 ? 7.036 6.428 -4.396 1.00 95.38 306 TRP A O 1
ATOM 2346 N N . ASP A 1 307 ? 7.377 8.653 -4.171 1.00 93.25 307 ASP A N 1
ATOM 2347 C CA . ASP A 1 307 ? 7.317 9.008 -5.585 1.00 93.25 307 ASP A CA 1
ATOM 2348 C C . ASP A 1 307 ? 8.703 9.479 -6.074 1.00 93.25 307 ASP A C 1
ATOM 2350 O O . ASP A 1 307 ? 9.164 10.535 -5.636 1.00 93.25 307 ASP A O 1
ATOM 2354 N N . PRO A 1 308 ? 9.351 8.763 -7.015 1.00 91.38 308 PRO A N 1
ATOM 2355 C CA . PRO A 1 308 ? 10.650 9.153 -7.567 1.00 91.38 308 PRO A CA 1
ATOM 2356 C C . PRO A 1 308 ? 10.701 10.541 -8.223 1.00 91.38 308 PRO A C 1
ATOM 2358 O O . PRO A 1 308 ? 11.779 11.115 -8.341 1.00 91.38 308 PRO A O 1
ATOM 2361 N N . ASN A 1 309 ? 9.574 11.077 -8.698 1.00 88.06 309 ASN A N 1
ATOM 2362 C CA . ASN A 1 309 ? 9.519 12.416 -9.295 1.00 88.06 309 ASN A CA 1
ATOM 2363 C C . ASN A 1 309 ? 9.465 13.514 -8.226 1.00 88.06 309 ASN A C 1
ATOM 2365 O O . ASN A 1 309 ? 9.794 14.664 -8.505 1.00 88.06 309 ASN A O 1
ATOM 2369 N N . HIS A 1 310 ? 9.022 13.171 -7.016 1.00 87.19 310 HIS A N 1
ATOM 2370 C CA . HIS A 1 310 ? 8.852 14.099 -5.904 1.00 87.19 310 HIS A CA 1
ATOM 2371 C C . HIS A 1 310 ? 9.359 13.462 -4.600 1.00 87.19 310 HIS A C 1
ATOM 2373 O O . HIS A 1 310 ? 8.566 13.248 -3.676 1.00 87.19 310 HIS A O 1
ATOM 2379 N N . PRO A 1 311 ? 10.661 13.125 -4.522 1.00 83.81 311 PRO A N 1
ATOM 2380 C CA . PRO A 1 311 ? 11.199 12.325 -3.424 1.00 83.81 311 PRO A CA 1
ATOM 2381 C C . PRO A 1 311 ? 11.271 13.092 -2.095 1.00 83.81 311 PRO A C 1
ATOM 2383 O O . PRO A 1 311 ? 11.339 12.465 -1.041 1.00 83.81 311 PRO A O 1
ATOM 2386 N N . THR A 1 312 ? 11.246 14.430 -2.123 1.00 81.50 312 THR A N 1
ATOM 2387 C CA . THR A 1 312 ? 11.392 15.301 -0.945 1.00 81.50 312 THR A CA 1
ATOM 2388 C C . THR A 1 312 ? 10.434 16.502 -0.978 1.00 81.50 312 THR A C 1
ATOM 2390 O O . THR A 1 312 ? 9.742 16.765 -1.968 1.00 81.50 312 THR A O 1
ATOM 2393 N N . GLY A 1 313 ? 10.371 17.237 0.139 1.00 78.00 313 GLY A N 1
ATOM 2394 C CA . GLY A 1 313 ? 9.635 18.499 0.255 1.00 78.00 313 GLY A CA 1
ATOM 2395 C C . GLY A 1 313 ? 8.102 18.361 0.232 1.00 78.00 313 GLY A C 1
ATOM 2396 O O . GLY A 1 313 ? 7.568 17.274 0.465 1.00 78.00 313 GLY A O 1
ATOM 2397 N N . PRO A 1 314 ? 7.369 19.454 -0.068 1.00 68.19 314 PRO A N 1
ATOM 2398 C CA . PRO A 1 314 ? 5.900 19.457 -0.135 1.00 68.19 314 PRO A CA 1
ATOM 2399 C C . PRO A 1 314 ? 5.341 18.443 -1.140 1.00 68.19 314 PRO A C 1
ATOM 2401 O O . PRO A 1 314 ? 4.261 17.886 -0.946 1.00 68.19 314 PRO A O 1
ATOM 2404 N N . GLY A 1 315 ? 6.112 18.160 -2.195 1.00 68.94 315 GLY A N 1
ATOM 2405 C CA . GLY A 1 315 ? 5.804 17.122 -3.165 1.00 68.94 315 GLY A CA 1
ATOM 2406 C C . GLY A 1 315 ? 5.709 15.738 -2.525 1.00 68.94 315 GLY A C 1
ATOM 2407 O O . GLY A 1 315 ? 4.778 15.015 -2.850 1.00 68.94 315 GLY A O 1
ATOM 2408 N N . ALA A 1 316 ? 6.588 15.376 -1.590 1.00 75.81 316 ALA A N 1
ATOM 2409 C CA . ALA A 1 316 ? 6.532 14.078 -0.916 1.00 75.81 316 ALA A CA 1
ATOM 2410 C C . ALA A 1 316 ? 5.293 13.936 -0.011 1.00 75.81 316 ALA A C 1
ATOM 2412 O O . ALA A 1 316 ? 4.667 12.878 0.010 1.00 75.81 316 ALA A O 1
ATOM 2413 N N . ALA A 1 317 ? 4.886 15.010 0.677 1.00 70.44 317 ALA A N 1
ATOM 2414 C CA . ALA A 1 317 ? 3.699 15.013 1.541 1.00 70.44 317 ALA A CA 1
ATOM 2415 C C . ALA A 1 317 ? 2.384 14.795 0.764 1.00 70.44 317 ALA A C 1
ATOM 2417 O O . ALA A 1 317 ? 1.430 14.234 1.299 1.00 70.44 317 ALA A O 1
ATOM 2418 N N . ALA A 1 318 ? 2.342 15.188 -0.512 1.00 73.06 318 ALA A N 1
ATOM 2419 C CA . ALA A 1 318 ? 1.197 14.978 -1.400 1.00 73.06 318 ALA A CA 1
ATOM 2420 C C . ALA A 1 318 ? 1.148 13.571 -2.040 1.00 73.06 318 ALA A C 1
ATOM 2422 O O . ALA A 1 318 ? 0.252 13.284 -2.838 1.00 73.06 318 ALA A O 1
ATOM 2423 N N . SER A 1 319 ? 2.099 12.683 -1.735 1.00 88.06 319 SER A N 1
ATOM 2424 C CA . SER A 1 319 ? 2.181 11.334 -2.309 1.00 88.06 319 SER A CA 1
ATOM 2425 C C . SER A 1 319 ? 1.265 10.337 -1.589 1.00 88.06 319 SER A C 1
ATOM 2427 O O . SER A 1 319 ? 1.705 9.334 -1.027 1.00 88.06 319 SER A O 1
ATOM 2429 N N . ILE A 1 320 ? -0.039 10.617 -1.622 1.00 94.12 320 ILE A N 1
ATOM 2430 C CA . ILE A 1 320 ? -1.083 9.760 -1.055 1.00 94.12 320 ILE A CA 1
ATOM 2431 C C . ILE A 1 320 ? -2.003 9.285 -2.179 1.00 94.12 320 ILE A C 1
ATOM 2433 O O . ILE A 1 320 ? -2.607 10.074 -2.906 1.00 94.12 320 ILE A O 1
ATOM 2437 N N . LEU A 1 321 ? -2.111 7.968 -2.319 1.00 95.62 321 LEU A N 1
ATOM 2438 C CA . LEU A 1 321 ? -3.037 7.287 -3.215 1.00 95.62 321 LEU A CA 1
ATOM 2439 C C . LEU A 1 321 ? -4.348 7.024 -2.479 1.00 95.62 321 LEU A C 1
ATOM 2441 O O . LEU A 1 321 ? -4.352 6.348 -1.459 1.00 95.62 321 LEU A O 1
ATOM 2445 N N . THR A 1 322 ? -5.472 7.506 -3.001 1.00 97.00 322 THR A N 1
ATOM 2446 C CA . THR A 1 322 ? -6.796 7.150 -2.464 1.00 97.00 322 THR A CA 1
ATOM 2447 C C . THR A 1 322 ? -7.383 6.034 -3.308 1.00 97.00 322 THR A C 1
ATOM 2449 O O . THR A 1 322 ? -7.454 6.180 -4.524 1.00 97.00 322 THR A O 1
ATOM 2452 N N . LEU A 1 323 ? -7.826 4.938 -2.700 1.00 97.69 323 LEU A N 1
ATOM 2453 C CA . LEU A 1 323 ? -8.483 3.842 -3.406 1.00 97.69 323 LEU A CA 1
ATOM 2454 C C . LEU A 1 323 ? -9.929 3.711 -2.945 1.00 97.69 323 LEU A C 1
ATOM 2456 O O . LEU A 1 323 ? -10.205 3.701 -1.745 1.00 97.69 323 LEU A O 1
ATOM 2460 N N . ASP A 1 324 ? -10.816 3.547 -3.919 1.00 96.88 324 ASP A N 1
ATOM 2461 C CA . ASP A 1 324 ? -12.171 3.043 -3.734 1.00 96.88 324 ASP A CA 1
ATOM 2462 C C . ASP A 1 324 ? -12.147 1.540 -4.046 1.00 96.88 324 ASP A C 1
ATOM 2464 O O . ASP A 1 324 ? -12.006 1.110 -5.197 1.00 96.88 324 ASP A O 1
ATOM 2468 N N . LEU A 1 325 ? -12.205 0.741 -2.984 1.00 96.44 325 LEU A N 1
ATOM 2469 C CA . LEU A 1 325 ? -12.116 -0.714 -3.010 1.00 96.44 325 LEU A CA 1
ATOM 2470 C C . LEU A 1 325 ? -13.403 -1.361 -3.523 1.00 96.44 325 LEU A C 1
ATOM 2472 O O . LEU A 1 325 ? -13.325 -2.463 -4.072 1.00 96.44 325 LEU A O 1
ATOM 2476 N N . HIS A 1 326 ? -14.545 -0.685 -3.373 1.00 94.12 326 HIS A N 1
ATOM 2477 C CA . HIS A 1 326 ? -15.829 -1.138 -3.894 1.00 94.12 326 HIS A CA 1
ATOM 2478 C C . HIS A 1 326 ? -15.926 -0.874 -5.402 1.00 94.12 326 HIS A C 1
ATOM 2480 O O . HIS A 1 326 ? -16.182 -1.785 -6.189 1.00 94.12 326 HIS A O 1
ATOM 2486 N N . GLY A 1 327 ? -15.650 0.362 -5.825 1.00 93.50 327 GLY A N 1
ATOM 2487 C CA . GLY A 1 327 ? -15.677 0.766 -7.231 1.00 93.50 327 GLY A CA 1
ATOM 2488 C C . GLY A 1 327 ? -14.501 0.252 -8.068 1.00 93.50 327 GLY A C 1
ATOM 2489 O O . GLY A 1 327 ? -14.568 0.335 -9.302 1.00 93.50 327 GLY A O 1
ATOM 2490 N N . ASP A 1 328 ? -13.462 -0.286 -7.414 1.00 94.44 328 ASP A N 1
ATOM 2491 C CA . ASP A 1 328 ? -12.180 -0.736 -7.980 1.00 94.44 328 ASP A CA 1
ATOM 2492 C C . ASP A 1 328 ? -11.463 0.373 -8.775 1.00 94.44 328 ASP A C 1
ATOM 2494 O O . ASP A 1 328 ? -10.971 0.189 -9.895 1.00 94.44 328 ASP A O 1
ATOM 2498 N N . THR A 1 329 ? -11.415 1.566 -8.179 1.00 94.94 329 THR A N 1
ATOM 2499 C CA . THR A 1 329 ? -10.771 2.756 -8.753 1.00 94.94 329 THR A CA 1
ATOM 2500 C C . THR A 1 329 ? -9.774 3.370 -7.778 1.00 94.94 329 THR A C 1
ATOM 2502 O O . THR A 1 329 ? -9.714 3.007 -6.602 1.00 94.94 329 THR A O 1
ATOM 2505 N N . TYR A 1 330 ? -8.945 4.287 -8.271 1.00 95.56 330 TYR A N 1
ATOM 2506 C CA . TYR A 1 330 ? -8.026 5.032 -7.424 1.00 95.56 330 TYR A CA 1
ATOM 2507 C C . TYR A 1 330 ? -7.832 6.455 -7.946 1.00 95.56 330 TYR A C 1
ATOM 2509 O O . TYR A 1 330 ? -7.966 6.714 -9.138 1.00 95.56 330 TYR A O 1
ATOM 2517 N N . GLY A 1 331 ? -7.491 7.361 -7.038 1.00 93.88 331 GLY A N 1
ATOM 2518 C CA . GLY A 1 331 ? -7.071 8.723 -7.327 1.00 93.88 331 GLY A CA 1
ATOM 2519 C C . GLY A 1 331 ? -5.612 8.930 -6.931 1.00 93.88 331 GLY A C 1
ATOM 2520 O O . GLY A 1 331 ? -5.180 8.476 -5.867 1.00 93.88 331 GLY A O 1
ATOM 2521 N N . TYR A 1 332 ? -4.856 9.617 -7.787 1.00 91.88 332 TYR A N 1
ATOM 2522 C CA . TYR A 1 332 ? -3.492 10.049 -7.492 1.00 91.88 332 TYR A CA 1
ATOM 2523 C C . TYR A 1 332 ? -3.105 11.265 -8.331 1.00 91.88 332 TYR A C 1
ATOM 2525 O O . TYR A 1 332 ? -2.859 11.140 -9.536 1.00 91.88 332 TYR A O 1
ATOM 2533 N N . ARG A 1 333 ? -2.992 12.431 -7.682 1.00 85.50 333 ARG A N 1
ATOM 2534 C CA . ARG A 1 333 ? -2.605 13.704 -8.318 1.00 85.50 333 ARG A CA 1
ATOM 2535 C C . ARG A 1 333 ? -3.373 13.926 -9.636 1.00 85.50 333 ARG A C 1
ATOM 2537 O O . ARG A 1 333 ? -4.557 13.628 -9.722 1.00 85.50 333 ARG A O 1
ATOM 2544 N N . HIS A 1 334 ? -2.689 14.400 -10.677 1.00 77.38 334 HIS A N 1
ATOM 2545 C CA . HIS A 1 334 ? -3.221 14.538 -12.036 1.00 77.38 334 HIS A CA 1
ATOM 2546 C C . HIS A 1 334 ? -3.163 13.232 -12.859 1.00 77.38 334 HIS A C 1
ATOM 2548 O O . HIS A 1 334 ? -3.493 13.242 -14.040 1.00 77.38 334 HIS A O 1
ATOM 2554 N N . ARG A 1 335 ? -2.686 12.114 -12.287 1.00 74.19 335 ARG A N 1
ATOM 2555 C CA . ARG A 1 335 ? -2.456 10.854 -13.022 1.00 74.19 335 ARG A CA 1
ATOM 2556 C C . ARG A 1 335 ? -3.690 9.961 -13.086 1.00 74.19 335 ARG A C 1
ATOM 2558 O O . ARG A 1 335 ? -3.809 9.160 -14.009 1.00 74.19 335 ARG A O 1
ATOM 2565 N N . ALA A 1 336 ? -4.553 10.039 -12.081 1.00 81.50 336 ALA A N 1
ATOM 2566 C CA . ALA A 1 336 ? -5.808 9.304 -12.033 1.00 81.50 336 ALA A CA 1
ATOM 2567 C C . ALA A 1 336 ? -6.808 10.051 -11.155 1.00 81.50 336 ALA A C 1
ATOM 2569 O O . ALA A 1 336 ? -6.441 10.527 -10.076 1.00 81.50 336 ALA A O 1
ATOM 2570 N N . ALA A 1 337 ? -8.059 10.111 -11.603 1.00 86.19 337 ALA A N 1
ATOM 2571 C CA . ALA A 1 337 ? -9.169 10.633 -10.823 1.00 86.19 337 ALA A CA 1
ATOM 2572 C C . ALA A 1 337 ? -9.967 9.486 -10.187 1.00 86.19 337 ALA A C 1
ATOM 2574 O O . ALA A 1 337 ? -10.234 8.463 -10.820 1.00 86.19 337 ALA A O 1
ATOM 2575 N N . LEU A 1 338 ? -10.378 9.662 -8.929 1.00 87.25 338 LEU A N 1
ATOM 2576 C CA . LEU A 1 338 ? -11.225 8.683 -8.247 1.00 87.25 338 LEU A CA 1
ATOM 2577 C C . LEU A 1 338 ? -12.559 8.525 -9.002 1.00 87.25 338 LEU A C 1
ATOM 2579 O O . LEU A 1 338 ? -13.130 9.513 -9.460 1.00 87.25 338 LEU A O 1
ATOM 2583 N N . GLY A 1 339 ? -13.038 7.289 -9.156 1.00 87.00 339 GLY A N 1
ATOM 2584 C CA . GLY A 1 339 ? -14.205 6.962 -9.986 1.00 87.00 339 GLY A CA 1
ATOM 2585 C C . GLY A 1 339 ? -13.890 6.737 -11.473 1.00 87.00 339 GLY A C 1
ATOM 2586 O O . GLY A 1 339 ? -14.695 6.135 -12.186 1.00 87.00 339 GLY A O 1
ATOM 2587 N N . GLU A 1 340 ? -12.705 7.123 -11.956 1.00 86.31 340 GLU A N 1
ATOM 2588 C CA . GLU A 1 340 ? -12.292 6.873 -13.337 1.00 86.31 340 GLU A CA 1
ATOM 2589 C C . GLU A 1 340 ? -11.767 5.438 -13.519 1.00 86.31 340 GLU A C 1
ATOM 2591 O O . GLU A 1 340 ? -10.894 4.957 -12.799 1.00 86.31 340 GLU A O 1
ATOM 2596 N N . ARG A 1 341 ? -12.278 4.736 -14.539 1.00 85.81 341 ARG A N 1
ATOM 2597 C CA . ARG A 1 341 ? -11.915 3.339 -14.854 1.00 85.81 341 ARG A CA 1
ATOM 2598 C C . ARG A 1 341 ? -10.985 3.202 -16.060 1.00 85.81 341 ARG A C 1
ATOM 2600 O O . ARG A 1 341 ? -10.977 2.166 -16.722 1.00 85.81 341 ARG A O 1
ATOM 2607 N N . ARG A 1 342 ? -10.222 4.244 -16.398 1.00 83.88 342 ARG A N 1
ATOM 2608 C CA . ARG A 1 342 ? -9.303 4.221 -17.553 1.00 83.88 342 ARG A CA 1
ATOM 2609 C C . ARG A 1 342 ? -7.943 3.623 -17.217 1.00 83.88 342 ARG A C 1
ATOM 2611 O O . ARG A 1 342 ? -7.310 3.021 -18.088 1.00 83.88 342 ARG A O 1
ATOM 2618 N N . THR A 1 343 ? -7.511 3.754 -15.972 1.00 86.94 343 THR A N 1
ATOM 2619 C CA . THR A 1 343 ? -6.202 3.295 -15.510 1.00 86.94 343 THR A CA 1
ATOM 2620 C C . THR A 1 343 ? -6.335 2.242 -14.410 1.00 86.94 343 THR A C 1
ATOM 2622 O O . THR A 1 343 ? -7.413 1.983 -13.865 1.00 86.94 343 THR A O 1
ATOM 2625 N N . THR A 1 344 ? -5.238 1.548 -14.143 1.00 90.62 344 THR A N 1
ATOM 2626 C CA . THR A 1 344 ? -5.107 0.509 -13.126 1.00 90.62 344 THR A CA 1
ATOM 2627 C C . THR A 1 344 ? -3.735 0.592 -12.463 1.00 90.62 344 THR A C 1
ATOM 2629 O O . THR A 1 344 ? -2.871 1.375 -12.862 1.00 90.62 344 THR A O 1
ATOM 2632 N N . ILE A 1 345 ? -3.552 -0.262 -11.459 1.00 93.00 345 ILE A N 1
ATOM 2633 C CA . ILE A 1 345 ? -2.299 -0.488 -10.756 1.00 93.00 345 ILE A CA 1
ATOM 2634 C C . ILE A 1 345 ? -1.763 -1.881 -11.108 1.00 93.00 345 ILE A C 1
ATOM 2636 O O . ILE A 1 345 ? -2.493 -2.876 -11.018 1.00 93.00 345 ILE A O 1
ATOM 2640 N N . ILE A 1 346 ? -0.482 -1.960 -11.464 1.00 92.31 346 ILE A N 1
ATOM 2641 C CA . ILE A 1 346 ? 0.285 -3.208 -11.528 1.00 92.31 346 ILE A CA 1
ATOM 2642 C C . ILE A 1 346 ? 1.151 -3.299 -10.269 1.00 92.31 346 ILE A C 1
ATOM 2644 O O . ILE A 1 346 ? 1.948 -2.414 -9.992 1.00 92.31 346 ILE A O 1
ATOM 2648 N N . ALA A 1 347 ? 0.992 -4.369 -9.485 1.00 95.06 347 ALA A N 1
ATOM 2649 C CA . ALA A 1 347 ? 1.672 -4.535 -8.197 1.00 95.06 347 ALA A CA 1
ATOM 2650 C C . ALA A 1 347 ? 2.576 -5.774 -8.192 1.00 95.06 347 ALA A C 1
ATOM 2652 O O . ALA A 1 347 ? 2.254 -6.819 -7.616 1.00 95.06 347 ALA A O 1
ATOM 2653 N N . VAL A 1 348 ? 3.723 -5.666 -8.862 1.00 91.12 348 VAL A N 1
ATOM 2654 C CA . VAL A 1 348 ? 4.662 -6.782 -9.039 1.00 91.12 348 VAL A CA 1
ATOM 2655 C C . VAL A 1 348 ? 5.741 -6.788 -7.957 1.00 91.12 348 VAL A C 1
ATOM 2657 O O . VAL A 1 348 ? 6.338 -5.757 -7.630 1.00 91.12 348 VAL A O 1
ATOM 2660 N N . ARG A 1 349 ? 6.014 -7.988 -7.428 1.00 95.50 349 ARG A N 1
ATOM 2661 C CA . ARG A 1 349 ? 7.075 -8.248 -6.445 1.00 95.50 349 ARG A CA 1
ATOM 2662 C C . ARG A 1 349 ? 8.466 -7.956 -7.012 1.00 95.50 349 ARG A C 1
ATOM 2664 O O . ARG A 1 349 ? 8.766 -8.316 -8.151 1.00 95.50 349 ARG A O 1
ATOM 2671 N N . GLN A 1 350 ? 9.349 -7.427 -6.174 1.00 95.06 350 GLN A N 1
ATOM 2672 C CA . GLN A 1 350 ? 10.740 -7.099 -6.483 1.00 95.06 350 GLN A CA 1
ATOM 2673 C C . GLN A 1 350 ? 11.509 -8.310 -7.008 1.00 95.06 350 GLN A C 1
ATOM 2675 O O . GLN A 1 350 ? 12.325 -8.193 -7.919 1.00 95.06 350 GLN A O 1
ATOM 2680 N N . ALA A 1 351 ? 11.192 -9.508 -6.510 1.00 94.25 351 ALA A N 1
ATOM 2681 C CA . ALA A 1 351 ? 11.799 -10.750 -6.973 1.00 94.25 351 ALA A CA 1
ATOM 2682 C C . ALA A 1 351 ? 11.659 -10.979 -8.492 1.00 94.25 351 ALA A C 1
ATOM 2684 O O . ALA A 1 351 ? 12.522 -11.633 -9.074 1.00 94.25 351 ALA A O 1
ATOM 2685 N N . ALA A 1 352 ? 10.613 -10.456 -9.143 1.00 91.88 352 ALA A N 1
ATOM 2686 C CA . ALA A 1 352 ? 10.448 -10.560 -10.594 1.00 91.88 352 ALA A CA 1
ATOM 2687 C C . ALA A 1 352 ? 11.433 -9.675 -11.376 1.00 91.88 352 ALA A C 1
ATOM 2689 O O . ALA A 1 352 ? 11.820 -10.044 -12.477 1.00 91.88 352 ALA A O 1
ATOM 2690 N N . TYR A 1 353 ? 11.855 -8.554 -10.784 1.00 90.56 353 TYR A N 1
ATOM 2691 C CA . TYR A 1 353 ? 12.846 -7.631 -11.341 1.00 90.56 353 TYR A CA 1
ATOM 2692 C C . TYR A 1 353 ? 14.266 -8.010 -10.914 1.00 90.56 353 TYR A C 1
ATOM 2694 O O . TYR A 1 353 ? 15.217 -7.724 -11.623 1.00 90.56 353 TYR A O 1
ATOM 2702 N N . ARG A 1 354 ? 14.454 -8.683 -9.773 1.00 88.88 354 ARG A N 1
ATOM 2703 C CA . ARG A 1 354 ? 15.768 -9.217 -9.370 1.00 88.88 354 ARG A CA 1
ATOM 2704 C C . ARG A 1 354 ? 16.171 -10.456 -10.143 1.00 88.88 354 ARG A C 1
ATOM 2706 O O . ARG A 1 354 ? 17.342 -10.628 -10.475 1.00 88.88 354 ARG A O 1
ATOM 2713 N N . ARG A 1 355 ? 15.221 -11.373 -10.317 1.00 84.25 355 ARG A N 1
ATOM 2714 C CA . ARG A 1 355 ? 15.476 -12.713 -10.845 1.00 84.25 355 ARG A CA 1
ATOM 2715 C C . ARG A 1 355 ? 15.144 -12.711 -12.329 1.00 84.25 355 ARG A C 1
ATOM 2717 O O . ARG A 1 355 ? 14.072 -12.284 -12.720 1.00 84.25 355 ARG A O 1
ATOM 2724 N N . GLY A 1 356 ? 16.030 -13.259 -13.147 1.00 81.75 356 GLY A N 1
ATOM 2725 C CA . GLY A 1 356 ? 15.841 -13.291 -14.595 1.00 81.75 356 GLY A CA 1
ATOM 2726 C C . GLY A 1 356 ? 16.653 -12.213 -15.301 1.00 81.75 356 GLY A C 1
ATOM 2727 O O . GLY A 1 356 ? 16.717 -11.060 -14.889 1.00 81.75 356 GLY A O 1
ATOM 2728 N N . ARG A 1 357 ? 17.328 -12.645 -16.363 1.00 93.00 357 ARG A N 1
ATOM 2729 C CA . ARG A 1 357 ? 18.176 -11.815 -17.229 1.00 93.00 357 ARG A CA 1
ATOM 2730 C C . ARG A 1 357 ? 17.903 -12.144 -18.700 1.00 93.00 357 ARG A C 1
ATOM 2732 O O . ARG A 1 357 ? 18.773 -11.994 -19.547 1.00 93.00 357 ARG A O 1
ATOM 2739 N N . THR A 1 358 ? 16.722 -12.671 -18.997 1.00 95.31 358 THR A N 1
ATOM 2740 C CA . THR A 1 358 ? 16.272 -12.981 -20.355 1.00 95.31 358 THR A CA 1
ATOM 2741 C C . THR A 1 358 ? 15.257 -11.920 -20.767 1.00 95.31 358 THR A C 1
ATOM 2743 O O . THR A 1 358 ? 14.460 -11.482 -19.935 1.00 95.31 358 THR A O 1
ATOM 2746 N N . ALA A 1 359 ? 15.308 -11.472 -22.017 1.00 93.50 359 ALA A N 1
ATOM 2747 C CA . ALA A 1 359 ? 14.337 -10.530 -22.572 1.00 93.50 359 ALA A CA 1
ATOM 2748 C C . ALA A 1 359 ? 13.955 -10.926 -24.000 1.00 93.50 359 ALA A C 1
ATOM 2750 O O . ALA A 1 359 ? 14.002 -10.109 -24.917 1.00 93.50 359 ALA A O 1
ATOM 2751 N N . LEU A 1 360 ? 13.626 -12.201 -24.209 1.00 92.56 360 LEU A N 1
ATOM 2752 C CA . LEU A 1 360 ? 13.246 -12.728 -25.521 1.00 92.56 360 LEU A CA 1
ATOM 2753 C C . LEU A 1 360 ? 11.945 -12.088 -26.021 1.00 92.56 360 LEU A C 1
ATOM 2755 O O . LEU A 1 360 ? 11.877 -11.669 -27.176 1.00 92.56 360 LEU A O 1
ATOM 2759 N N . LEU A 1 361 ? 10.950 -11.942 -25.138 1.00 87.94 361 LEU A N 1
ATOM 2760 C CA . LEU A 1 361 ? 9.658 -11.331 -25.457 1.00 87.94 361 LEU A CA 1
ATOM 2761 C C . LEU A 1 361 ? 9.831 -9.858 -25.836 1.00 87.94 361 LEU A C 1
ATOM 2763 O O . LEU A 1 361 ? 9.335 -9.418 -26.874 1.00 87.94 361 LEU A O 1
ATOM 2767 N N . ALA A 1 362 ? 10.596 -9.113 -25.033 1.00 86.00 362 ALA A N 1
ATOM 2768 C CA . ALA A 1 362 ? 10.850 -7.706 -25.307 1.00 86.00 362 ALA A CA 1
ATOM 2769 C C . ALA A 1 362 ? 11.713 -7.490 -26.550 1.00 86.00 362 ALA A C 1
ATOM 2771 O O . ALA A 1 362 ? 11.466 -6.555 -27.310 1.00 86.00 362 ALA A O 1
ATOM 2772 N N . SER A 1 363 ? 12.681 -8.374 -26.796 1.00 86.38 363 SER A N 1
ATOM 2773 C CA . SER A 1 363 ? 13.496 -8.330 -28.009 1.00 86.38 363 SER A CA 1
ATOM 2774 C C . SER A 1 363 ? 12.642 -8.563 -29.255 1.00 86.38 363 SER A C 1
ATOM 2776 O O . SER A 1 363 ? 12.737 -7.789 -30.202 1.00 86.38 363 SER A O 1
ATOM 2778 N N . ALA A 1 364 ? 11.758 -9.568 -29.243 1.00 83.75 364 ALA A N 1
ATOM 2779 C CA . ALA A 1 364 ? 10.839 -9.831 -30.351 1.00 83.75 364 ALA A CA 1
ATOM 2780 C C . ALA A 1 364 ? 9.892 -8.646 -30.598 1.00 83.75 364 ALA A C 1
ATOM 2782 O O . ALA A 1 364 ? 9.749 -8.185 -31.730 1.00 83.75 364 ALA A O 1
ATOM 2783 N N . ALA A 1 365 ? 9.301 -8.091 -29.535 1.00 79.69 365 ALA A N 1
ATOM 2784 C CA . ALA A 1 365 ? 8.459 -6.903 -29.637 1.00 79.69 365 ALA A CA 1
ATOM 2785 C C . ALA A 1 365 ? 9.241 -5.684 -30.160 1.00 79.69 365 ALA A C 1
ATOM 2787 O O . ALA A 1 365 ? 8.718 -4.912 -30.962 1.00 79.69 365 ALA A O 1
ATOM 2788 N N . SER A 1 366 ? 10.511 -5.524 -29.771 1.00 80.31 366 SER A N 1
ATOM 2789 C CA . SER A 1 366 ? 11.370 -4.439 -30.257 1.00 80.31 366 SER A CA 1
ATOM 2790 C C . SER A 1 366 ? 11.490 -4.428 -31.780 1.00 80.31 366 SER A C 1
ATOM 2792 O O . SER A 1 366 ? 11.527 -3.346 -32.357 1.00 80.31 366 SER A O 1
ATOM 2794 N N . LEU A 1 367 ? 11.503 -5.590 -32.439 1.00 78.25 367 LEU A N 1
ATOM 2795 C CA . LEU A 1 367 ? 11.593 -5.683 -33.904 1.00 78.25 367 LEU A CA 1
ATOM 2796 C C . LEU A 1 367 ? 10.370 -5.082 -34.603 1.00 78.25 367 LEU A C 1
ATOM 2798 O O . LEU A 1 367 ? 10.487 -4.472 -35.664 1.00 78.25 367 LEU A O 1
ATOM 2802 N N . LEU A 1 368 ? 9.200 -5.215 -33.982 1.00 74.38 368 LEU A N 1
ATOM 2803 C CA . LEU A 1 368 ? 7.940 -4.677 -34.493 1.00 74.38 368 LEU A CA 1
ATOM 2804 C C . LEU A 1 368 ? 7.824 -3.178 -34.230 1.00 74.38 368 LEU A C 1
ATOM 2806 O O . LEU A 1 368 ? 7.319 -2.423 -35.060 1.00 74.38 368 LEU A O 1
ATOM 2810 N N . LEU A 1 369 ? 8.282 -2.746 -33.055 1.00 71.00 369 LEU A N 1
ATOM 2811 C CA . LEU A 1 369 ? 8.144 -1.367 -32.598 1.00 71.00 369 LEU A CA 1
ATOM 2812 C C . LEU A 1 369 ? 9.230 -0.444 -33.160 1.00 71.00 369 LEU A C 1
ATOM 2814 O O . LEU A 1 369 ? 8.972 0.746 -33.348 1.00 71.00 369 LEU A O 1
ATOM 2818 N N . TYR A 1 370 ? 10.408 -0.993 -33.461 1.00 72.38 370 TYR A N 1
ATOM 2819 C CA . TYR A 1 370 ? 11.589 -0.274 -33.938 1.00 72.38 370 TYR A CA 1
ATOM 2820 C C . TYR A 1 370 ? 12.187 -0.963 -35.176 1.00 72.38 370 TYR A C 1
ATOM 2822 O O . TYR A 1 370 ? 13.340 -1.376 -35.153 1.00 72.38 370 TYR A O 1
ATOM 2830 N N . PRO A 1 371 ? 11.455 -1.056 -36.302 1.00 68.19 371 PRO A N 1
ATOM 2831 C CA . PRO A 1 371 ? 11.949 -1.738 -37.506 1.00 68.19 371 PRO A CA 1
ATOM 2832 C C . PRO A 1 371 ? 13.225 -1.101 -38.083 1.00 68.19 371 PRO A C 1
ATOM 2834 O O . PRO A 1 371 ? 14.065 -1.785 -38.666 1.00 68.19 371 PRO A O 1
ATOM 2837 N N . ALA A 1 372 ? 13.421 0.201 -37.849 1.00 72.38 372 ALA A N 1
ATOM 2838 C CA . ALA A 1 372 ? 14.642 0.905 -38.227 1.00 72.38 372 ALA A CA 1
ATOM 2839 C C . ALA A 1 372 ? 15.889 0.394 -37.478 1.00 72.38 372 ALA A C 1
ATOM 2841 O O . ALA A 1 372 ? 16.986 0.480 -38.021 1.00 72.38 372 ALA A O 1
ATOM 2842 N N . SER A 1 373 ? 15.749 -0.186 -36.274 1.00 68.88 373 SER A N 1
ATOM 2843 C CA . SER A 1 373 ? 16.897 -0.709 -35.516 1.00 68.88 373 SER A CA 1
ATOM 2844 C C . SER A 1 373 ? 17.489 -1.994 -36.110 1.00 68.88 373 SER A C 1
ATOM 2846 O O . SER A 1 373 ? 18.602 -2.370 -35.745 1.00 68.88 373 SER A O 1
ATOM 2848 N N . VAL A 1 374 ? 16.782 -2.628 -37.053 1.00 63.72 374 VAL A N 1
ATOM 2849 C CA . VAL A 1 374 ? 17.223 -3.795 -37.840 1.00 63.72 374 VAL A CA 1
ATOM 2850 C C . VAL A 1 374 ? 17.377 -3.499 -39.336 1.00 63.72 374 VAL A C 1
ATOM 2852 O O . VAL A 1 374 ? 17.543 -4.422 -40.127 1.00 63.72 374 VAL A O 1
ATOM 2855 N N . GLY A 1 375 ? 17.306 -2.232 -39.758 1.00 59.88 375 GLY A N 1
ATOM 2856 C CA . GLY A 1 375 ? 17.401 -1.872 -41.179 1.00 59.88 375 GLY A CA 1
ATOM 2857 C C . GLY A 1 375 ? 16.219 -2.354 -42.037 1.00 59.88 375 GLY A C 1
ATOM 2858 O O . GLY A 1 375 ? 16.335 -2.413 -43.259 1.00 59.88 375 GLY A O 1
ATOM 2859 N N . LEU A 1 376 ? 15.076 -2.698 -41.427 1.00 56.06 376 LEU A N 1
ATOM 2860 C CA . LEU A 1 376 ? 13.857 -3.093 -42.138 1.00 56.06 376 LEU A CA 1
ATOM 2861 C C . LEU A 1 376 ? 12.941 -1.882 -42.366 1.00 56.06 376 LEU A C 1
ATOM 2863 O O . LEU A 1 376 ? 12.705 -1.067 -41.473 1.00 56.06 376 LEU A O 1
ATOM 2867 N N . THR A 1 377 ? 12.354 -1.783 -43.559 1.00 54.06 377 THR A N 1
ATOM 2868 C CA . THR A 1 377 ? 11.302 -0.803 -43.865 1.00 54.06 377 THR A CA 1
ATOM 2869 C C . THR A 1 377 ? 9.930 -1.321 -43.412 1.00 54.06 377 THR A C 1
ATOM 2871 O O . THR A 1 377 ? 9.625 -2.509 -43.532 1.00 54.06 377 THR A O 1
ATOM 2874 N N . ARG A 1 378 ? 9.058 -0.426 -42.910 1.00 50.19 378 ARG A N 1
ATOM 2875 C CA . ARG A 1 378 ? 7.727 -0.751 -42.332 1.00 50.19 378 ARG A CA 1
ATOM 2876 C C . ARG A 1 378 ? 6.825 -1.640 -43.211 1.00 50.19 378 ARG A C 1
ATOM 2878 O O . ARG A 1 378 ? 5.932 -2.285 -42.677 1.00 50.19 378 ARG A O 1
ATOM 2885 N N . ARG A 1 379 ? 7.050 -1.699 -44.531 1.00 45.34 379 ARG A N 1
ATOM 2886 C CA . ARG A 1 379 ? 6.245 -2.475 -45.495 1.00 45.34 379 ARG A CA 1
ATOM 2887 C C . ARG A 1 379 ? 6.395 -4.004 -45.391 1.00 45.34 379 ARG A C 1
ATOM 2889 O O . ARG A 1 379 ? 5.548 -4.696 -45.935 1.00 45.34 379 ARG A O 1
ATOM 2896 N N . ARG A 1 380 ? 7.425 -4.544 -44.722 1.00 45.72 380 ARG A N 1
ATOM 2897 C CA . ARG A 1 380 ? 7.694 -6.004 -44.670 1.00 45.72 380 ARG A CA 1
ATOM 2898 C C . ARG A 1 380 ? 7.145 -6.738 -43.433 1.00 45.72 380 ARG A C 1
ATOM 2900 O O . ARG A 1 380 ? 7.329 -7.943 -43.325 1.00 45.72 380 ARG A O 1
ATOM 2907 N N . LEU A 1 381 ? 6.479 -6.045 -42.507 1.00 46.41 381 LEU A N 1
ATOM 2908 C CA . LEU A 1 381 ? 6.074 -6.593 -41.198 1.00 46.41 381 LEU A CA 1
ATOM 2909 C C . LEU A 1 381 ? 4.610 -7.066 -41.107 1.00 46.41 381 LEU A C 1
ATOM 2911 O O . LEU A 1 381 ? 4.139 -7.409 -40.027 1.00 46.41 381 LEU A O 1
ATOM 2915 N N . THR A 1 382 ? 3.880 -7.108 -42.221 1.00 42.56 382 THR A N 1
ATOM 2916 C CA . THR A 1 382 ? 2.447 -7.458 -42.264 1.00 42.56 382 THR A CA 1
ATOM 2917 C C . THR A 1 382 ? 2.143 -8.960 -42.190 1.00 42.56 382 THR A C 1
ATOM 2919 O O . THR A 1 382 ? 0.974 -9.333 -42.179 1.00 42.56 382 THR A O 1
ATOM 2922 N N . ILE A 1 383 ? 3.151 -9.835 -42.113 1.00 39.25 383 ILE A N 1
ATOM 2923 C CA . ILE A 1 383 ? 2.969 -11.295 -42.121 1.00 39.25 383 ILE A CA 1
ATOM 2924 C C . ILE A 1 383 ? 3.453 -11.863 -40.779 1.00 39.25 383 ILE A C 1
ATOM 2926 O O . ILE A 1 383 ? 4.650 -12.022 -40.562 1.00 39.25 383 ILE A O 1
ATOM 2930 N N . GLY A 1 384 ? 2.519 -12.127 -39.858 1.00 35.50 384 GLY A N 1
ATOM 2931 C CA . GLY A 1 384 ? 2.815 -12.770 -38.566 1.00 35.50 384 GLY A CA 1
ATOM 2932 C C . GLY A 1 384 ? 1.865 -12.403 -37.419 1.00 35.50 384 GLY A C 1
ATOM 2933 O O . GLY A 1 384 ? 2.308 -12.174 -36.296 1.00 35.50 384 GLY A O 1
ATOM 2934 N N . GLY A 1 385 ? 0.562 -12.271 -37.683 1.00 39.59 385 GLY A N 1
ATOM 2935 C CA . GLY A 1 385 ? -0.431 -11.846 -36.692 1.00 39.59 385 GLY A CA 1
ATOM 2936 C C . GLY A 1 385 ? -1.146 -13.021 -36.026 1.00 39.59 385 GLY A C 1
ATOM 2937 O O . GLY A 1 385 ? -1.945 -13.672 -36.680 1.00 39.59 385 GLY A O 1
ATOM 2938 N N . ALA A 1 386 ? -0.862 -13.272 -34.742 1.00 33.03 386 ALA A N 1
ATOM 2939 C CA . ALA A 1 386 ? -1.817 -13.775 -33.731 1.00 33.03 386 ALA A CA 1
ATOM 2940 C C . ALA A 1 386 ? -1.112 -14.035 -32.385 1.00 33.03 386 ALA A C 1
ATOM 2942 O O . ALA A 1 386 ? -1.501 -13.481 -31.362 1.00 33.03 386 ALA A O 1
ATOM 2943 N N . VAL A 1 387 ? -0.004 -14.786 -32.380 1.00 34.00 387 VAL A N 1
ATOM 2944 C CA . VAL A 1 387 ? 0.726 -15.173 -31.145 1.00 34.00 387 VAL A CA 1
ATOM 2945 C C . VAL A 1 387 ? 1.494 -13.992 -30.524 1.00 34.00 387 VAL A C 1
ATOM 2947 O O . VAL A 1 387 ? 1.742 -13.924 -29.322 1.00 34.00 387 VAL A O 1
ATOM 2950 N N . ILE A 1 388 ? 1.798 -12.991 -31.346 1.00 38.78 388 ILE A N 1
ATOM 2951 C CA . ILE A 1 388 ? 2.565 -11.795 -31.002 1.00 38.78 388 ILE A CA 1
ATOM 2952 C C . ILE A 1 388 ? 1.715 -10.742 -30.268 1.00 38.78 388 ILE A C 1
ATOM 2954 O O . ILE A 1 388 ? 2.268 -9.954 -29.508 1.00 38.78 388 ILE A O 1
ATOM 2958 N N . ALA A 1 389 ? 0.385 -10.728 -30.401 1.00 36.16 389 ALA A N 1
ATOM 2959 C CA . ALA A 1 389 ? -0.463 -9.674 -29.828 1.00 36.16 389 ALA A CA 1
ATOM 2960 C C . ALA A 1 389 ? -0.493 -9.677 -28.285 1.00 36.16 389 ALA A C 1
ATOM 2962 O O . ALA A 1 389 ? -0.498 -8.610 -27.673 1.00 36.16 389 ALA A O 1
ATOM 2963 N N . GLY A 1 390 ? -0.429 -10.853 -27.647 1.00 38.44 390 GLY A N 1
ATOM 2964 C CA . GLY A 1 390 ? -0.377 -10.978 -26.184 1.00 38.44 390 GLY A CA 1
ATOM 2965 C C . GLY A 1 390 ? 0.961 -10.523 -25.594 1.00 38.44 390 GLY A C 1
ATOM 2966 O O . GLY A 1 390 ? 0.991 -9.694 -24.686 1.00 38.44 390 GLY A O 1
ATOM 2967 N N . ALA A 1 391 ? 2.077 -10.991 -26.167 1.00 37.16 391 ALA A N 1
ATOM 2968 C CA . ALA A 1 391 ? 3.424 -10.581 -25.764 1.00 37.16 391 ALA A CA 1
ATOM 2969 C C . ALA A 1 391 ? 3.694 -9.102 -26.085 1.00 37.16 391 ALA A C 1
ATOM 2971 O O . ALA A 1 391 ? 4.289 -8.390 -25.278 1.00 37.16 391 ALA A O 1
ATOM 2972 N N . THR A 1 392 ? 3.202 -8.614 -27.225 1.00 48.78 392 THR A N 1
ATOM 2973 C CA . THR A 1 392 ? 3.333 -7.212 -27.631 1.00 48.78 392 THR A CA 1
ATOM 2974 C C . THR A 1 392 ? 2.420 -6.327 -26.801 1.00 48.78 392 THR A C 1
ATOM 2976 O O . THR A 1 392 ? 2.852 -5.245 -26.470 1.00 48.78 392 THR A O 1
ATOM 2979 N N . GLY A 1 393 ? 1.236 -6.765 -26.365 1.00 47.75 393 GLY A N 1
ATOM 2980 C CA . GLY A 1 393 ? 0.382 -6.005 -25.443 1.00 47.75 393 GLY A CA 1
ATOM 2981 C C . GLY A 1 393 ? 1.023 -5.791 -24.068 1.00 47.75 393 GLY A C 1
ATOM 2982 O O . GLY A 1 393 ? 1.085 -4.660 -23.598 1.00 47.75 393 GLY A O 1
ATOM 2983 N N . ILE A 1 394 ? 1.583 -6.850 -23.468 1.00 50.19 394 ILE A N 1
ATOM 2984 C CA . ILE A 1 394 ? 2.293 -6.776 -22.175 1.00 50.19 394 ILE A CA 1
ATOM 2985 C C . ILE A 1 394 ? 3.600 -5.979 -22.309 1.00 50.19 394 ILE A C 1
ATOM 2987 O O . ILE A 1 394 ? 3.904 -5.138 -21.469 1.00 50.19 394 ILE A O 1
ATOM 2991 N N . THR A 1 395 ? 4.371 -6.206 -23.379 1.00 48.47 395 THR A N 1
ATOM 2992 C CA . THR A 1 395 ? 5.636 -5.488 -23.611 1.00 48.47 395 THR A CA 1
ATOM 2993 C C . THR A 1 395 ? 5.394 -4.035 -24.023 1.00 48.47 395 THR A C 1
ATOM 2995 O O . THR A 1 395 ? 6.101 -3.153 -23.560 1.00 48.47 395 THR A O 1
ATOM 2998 N N . LEU A 1 396 ? 4.377 -3.737 -24.837 1.00 48.28 396 LEU A N 1
ATOM 2999 C CA . LEU A 1 396 ? 3.943 -2.367 -25.138 1.00 48.28 396 LEU A CA 1
ATOM 3000 C C . LEU A 1 396 ? 3.494 -1.660 -23.863 1.00 48.28 396 LEU A C 1
ATOM 3002 O O . LEU A 1 396 ? 3.796 -0.480 -23.708 1.00 48.28 396 LEU A O 1
ATOM 3006 N N . ALA A 1 397 ? 2.800 -2.371 -22.969 1.00 45.47 397 ALA A N 1
ATOM 3007 C CA . ALA A 1 397 ? 2.379 -1.829 -21.689 1.00 45.47 397 ALA A CA 1
ATOM 3008 C C . ALA A 1 397 ? 3.557 -1.569 -20.749 1.00 45.47 397 ALA A C 1
ATOM 3010 O O . ALA A 1 397 ? 3.552 -0.563 -20.064 1.00 45.47 397 ALA A O 1
ATOM 3011 N N . ALA A 1 398 ? 4.598 -2.402 -20.755 1.00 44.28 398 ALA A N 1
ATOM 3012 C CA . ALA A 1 398 ? 5.791 -2.177 -19.938 1.00 44.28 398 ALA A CA 1
ATOM 3013 C C . ALA A 1 398 ? 6.783 -1.167 -20.549 1.00 44.28 398 ALA A C 1
ATOM 3015 O O . ALA A 1 398 ? 7.523 -0.517 -19.822 1.00 44.28 398 ALA A O 1
ATOM 3016 N N . ALA A 1 399 ? 6.829 -1.033 -21.878 1.00 40.28 399 ALA A N 1
ATOM 3017 C CA . ALA A 1 399 ? 7.910 -0.332 -22.572 1.00 40.28 399 ALA A CA 1
ATOM 3018 C C . ALA A 1 399 ? 7.531 1.028 -23.174 1.00 40.28 399 ALA A C 1
ATOM 3020 O O . ALA A 1 399 ? 8.411 1.764 -23.616 1.00 40.28 399 ALA A O 1
ATOM 3021 N N . ARG A 1 400 ? 6.239 1.377 -23.226 1.00 41.03 400 ARG A N 1
ATOM 3022 C CA . ARG A 1 400 ? 5.794 2.718 -23.647 1.00 41.03 400 ARG A CA 1
ATOM 3023 C C . ARG A 1 400 ? 5.389 3.626 -22.490 1.00 41.03 400 ARG A C 1
ATOM 3025 O O . ARG A 1 400 ? 5.315 4.827 -22.723 1.00 41.03 400 ARG A O 1
ATOM 3032 N N . VAL A 1 401 ? 5.246 3.081 -21.276 1.00 39.88 401 VAL A N 1
ATOM 3033 C CA . VAL A 1 401 ? 4.832 3.763 -20.029 1.00 39.88 401 VAL A CA 1
ATOM 3034 C C . VAL A 1 401 ? 5.740 4.944 -19.625 1.00 39.88 401 VAL A C 1
ATOM 3036 O O . VAL A 1 401 ? 5.418 5.713 -18.728 1.00 39.88 401 VAL A O 1
ATOM 3039 N N . THR A 1 402 ? 6.848 5.162 -20.330 1.00 43.53 402 THR A N 1
ATOM 3040 C CA . THR A 1 402 ? 7.840 6.205 -20.050 1.00 43.53 402 THR A CA 1
ATOM 3041 C C . THR A 1 402 ? 7.691 7.504 -20.856 1.00 43.53 402 THR A C 1
ATOM 3043 O O . THR A 1 402 ? 8.534 8.385 -20.688 1.00 43.53 402 THR A O 1
ATOM 3046 N N . ARG A 1 403 ? 6.673 7.707 -21.716 1.00 36.25 403 ARG A N 1
ATOM 3047 C CA . ARG A 1 403 ? 6.519 9.005 -22.416 1.00 36.25 403 ARG A CA 1
ATOM 3048 C C . ARG A 1 403 ? 5.568 9.974 -21.679 1.00 36.25 403 ARG A C 1
ATOM 3050 O O . ARG A 1 403 ? 4.373 9.772 -21.580 1.00 36.25 403 ARG A O 1
ATOM 3057 N N . ARG A 1 404 ? 6.127 11.134 -21.313 1.00 34.28 404 ARG A N 1
ATOM 3058 C CA . ARG A 1 404 ? 5.520 12.357 -20.732 1.00 34.28 404 ARG A CA 1
ATOM 3059 C C . ARG A 1 404 ? 5.215 12.347 -19.222 1.00 34.28 404 ARG A C 1
ATOM 3061 O O . ARG A 1 404 ? 4.183 11.876 -18.753 1.00 34.28 404 ARG A O 1
ATOM 3068 N N . VAL A 1 405 ? 6.058 13.094 -18.503 1.00 27.50 405 VAL A N 1
ATOM 3069 C CA . VAL A 1 405 ? 5.602 14.110 -17.542 1.00 27.50 405 VAL A CA 1
ATOM 3070 C C . VAL A 1 405 ? 6.081 15.460 -18.057 1.00 27.50 405 VAL A C 1
ATOM 3072 O O . VAL A 1 405 ? 7.278 15.710 -18.120 1.00 27.50 405 VAL A O 1
ATOM 3075 N N . ALA A 1 406 ? 5.137 16.290 -18.476 1.00 23.81 406 ALA A N 1
ATOM 3076 C CA . ALA A 1 406 ? 5.278 17.736 -18.481 1.00 23.81 406 ALA A CA 1
ATOM 3077 C C . ALA A 1 406 ? 3.886 18.288 -18.163 1.00 23.81 406 ALA A C 1
ATOM 3079 O O . ALA A 1 406 ? 2.999 18.275 -19.020 1.00 23.81 406 ALA A O 1
ATOM 3080 N N . ALA A 1 407 ? 3.706 18.650 -16.898 1.00 26.91 407 ALA A N 1
ATOM 3081 C CA . ALA A 1 407 ? 2.927 19.796 -16.465 1.00 26.91 407 ALA A CA 1
ATOM 3082 C C . ALA A 1 407 ? 3.805 20.507 -15.437 1.00 26.91 407 ALA A C 1
ATOM 3084 O O . ALA A 1 407 ? 4.271 19.797 -14.512 1.00 26.91 407 ALA A O 1
#

Foldseek 3Di:
DDDAQKDKFKADPVRHGAQAWEWEDDAAFLDTAIVVQKMKMKMFGDPVVQQVLQVDQFFKKKAKDWDPPKDKPPHRIDGHGRPDGMDMIIIGDDDDDPFQKTKMKMFIDDPNDTPHMDIDIHGYKYKAFALQDLVQLADPAFFACVGLNWWFQDPVLLVVQFPAEDPSQLLSVFLLRLALTADDDVPDFGFTLQQLRQLLSLCVSVVNDDPPDDSVSSSSSLSSLCLFPLVLVLQLCCQQVFFQLVLVVVVVVCRNVGSHAQWKKWWLQFRLPDPCNLVSLQAGIGIWAFGMKIDRHPFKIKTQIQGSNQSDDPSNVLRIKIAGNPLRAIDHDPSGDGNDPGIGMGIGGSCSSVDGRYNHLLNVLRCQRCVVSVPDDNVPPPPDDDPNCSSNSSNSNSRSNGGDDDD